Protein AF-0000000085065902 (afdb_homodimer)

Secondary structure (DSSP, 8-state):
-EEEEEHHHHHHHHHHHHHHS-SS-SSGGGGEEEEEEETTEEEEEEE-SSEEEEEEEE--EEE-EEEEEEHHHHHHHHHHSPTT-EEEEEEETTEEEEEETTEEEEEE-B-GGG---PPP---SEEEEEEHHHHHHHHHHHHTTS-SS-SSGGGSEEEEEEETTEEEEEEE-SSEEEEEEEE-EE--SSSEEEEEEEHHHHHHHHHH--SSEEEEEE-SSEEEEE-SSEEEEEEPP-SPPP-GGGGS----SEEEEEEHHHHHHHHHHHHTTS-SSS-EEEEEEETTEEEEEEE-TT--EEEEEEEEE--SS-EEEEEEHHHHHHHHHH--SSEEEEEE-STTSPEEEEETT---SEEEEPPP--/-EEEEEHHHHHHHHHHHHHHS-SS-SSGGGGEEEEEEETTEEEEEEE-SSEEEEEEEE--EEE-EEEEEEHHHHHHHHHHSPTT-EEEEEEETTEEEEEETTEEEEEE-B-GGG---PPP---SEEEEEEHHHHHHHHHHHHTTS-SS-SSGGGSEEEEEEETTEEEEEEE-SSEEEEEEEE-EE---SSEEEEEEEHHHHHHHHHH--SSEEEEEE-SSEEEEE-SSEEEEEEPP-SPPP-GGGGS----SEEEEEEHHHHHHHHHHHHTTS-SSS-EEEEEEETTEEEEEEE-TT--EEEEEEEEE--SS-EEEEEEHHHHHHHHHH--SSEEEEEE-STTSPEEEEETT---SEEEEPPP--

Nearest PDB structures (foldseek):
  6fvm-assembly1_B  TM=9.399E-01  e=2.776E-44  Escherichia coli O157:H7
  4n95-assembly1_B  TM=9.464E-01  e=5.032E-44  Escherichia coli K-12
  4n99-assembly1_B  TM=9.409E-01  e=1.195E-43  Escherichia coli K-12
  4n95-assembly1_A  TM=9.370E-01  e=4.373E-43  Escherichia coli K-12
  4ovf-assembly1_B  TM=9.435E-01  e=2.097E-42  Escherichia coli str. K-12 substr. MC4100

Solvent-accessible surface area (backbone atoms only — not comparable to full-atom values): 36730 Å² total; per-residue (Å²): 56,29,40,66,47,43,34,74,74,45,44,68,57,33,50,55,34,32,68,48,16,32,91,79,47,94,51,71,71,28,27,17,29,35,38,40,34,43,64,54,34,34,37,40,37,18,28,61,79,50,40,36,43,35,39,56,43,86,38,71,38,79,36,55,35,68,35,21,34,47,21,55,60,52,31,50,45,50,66,41,46,65,86,81,36,52,36,34,41,38,56,55,89,61,30,36,36,38,39,37,94,55,32,37,37,38,41,65,41,45,67,47,89,69,59,83,75,79,83,84,70,72,66,67,34,40,31,44,45,45,29,40,63,52,36,52,45,48,60,48,20,55,82,32,33,32,75,90,47,91,58,62,56,27,33,16,37,36,43,34,38,48,70,54,31,34,33,40,37,14,28,55,84,53,34,38,20,35,31,72,40,79,24,58,46,64,56,83,64,79,66,46,76,47,29,43,30,49,67,55,52,57,50,44,57,68,71,49,57,72,53,60,28,37,41,35,29,36,96,52,32,40,37,40,36,55,88,47,40,38,39,36,32,54,40,51,92,58,77,71,73,77,62,71,76,75,54,84,74,80,53,83,35,57,34,41,36,45,34,64,63,49,44,43,44,48,54,41,30,52,69,30,30,17,87,90,63,41,39,34,36,39,38,38,45,81,31,30,36,34,41,36,17,44,26,92,84,69,23,36,26,40,34,52,45,74,32,51,35,83,60,75,74,42,60,38,30,30,44,41,69,66,56,54,46,56,53,70,57,47,88,56,60,46,34,26,40,31,32,68,54,52,79,42,52,33,39,39,24,43,72,91,38,78,67,42,33,39,35,41,47,45,44,89,126,58,29,38,65,47,44,35,76,73,45,44,68,56,31,52,54,34,29,67,48,16,32,91,78,48,93,51,70,70,28,27,18,29,36,40,40,35,43,64,54,34,32,36,39,37,16,30,60,81,50,42,35,44,35,38,57,42,85,39,70,38,81,36,55,35,66,34,22,34,48,22,55,59,53,33,50,46,49,67,41,47,64,84,80,36,53,35,34,40,38,56,52,90,61,28,37,35,37,40,38,95,56,32,37,35,40,40,63,41,46,68,46,87,71,58,83,76,78,84,82,70,73,68,69,35,42,33,44,44,46,28,42,62,51,36,52,43,48,60,47,19,56,82,31,31,31,75,90,47,92,56,61,59,30,33,16,37,36,42,35,38,49,73,56,30,34,34,42,37,14,28,54,85,54,35,37,20,34,31,71,40,79,22,59,47,62,58,82,84,74,70,46,75,48,29,43,31,47,67,55,53,56,51,44,57,68,71,50,57,70,53,61,29,39,41,36,30,35,97,53,32,40,37,39,36,55,86,46,39,40,40,37,32,53,40,51,92,59,76,70,74,76,64,72,75,74,55,84,75,80,53,82,34,58,33,40,35,46,34,66,62,48,44,44,44,48,54,43,30,52,68,32,30,17,86,90,62,42,39,33,36,38,37,38,46,81,32,31,36,36,41,35,18,45,26,90,86,69,25,36,26,39,34,54,45,74,31,50,34,81,60,75,74,42,60,36,30,30,45,39,68,64,56,54,47,57,54,70,56,47,89,58,61,47,35,25,40,31,31,68,53,53,78,40,52,34,40,38,23,42,71,91,38,76,66,44,33,39,36,42,46,45,44,88,126

InterPro domains:
  IPR001001 DNA polymerase III, beta sliding clamp [PIRSF000804] (1-365)
  IPR001001 DNA polymerase III, beta sliding clamp [PTHR30478] (1-365)
  IPR001001 DNA polymerase III, beta sliding clamp [SM00480] (17-361)
  IPR001001 DNA polymerase III, beta sliding clamp [TIGR00663] (1-365)
  IPR001001 DNA polymerase III, beta sliding clamp [cd00140] (1-364)
  IPR022634 DNA polymerase III, beta sliding clamp, N-terminal [PF00712] (1-118)
  IPR022635 DNA polymerase III, beta sliding clamp, C-terminal [PF02768] (244-364)
  IPR022637 DNA polymerase III, beta sliding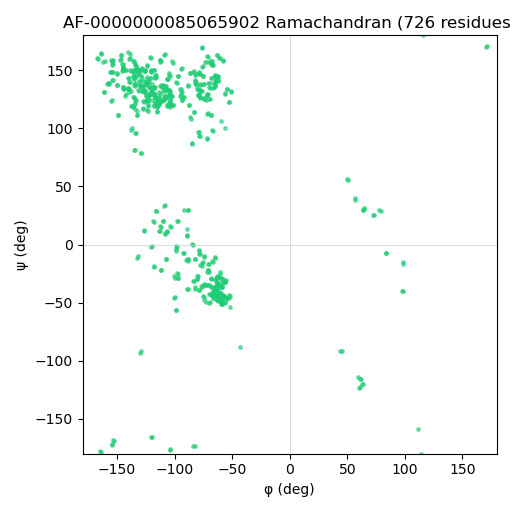 clamp, central [PF02767] (131-242)
  IPR046938 DNA clamp superfamily [SSF55979] (1-116)
  IPR046938 DNA clamp superfamily [SSF55979] (130-246)
  IPR046938 DNA clamp superfamily [SSF55979] (244-365)

Radius of gyration: 31.97 Å; Cα contacts (8 Å, |Δi|>4): 1823; chains: 2; bounding box: 81×88×57 Å

Foldseek 3Di:
DKFKDWLVVVQLVLVLQCVAQDPDAPDPLLQWWKWWDDAQKIKIWHHNLFKIKMFIDGHGGPDTDMWTFRSVVVNVVSVPDDHGWIWIWDDDVQWIWIDTPVDIDITGIHHPVPDDDHDDDDFQKKWKDKLAVVLLQLQLFLVAADDPDPQQLSQFWKWKDAAQKTKIWHHPPFKIWMFIDGIGMPNVDGMDIFTDGSVLSVSSNVSGDTAMWMWTDDQFKIWIDRPGMIMMGTTDNDDDDPCVVQDDDDFPWKKKDFLVLQLVLLVQQQVAAEPVQRKWKWKDDDQKIWIKHHYPVGDIDIDMDGMDTDDDIAIAMFRSVLSNSLSVSDPDRMKMWGDRHRQGKIWIDRPVDPGIIMIGGTDDD/DKFKDWLVVVQLVLVLQQVAQDPDAPDPLLQWWKWWDDAQKIKIWHHNLFKIKMFIDGHGGPDTDMWTFRSVVVNVVSVPDDHGWMWIWDDDVQWIWIDTPPDIDITGIHHPVPDDDHDDDDFQKKWKDKLAVVLLQLQLFLVAADDPDPQQLSQFWKWKDDAQKTKIWHHPPFKIWMFIDGIGMPNPDDMDIFTDGSVLSVSSNVSGDTAMWMWTDDQFKIWIDRPGMIMMGTTDNDDDDPPVVQDDDDFPWKKKDFLVLQLVLLVQQQVAAEPVQRKWKWKDDDQKIWIKHHYPVGDIDIDMDGMDTDDDIAIAMFRSVLSNSLSVSDPDRMKMWGDRHRQGKIWIDRPVDPGIIMIGGTDDD

Sequence (730 aa):
MKITIDREDLLPILANMANIADRRPVQPILAHVLIEAAGQHCRFVATDLEVQLSADLDHPVDAPGTCAVPARKLYDICRALPEHTPIEFHKDGEKLLLKAAKSRFTLHILPADQFPYLSTHSSLCQGNGNAKTFREALAVVANTMAQNDARLFLNGVLIEVEGQELRLVATDGHRLAMMTLPFASSLESGSYQAILPRKAVLELLRILDDGDIVLEMSDASFLLNDGTQQFACKLIDAKYPDYRRVIPQGHPRFAILDRQAFKSALQQSDVLVSDRNPTTHLHLENDQMTLRSRNEEQEEGEIQIPVEYQGDTLDIAFNSRYLTDTTQIFPQESLRMRVKDSDSSAVFTPVDSNNPLYIIMPVRLMKITIDREDLLPILANMANIADRRPVQPILAHVLIEAAGQHCRFVATDLEVQLSADLDHPVDAPGTCAVPARKLYDICRALPEHTPIEFHKDGEKLLLKAAKSRFTLHILPADQFPYLSTHSSLCQGNGNAKTFREALAVVANTMAQNDARLFLNGVLIEVEGQELRLVATDGHRLAMMTLPFASSLESGSYQAILPRKAVLELLRILDDGDIVLEMSDASFLLNDGTQQFACKLIDAKYPDYRRVIPQGHPRFAILDRQAFKSALQQSDVLVSDRNPTTHLHLENDQMTLRSRNEEQEEGEIQIPVEYQGDTLDIAFNSRYLTDTTQIFPQESLRMRVKDSDSSAVFTPVDSNNPLYIIMPVRL

pLDDT: mean 95.3, std 5.08, range [59.84, 98.75]

Organism: Acidithiobacillus ferrooxidans (strain ATCC 23270 / DSM 14882 / CIP 104768 / NCIMB 8455) (NCBI:txid243159)

Structure (mmCIF, N/CA/C/O backbone):
data_AF-0000000085065902-model_v1
#
loop_
_entity.id
_entity.type
_entity.pdbx_description
1 polymer 'Beta sliding clamp'
#
loop_
_atom_site.group_PDB
_atom_site.id
_atom_site.type_symbol
_atom_site.label_atom_id
_atom_site.label_alt_id
_atom_site.label_comp_id
_atom_site.label_asym_id
_atom_site.label_entity_id
_atom_site.label_seq_id
_atom_site.pdbx_PDB_ins_code
_atom_site.Cartn_x
_atom_site.Cartn_y
_atom_site.Cartn_z
_atom_site.occupancy
_atom_site.B_iso_or_equiv
_atom_site.auth_seq_id
_atom_site.auth_comp_id
_atom_site.auth_asym_id
_atom_site.auth_atom_id
_atom_site.pdbx_PDB_model_num
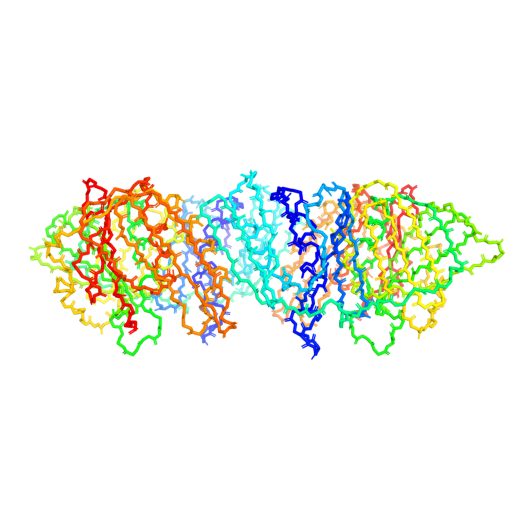ATOM 1 N N . MET A 1 1 ? 38.562 10.086 -2.645 1 94.75 1 MET A N 1
ATOM 2 C CA . MET A 1 1 ? 37.75 9.859 -1.458 1 94.75 1 MET A CA 1
ATOM 3 C C . MET A 1 1 ? 37.688 8.375 -1.111 1 94.75 1 MET A C 1
ATOM 5 O O . MET A 1 1 ? 37.438 7.543 -1.979 1 94.75 1 MET A O 1
ATOM 9 N N . LYS A 1 2 ? 38.031 8.039 0.172 1 96.44 2 LYS A N 1
ATOM 10 C CA . LYS A 1 2 ? 37.906 6.684 0.698 1 96.44 2 LYS A CA 1
ATOM 11 C C . LYS A 1 2 ? 37.344 6.691 2.117 1 96.44 2 LYS A C 1
ATOM 13 O O . LYS A 1 2 ? 37.938 7.297 3.018 1 96.44 2 LYS A O 1
ATOM 18 N N . ILE A 1 3 ? 36.25 6.086 2.273 1 97.19 3 ILE A N 1
ATOM 19 C CA . ILE A 1 3 ? 35.625 6 3.586 1 97.19 3 ILE A CA 1
ATOM 20 C C . ILE A 1 3 ? 34.938 4.648 3.736 1 97.19 3 ILE A C 1
ATOM 22 O O . ILE A 1 3 ? 34.594 4.004 2.742 1 97.19 3 ILE A O 1
ATOM 26 N N . THR A 1 4 ? 34.812 4.141 4.922 1 97.62 4 THR A N 1
ATOM 27 C CA . THR A 1 4 ? 34.062 2.922 5.246 1 97.62 4 THR A CA 1
ATOM 28 C C . THR A 1 4 ? 33 3.199 6.301 1 97.62 4 THR A C 1
ATOM 30 O O . THR A 1 4 ? 33.312 3.592 7.426 1 97.62 4 THR A O 1
ATOM 33 N N . ILE A 1 5 ? 31.781 3.039 5.941 1 97.5 5 ILE A N 1
ATOM 34 C CA . ILE A 1 5 ? 30.688 3.336 6.848 1 97.5 5 ILE A CA 1
ATOM 35 C C . ILE A 1 5 ? 29.797 2.107 6.996 1 97.5 5 ILE A C 1
ATOM 37 O O . ILE A 1 5 ? 29.5 1.419 6.012 1 97.5 5 ILE A O 1
ATOM 41 N N . ASP A 1 6 ? 29.375 1.82 8.195 1 97.5 6 ASP A N 1
ATOM 42 C CA . ASP A 1 6 ? 28.438 0.715 8.422 1 97.5 6 ASP A CA 1
ATOM 43 C C . ASP A 1 6 ? 27.078 1.018 7.828 1 97.5 6 ASP A C 1
ATOM 45 O O . ASP A 1 6 ? 26.578 2.145 7.926 1 97.5 6 ASP A O 1
ATOM 49 N N . ARG A 1 7 ? 26.406 -0.013 7.273 1 97.5 7 ARG A N 1
ATOM 50 C CA . ARG A 1 7 ? 25.094 0.099 6.652 1 97.5 7 ARG A CA 1
ATOM 51 C C . ARG A 1 7 ? 24.094 0.773 7.59 1 97.5 7 ARG A C 1
ATOM 53 O O . ARG A 1 7 ? 23.328 1.645 7.172 1 97.5 7 ARG A O 1
ATOM 60 N N . GLU A 1 8 ? 24.062 0.431 8.852 1 97.81 8 GLU A N 1
ATOM 61 C CA . GLU A 1 8 ? 23.062 0.898 9.82 1 97.81 8 GLU A CA 1
ATOM 62 C C . GLU A 1 8 ? 23.234 2.389 10.102 1 97.81 8 GLU A C 1
ATOM 64 O O . GLU A 1 8 ? 22.266 3.076 10.422 1 97.81 8 GLU A O 1
ATOM 69 N N . ASP A 1 9 ? 24.438 2.93 10 1 97.06 9 ASP A N 1
ATOM 70 C CA . ASP A 1 9 ? 24.688 4.352 10.203 1 97.06 9 ASP A CA 1
ATOM 71 C C . ASP A 1 9 ? 24.328 5.156 8.961 1 97.06 9 ASP A C 1
ATOM 73 O O . ASP A 1 9 ? 23.922 6.316 9.062 1 97.06 9 ASP A O 1
ATOM 77 N N . LEU A 1 10 ? 24.469 4.523 7.875 1 97.94 10 LEU A N 1
ATOM 78 C CA . LEU A 1 10 ? 24.328 5.215 6.598 1 97.94 10 LEU A CA 1
ATOM 79 C C . LEU A 1 10 ? 22.891 5.207 6.125 1 97.94 10 LEU A C 1
ATOM 81 O O . LEU A 1 10 ? 22.406 6.203 5.578 1 97.94 10 LEU A O 1
ATOM 85 N N . LEU A 1 11 ? 22.188 4.148 6.32 1 98.12 11 LEU A N 1
ATOM 86 C CA . LEU A 1 11 ? 20.891 3.875 5.719 1 98.12 11 LEU A CA 1
ATOM 87 C C . LEU A 1 11 ? 19.875 4.949 6.102 1 98.12 11 LEU A C 1
ATOM 89 O O . LEU A 1 11 ? 19.188 5.504 5.23 1 98.12 11 LEU A O 1
ATOM 93 N N . PRO A 1 12 ? 19.734 5.336 7.418 1 96.56 12 PRO A N 1
ATOM 94 C CA . PRO A 1 12 ? 18.734 6.363 7.754 1 96.56 12 PRO A CA 1
ATOM 95 C C . PRO A 1 12 ? 19.031 7.707 7.09 1 96.56 12 PRO A C 1
ATOM 97 O O . PRO A 1 12 ? 18.109 8.43 6.711 1 96.56 12 PRO A O 1
ATOM 100 N N . ILE A 1 13 ? 20.297 8.055 6.945 1 97.44 13 ILE A N 1
ATOM 101 C CA . ILE A 1 13 ? 20.703 9.297 6.301 1 97.44 13 ILE A CA 1
ATOM 102 C C . ILE A 1 13 ? 20.312 9.266 4.828 1 97.44 13 ILE A C 1
ATOM 104 O O . ILE A 1 13 ? 19.672 10.195 4.328 1 97.44 13 ILE A O 1
ATOM 108 N N . LEU A 1 14 ? 20.609 8.18 4.246 1 98.31 14 LEU A N 1
ATOM 109 C CA . LEU A 1 14 ? 20.359 8.055 2.812 1 98.31 14 LEU A CA 1
ATOM 110 C C . LEU A 1 14 ? 18.859 8.023 2.527 1 98.31 14 LEU A C 1
ATOM 112 O O . LEU A 1 14 ? 18.406 8.516 1.49 1 98.31 14 LEU A O 1
ATOM 116 N N . ALA A 1 15 ? 18.109 7.395 3.385 1 97.69 15 ALA A N 1
ATOM 117 C CA . ALA A 1 15 ? 16.656 7.371 3.217 1 97.69 15 ALA A CA 1
ATOM 118 C C . ALA A 1 15 ? 16.094 8.789 3.109 1 97.69 15 ALA A C 1
ATOM 120 O O . ALA A 1 15 ? 15.32 9.086 2.201 1 97.69 15 ALA A O 1
ATOM 121 N N . ASN A 1 16 ? 16.516 9.633 3.969 1 96.69 16 ASN A N 1
ATOM 122 C CA . ASN A 1 16 ? 16.078 11.023 3.963 1 96.69 16 ASN A CA 1
ATOM 123 C C . ASN A 1 16 ? 16.562 11.766 2.721 1 96.69 16 ASN A C 1
ATOM 125 O O . ASN A 1 16 ? 15.805 12.531 2.115 1 96.69 16 ASN A O 1
ATOM 129 N N . MET A 1 17 ? 17.781 11.484 2.371 1 97.75 17 MET A N 1
ATOM 130 C CA . MET A 1 17 ? 18.359 12.148 1.206 1 97.75 17 MET A CA 1
ATOM 131 C C . MET A 1 17 ? 17.609 11.766 -0.066 1 97.75 17 MET A C 1
ATOM 133 O O . MET A 1 17 ? 17.328 12.617 -0.906 1 97.75 17 MET A O 1
ATOM 137 N N . ALA A 1 18 ? 17.359 10.516 -0.145 1 97.31 18 ALA A N 1
ATOM 138 C CA . ALA A 1 18 ? 16.672 10.016 -1.329 1 97.31 18 ALA A CA 1
ATOM 139 C C . ALA A 1 18 ? 15.281 10.633 -1.452 1 97.31 18 ALA A C 1
ATOM 141 O O . ALA A 1 18 ? 14.789 10.852 -2.561 1 97.31 18 ALA A O 1
ATOM 142 N N . ASN A 1 19 ? 14.656 10.906 -0.398 1 95.75 19 ASN A N 1
ATOM 143 C CA . ASN A 1 19 ? 13.328 11.516 -0.39 1 95.75 19 ASN A CA 1
ATOM 144 C C . ASN A 1 19 ? 13.375 12.969 -0.847 1 95.75 19 ASN A C 1
ATOM 146 O O . ASN A 1 19 ? 12.43 13.461 -1.463 1 95.75 19 ASN A O 1
ATOM 150 N N . ILE A 1 20 ? 14.406 13.633 -0.522 1 96.56 20 ILE A N 1
ATOM 151 C CA . ILE A 1 20 ? 14.555 15.047 -0.837 1 96.56 20 ILE A CA 1
ATOM 152 C C . ILE A 1 20 ? 14.969 15.211 -2.299 1 96.56 20 ILE A C 1
ATOM 154 O O . ILE A 1 20 ? 14.492 16.125 -2.986 1 96.56 20 ILE A O 1
ATOM 158 N N . ALA A 1 21 ? 15.859 14.289 -2.727 1 96 21 ALA A N 1
ATOM 159 C CA . ALA A 1 21 ? 16.359 14.367 -4.094 1 96 21 ALA A CA 1
ATOM 160 C C . ALA A 1 21 ? 15.242 14.203 -5.109 1 96 21 ALA A C 1
ATOM 162 O O . ALA A 1 21 ? 14.32 13.414 -4.906 1 96 21 ALA A O 1
ATOM 163 N N . ASP A 1 22 ? 15.383 14.891 -6.156 1 86.62 22 ASP A N 1
ATOM 164 C CA . ASP A 1 22 ? 14.344 14.914 -7.184 1 86.62 22 ASP A CA 1
ATOM 165 C C . ASP A 1 22 ? 14.266 13.586 -7.926 1 86.62 22 ASP A C 1
ATOM 167 O O . ASP A 1 22 ? 15.297 13.016 -8.297 1 86.62 22 ASP A O 1
ATOM 171 N N . ARG A 1 23 ? 13.109 13.203 -8.156 1 83.31 23 ARG A N 1
ATOM 172 C CA . ARG A 1 23 ? 12.914 11.969 -8.906 1 83.31 23 ARG A CA 1
ATOM 173 C C . ARG A 1 23 ? 13 12.219 -10.406 1 83.31 23 ARG A C 1
ATOM 175 O O . ARG A 1 23 ? 13.531 11.391 -11.156 1 83.31 23 ARG A O 1
ATOM 182 N N . ARG A 1 24 ? 12.586 13.422 -10.844 1 84.62 24 ARG A N 1
ATOM 183 C CA . ARG A 1 24 ? 12.633 13.828 -12.25 1 84.62 24 ARG A CA 1
ATOM 184 C C . ARG A 1 24 ? 13.188 15.242 -12.383 1 84.62 24 ARG A C 1
ATOM 186 O O . ARG A 1 24 ? 12.461 16.172 -12.75 1 84.62 24 ARG A O 1
ATOM 193 N N . PRO A 1 25 ? 14.461 15.258 -12.344 1 86.94 25 PRO A N 1
ATOM 194 C CA . PRO A 1 25 ? 15.039 16.594 -12.234 1 86.94 25 PRO A CA 1
ATOM 195 C C . PRO A 1 25 ? 15.25 17.266 -13.594 1 86.94 25 PRO A C 1
ATOM 197 O O . PRO A 1 25 ? 15.516 16.594 -14.586 1 86.94 25 PRO A O 1
ATOM 200 N N . VAL A 1 26 ? 15.094 18.625 -13.547 1 87.06 26 VAL A N 1
ATOM 201 C CA . VAL A 1 26 ? 15.484 19.438 -14.695 1 87.06 26 VAL A CA 1
ATOM 202 C C . VAL A 1 26 ? 17 19.391 -14.875 1 87.06 26 VAL A C 1
ATOM 204 O O . VAL A 1 26 ? 17.5 19.203 -15.984 1 87.06 26 VAL A O 1
ATOM 207 N N . GLN A 1 27 ? 17.672 19.516 -13.781 1 93.38 27 GLN A N 1
ATOM 208 C CA . GLN A 1 27 ? 19.109 19.328 -13.734 1 93.38 27 GLN A CA 1
ATOM 209 C C . GLN A 1 27 ? 19.469 17.984 -13.117 1 93.38 27 GLN A C 1
ATOM 211 O O . GLN A 1 27 ? 19.172 17.734 -11.953 1 93.38 27 GLN A O 1
ATOM 216 N N . PRO A 1 28 ? 20.188 17.156 -13.82 1 94.56 28 PRO A N 1
ATOM 217 C CA . PRO A 1 28 ? 20.438 15.789 -13.383 1 94.56 28 PRO A CA 1
ATOM 218 C C . PRO A 1 28 ? 21.062 15.719 -11.992 1 94.56 28 PRO A C 1
ATOM 220 O O . PRO A 1 28 ? 20.781 14.781 -11.234 1 94.56 28 PRO A O 1
ATOM 223 N N . ILE A 1 29 ? 21.812 16.672 -11.633 1 97.19 29 ILE A N 1
ATOM 224 C CA . ILE A 1 29 ? 22.578 16.609 -10.398 1 97.19 29 ILE A CA 1
ATOM 225 C C . ILE A 1 29 ? 21.625 16.719 -9.203 1 97.19 29 ILE A C 1
ATOM 227 O O . ILE A 1 29 ? 21.984 16.359 -8.078 1 97.19 29 ILE A O 1
ATOM 231 N N . LEU A 1 30 ? 20.406 17.172 -9.398 1 97.5 30 LEU A N 1
ATOM 232 C CA . LEU A 1 30 ? 19.422 17.328 -8.328 1 97.5 30 LEU A CA 1
ATOM 233 C C . LEU A 1 30 ? 18.875 15.969 -7.902 1 97.5 30 LEU A C 1
ATOM 235 O O . LEU A 1 30 ? 18.234 15.859 -6.859 1 97.5 30 LEU A O 1
ATOM 239 N N . ALA A 1 31 ? 19.172 14.938 -8.656 1 97.94 31 ALA A N 1
ATOM 240 C CA . ALA A 1 31 ? 18.828 13.57 -8.281 1 97.94 31 ALA A CA 1
ATOM 241 C C . ALA A 1 31 ? 19.938 12.922 -7.461 1 97.94 31 ALA A C 1
ATOM 243 O O . ALA A 1 31 ? 19.875 11.727 -7.16 1 97.94 31 ALA A O 1
ATOM 244 N N . HIS A 1 32 ? 20.922 13.672 -7.074 1 98.31 32 HIS A N 1
ATOM 245 C CA . HIS A 1 32 ? 22.109 13.148 -6.41 1 98.31 32 HIS A CA 1
ATOM 246 C C . HIS A 1 32 ? 22.188 13.617 -4.965 1 98.31 32 HIS A C 1
ATOM 248 O O . HIS A 1 32 ? 21.516 14.586 -4.586 1 98.31 32 HIS A O 1
ATOM 254 N N . VAL A 1 33 ? 22.906 12.922 -4.188 1 98.62 33 VAL A N 1
ATOM 255 C CA . VAL A 1 33 ? 23.344 13.352 -2.865 1 98.62 33 VAL A CA 1
ATOM 256 C C . VAL A 1 33 ? 24.812 13.719 -2.908 1 98.62 33 VAL A C 1
ATOM 258 O O . VAL A 1 33 ? 25.641 12.984 -3.465 1 98.62 33 VAL A O 1
ATOM 261 N N . LEU A 1 34 ? 25.094 14.875 -2.418 1 98.56 34 LEU A N 1
ATOM 262 C CA . LEU A 1 34 ? 26.484 15.297 -2.281 1 98.56 34 LEU A CA 1
ATOM 263 C C . LEU A 1 34 ? 27.125 14.656 -1.055 1 98.56 34 LEU A C 1
ATOM 265 O O . LEU A 1 34 ? 26.562 14.695 0.04 1 98.56 34 LEU A O 1
ATOM 269 N N . ILE A 1 35 ? 28.266 14.055 -1.225 1 98.44 35 ILE A N 1
ATOM 270 C CA . ILE A 1 35 ? 29.062 13.508 -0.127 1 98.44 35 ILE A CA 1
ATOM 271 C C . ILE A 1 35 ? 30.375 14.281 0.004 1 98.44 35 ILE A C 1
ATOM 273 O O . ILE A 1 35 ? 31.125 14.398 -0.963 1 98.44 35 ILE A O 1
ATOM 277 N N . GLU A 1 36 ? 30.547 14.797 1.138 1 97.88 36 GLU A N 1
ATOM 278 C CA . GLU A 1 36 ? 31.812 15.453 1.497 1 97.88 36 GLU A CA 1
ATOM 279 C C . GLU A 1 36 ? 32.469 14.742 2.668 1 97.88 36 GLU A C 1
ATOM 281 O O . GLU A 1 36 ? 31.906 14.656 3.76 1 97.88 36 GLU A O 1
ATOM 286 N N . ALA A 1 37 ? 33.688 14.25 2.418 1 97.31 37 ALA A N 1
ATOM 287 C CA . ALA A 1 37 ? 34.406 13.508 3.449 1 97.31 37 ALA A CA 1
ATOM 288 C C . ALA A 1 37 ? 35.781 14.117 3.699 1 97.31 37 ALA A C 1
ATOM 290 O O . ALA A 1 37 ? 36.562 14.297 2.764 1 97.31 37 ALA A O 1
ATOM 291 N N . ALA A 1 38 ? 36.062 14.5 4.961 1 95.88 38 ALA A N 1
ATOM 292 C CA . ALA A 1 38 ? 37.375 15.031 5.352 1 95.88 38 ALA A CA 1
ATOM 293 C C . ALA A 1 38 ? 37.625 14.859 6.852 1 95.88 38 ALA A C 1
ATOM 295 O O . ALA A 1 38 ? 36.719 15.078 7.656 1 95.88 38 ALA A O 1
ATOM 296 N N . GLY A 1 39 ? 38.844 14.477 7.125 1 94.38 39 GLY A N 1
ATOM 297 C CA . GLY A 1 39 ? 39.188 14.312 8.531 1 94.38 39 GLY A CA 1
ATOM 298 C C . GLY A 1 39 ? 38.344 13.25 9.227 1 94.38 39 GLY A C 1
ATOM 299 O O . GLY A 1 39 ? 38.438 12.07 8.867 1 94.38 39 GLY A O 1
ATOM 300 N N . GLN A 1 40 ? 37.562 13.672 10.195 1 94.69 40 GLN A N 1
ATOM 301 C CA . GLN A 1 40 ? 36.719 12.766 10.961 1 94.69 40 GLN A CA 1
ATOM 302 C C . GLN A 1 40 ? 35.25 13.078 10.75 1 94.69 40 GLN A C 1
ATOM 304 O O . GLN A 1 40 ? 34.438 12.922 11.672 1 94.69 40 GLN A O 1
ATOM 309 N N . HIS A 1 41 ? 35.062 13.602 9.562 1 95.06 41 HIS A N 1
ATOM 310 C CA . HIS A 1 41 ? 33.688 14.086 9.336 1 95.06 41 HIS A CA 1
ATOM 311 C C . HIS A 1 41 ? 33.219 13.773 7.922 1 95.06 41 HIS A C 1
ATOM 313 O O . HIS A 1 41 ? 33.969 13.953 6.961 1 95.06 41 HIS A O 1
ATOM 319 N N . CYS A 1 42 ? 32.031 13.289 7.836 1 97.12 42 CYS A N 1
ATOM 320 C CA . CYS A 1 42 ? 31.344 13.125 6.57 1 97.12 42 CYS A CA 1
ATOM 321 C C . CYS A 1 42 ? 30.047 13.93 6.551 1 97.12 42 CYS A C 1
ATOM 323 O O . CYS A 1 42 ? 29.281 13.914 7.523 1 97.12 42 CYS A O 1
ATOM 325 N N . ARG A 1 43 ? 29.859 14.602 5.453 1 97.5 43 ARG A N 1
ATOM 326 C CA . ARG A 1 43 ? 28.656 15.398 5.277 1 97.5 43 ARG A CA 1
ATOM 327 C C . ARG A 1 43 ? 27.875 14.961 4.039 1 97.5 43 ARG A C 1
ATOM 329 O O . ARG A 1 43 ? 28.469 14.711 2.988 1 97.5 43 ARG A O 1
ATOM 336 N N . PHE A 1 44 ? 26.578 14.836 4.16 1 98.44 44 PHE A N 1
ATOM 337 C CA . PHE A 1 44 ? 25.656 14.492 3.084 1 98.44 44 PHE A CA 1
ATOM 338 C C . PHE A 1 44 ? 24.656 15.617 2.832 1 98.44 44 PHE A C 1
ATOM 340 O O . PHE A 1 44 ? 24.094 16.172 3.775 1 98.44 44 PHE A O 1
ATOM 347 N N . VAL A 1 45 ? 24.422 15.969 1.562 1 98.25 45 VAL A N 1
ATOM 348 C CA . VAL A 1 45 ? 23.5 17.062 1.247 1 98.25 45 VAL A CA 1
ATOM 349 C C . VAL A 1 45 ? 22.625 16.672 0.059 1 98.25 45 VAL A C 1
ATOM 351 O O . VAL A 1 45 ? 23.125 16.156 -0.944 1 98.25 45 VAL A O 1
ATOM 354 N N . ALA A 1 46 ? 21.359 16.844 0.113 1 98.06 46 ALA A N 1
ATOM 355 C CA . ALA A 1 46 ? 20.406 16.719 -0.99 1 98.06 46 ALA A CA 1
ATOM 356 C C . ALA A 1 46 ? 19.5 17.938 -1.08 1 98.06 46 ALA A C 1
ATOM 358 O O . ALA A 1 46 ? 19.172 18.547 -0.061 1 98.06 46 ALA A O 1
ATOM 359 N N . THR A 1 47 ? 19.125 18.312 -2.295 1 97.12 47 THR A N 1
ATOM 360 C CA . THR A 1 47 ? 18.25 19.469 -2.492 1 97.12 47 THR A CA 1
ATOM 361 C C . THR A 1 47 ? 17.5 19.344 -3.816 1 97.12 47 THR A C 1
ATOM 363 O O . THR A 1 47 ? 17.984 18.719 -4.762 1 97.12 47 THR A O 1
ATOM 366 N N . ASP A 1 48 ? 16.328 19.859 -3.852 1 94.88 48 ASP A N 1
ATOM 367 C CA . ASP A 1 48 ? 15.617 20.062 -5.109 1 94.88 48 ASP A CA 1
ATOM 368 C C . ASP A 1 48 ? 15.445 21.547 -5.418 1 94.88 48 ASP A C 1
ATOM 370 O O . ASP A 1 48 ? 14.602 21.922 -6.234 1 94.88 48 ASP A O 1
ATOM 374 N N . LEU A 1 49 ? 16.156 22.312 -4.664 1 93.5 49 LEU A N 1
ATOM 375 C CA . LEU A 1 49 ? 16.219 23.766 -4.801 1 93.5 49 LEU A CA 1
ATOM 376 C C . LEU A 1 49 ? 15.047 24.438 -4.09 1 93.5 49 LEU A C 1
ATOM 378 O O . LEU A 1 49 ? 15.016 25.656 -3.949 1 93.5 49 LEU A O 1
ATOM 382 N N . GLU A 1 50 ? 14.125 23.719 -3.607 1 93.25 50 GLU A N 1
ATOM 383 C CA . GLU A 1 50 ? 13.07 24.219 -2.73 1 93.25 50 GLU A CA 1
ATOM 384 C C . GLU A 1 50 ? 13.367 23.891 -1.27 1 93.25 50 GLU A C 1
ATOM 386 O O . GLU A 1 50 ? 13.172 24.734 -0.39 1 93.25 50 GLU A O 1
ATOM 391 N N . VAL A 1 51 ? 13.75 22.688 -1.078 1 96.44 51 VAL A N 1
ATOM 392 C CA . VAL A 1 51 ? 14.18 22.234 0.24 1 96.44 51 VAL A CA 1
ATOM 393 C C . VAL A 1 51 ? 15.586 21.656 0.151 1 96.44 51 VAL A C 1
ATOM 395 O O . VAL A 1 51 ? 16.0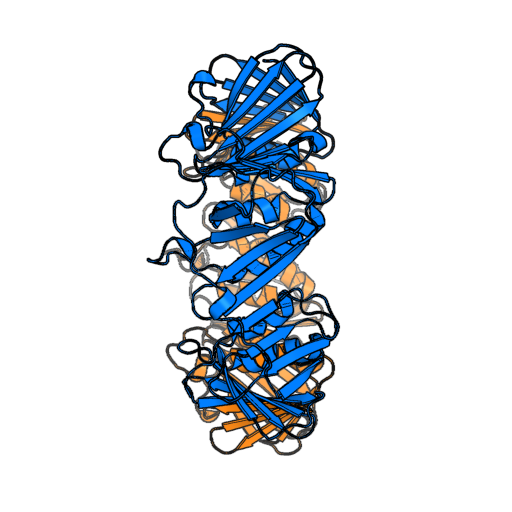16 21.234 -0.921 1 96.44 51 VAL A O 1
ATOM 398 N N . GLN A 1 52 ? 16.281 21.703 1.227 1 97.38 52 GLN A N 1
ATOM 399 C CA . GLN A 1 52 ? 17.609 21.141 1.343 1 97.38 52 GLN A CA 1
ATOM 400 C C . GLN A 1 52 ? 17.797 20.469 2.699 1 97.38 52 GLN A C 1
ATOM 402 O O . GLN A 1 52 ? 17.391 21 3.73 1 97.38 52 GLN A O 1
ATOM 407 N N . LEU A 1 53 ? 18.328 19.312 2.691 1 97.94 53 LEU A N 1
ATOM 408 C CA . LEU A 1 53 ? 18.703 18.594 3.904 1 97.94 53 LEU A CA 1
ATOM 409 C C . LEU A 1 53 ? 20.188 18.281 3.92 1 97.94 53 LEU A C 1
ATOM 411 O O . LEU A 1 53 ? 20.75 17.844 2.908 1 97.94 53 LEU A O 1
ATOM 415 N N . SER A 1 54 ? 20.844 18.594 4.945 1 97.56 54 SER A N 1
ATOM 416 C CA . SER A 1 54 ? 22.234 18.188 5.191 1 97.56 54 SER A CA 1
ATOM 417 C C . SER A 1 54 ? 22.344 17.375 6.469 1 97.56 54 SER A C 1
ATOM 419 O O . SER A 1 54 ? 21.641 17.625 7.445 1 97.56 54 SER A O 1
ATOM 421 N N . ALA A 1 55 ? 23.156 16.438 6.465 1 97.56 55 ALA A N 1
ATOM 422 C CA . ALA A 1 55 ? 23.422 15.594 7.621 1 97.56 55 ALA A CA 1
ATOM 423 C C . ALA A 1 55 ? 24.922 15.398 7.828 1 97.56 55 ALA A C 1
ATOM 425 O O . ALA A 1 55 ? 25.672 15.227 6.867 1 97.56 55 ALA A O 1
ATOM 426 N N . ASP A 1 56 ? 25.266 15.461 9.07 1 96.5 56 ASP A N 1
ATOM 427 C CA . ASP A 1 56 ? 26.672 15.25 9.438 1 96.5 56 ASP A CA 1
ATOM 428 C C . ASP A 1 56 ? 26.844 13.922 10.172 1 96.5 56 ASP A C 1
ATOM 430 O O . ASP A 1 56 ? 26.016 13.555 11.008 1 96.5 56 ASP A O 1
ATOM 434 N N . LEU A 1 57 ? 27.859 13.234 9.82 1 96.38 57 LEU A N 1
ATOM 435 C CA . LEU A 1 57 ? 28.25 11.984 10.469 1 96.38 57 LEU A CA 1
ATOM 436 C C . LEU A 1 57 ? 29.703 12.016 10.898 1 96.38 57 LEU A C 1
ATOM 438 O O . LEU A 1 57 ? 30.609 12.164 10.062 1 96.38 57 LEU A O 1
ATOM 442 N N . ASP A 1 58 ? 29.891 11.93 12.234 1 94.94 58 ASP A N 1
ATOM 443 C CA . ASP A 1 58 ? 31.266 11.773 12.711 1 94.94 58 ASP A CA 1
ATOM 444 C C . ASP A 1 58 ? 31.797 10.383 12.391 1 94.94 58 ASP A C 1
ATOM 446 O O . ASP A 1 58 ? 31.344 9.383 12.945 1 94.94 58 ASP A O 1
ATOM 450 N N . HIS A 1 59 ? 32.75 10.406 11.539 1 93.69 59 HIS A N 1
ATOM 451 C CA . HIS A 1 59 ? 33.312 9.148 11.039 1 93.69 59 HIS A CA 1
ATOM 452 C C . HIS A 1 59 ? 34.719 9.352 10.484 1 93.69 59 HIS A C 1
ATOM 454 O O . HIS A 1 59 ? 34.969 10.344 9.805 1 93.69 59 HIS A O 1
ATOM 460 N N . PRO A 1 60 ? 35.562 8.406 10.805 1 94.38 60 PRO A N 1
ATOM 461 C CA . PRO A 1 60 ? 36.938 8.523 10.25 1 94.38 60 PRO A CA 1
ATOM 462 C C . PRO A 1 60 ? 36.938 8.422 8.727 1 94.38 60 PRO A C 1
ATOM 464 O O . PRO A 1 60 ? 36.219 7.609 8.148 1 94.38 60 PRO A O 1
ATOM 467 N N . VAL A 1 61 ? 37.812 9.289 8.102 1 95.88 61 VAL A N 1
ATOM 468 C CA . VAL A 1 61 ? 37.969 9.336 6.648 1 95.88 61 VAL A CA 1
ATOM 469 C C . VAL A 1 61 ? 39.375 8.883 6.281 1 95.88 61 VAL A C 1
ATOM 471 O O . VAL A 1 61 ? 40.375 9.453 6.762 1 95.88 61 VAL A O 1
ATOM 474 N N . ASP A 1 62 ? 39.5 7.887 5.457 1 95.75 62 ASP A N 1
ATOM 475 C CA . ASP A 1 62 ? 40.781 7.383 5.039 1 95.75 62 ASP A CA 1
ATOM 476 C C . ASP A 1 62 ? 41.469 8.344 4.055 1 95.75 62 ASP A C 1
ATOM 478 O O . ASP A 1 62 ? 42.656 8.648 4.188 1 95.75 62 ASP A O 1
ATOM 482 N N . ALA A 1 63 ? 40.75 8.766 3.051 1 96.75 63 ALA A N 1
ATOM 483 C CA . ALA A 1 63 ? 41.188 9.766 2.076 1 96.75 63 ALA A CA 1
ATOM 484 C C . ALA A 1 63 ? 40.062 10.781 1.82 1 96.75 63 ALA A C 1
ATOM 486 O O . ALA A 1 63 ? 38.938 10.406 1.519 1 96.75 63 ALA A O 1
ATOM 487 N N . PRO A 1 64 ? 40.375 12.055 1.972 1 97.38 64 PRO A N 1
ATOM 488 C CA . PRO A 1 64 ? 39.344 13.07 1.775 1 97.38 64 PRO A CA 1
ATOM 489 C C . PRO A 1 64 ? 38.875 13.164 0.325 1 97.38 64 PRO A C 1
ATOM 491 O O . PRO A 1 64 ? 39.594 12.758 -0.589 1 97.38 64 PRO A O 1
ATOM 494 N N . GLY A 1 65 ? 37.656 13.641 0.103 1 96.75 65 GLY A N 1
ATOM 495 C CA . GLY A 1 65 ? 37.125 13.852 -1.227 1 96.75 65 GLY A CA 1
ATOM 496 C C . GLY A 1 65 ? 35.656 14.195 -1.213 1 96.75 65 GLY A C 1
ATOM 497 O O . GLY A 1 65 ? 35.031 14.242 -0.149 1 96.75 65 GLY A O 1
ATOM 498 N N . THR A 1 66 ? 35.188 14.594 -2.42 1 97.31 66 THR A N 1
ATOM 499 C CA . THR A 1 66 ? 33.781 14.961 -2.598 1 97.31 66 THR A CA 1
ATOM 500 C C . THR A 1 66 ? 33.25 14.406 -3.912 1 97.31 66 THR A C 1
ATOM 502 O O . THR A 1 66 ? 34 14.219 -4.871 1 97.31 66 THR A O 1
ATOM 505 N N . CYS A 1 67 ? 31.969 14.125 -3.939 1 97.25 67 CYS A N 1
ATOM 506 C CA . CYS A 1 67 ? 31.297 13.742 -5.176 1 97.25 67 CYS A CA 1
ATOM 507 C C . CYS A 1 67 ? 29.781 13.773 -4.996 1 97.25 67 CYS A C 1
ATOM 509 O O . CYS A 1 67 ? 29.281 13.797 -3.871 1 97.25 67 CYS A O 1
ATOM 511 N N . ALA A 1 68 ? 29.094 13.844 -6.082 1 98.31 68 ALA A N 1
ATOM 512 C CA . ALA A 1 68 ? 27.641 13.703 -6.113 1 98.31 68 ALA A CA 1
ATOM 513 C C . ALA A 1 68 ? 27.234 12.352 -6.699 1 98.31 68 ALA A C 1
ATOM 515 O O . ALA A 1 68 ? 27.547 12.055 -7.855 1 98.31 68 ALA A O 1
ATOM 516 N N . VAL A 1 69 ? 26.562 11.609 -5.906 1 98.31 69 VAL A N 1
ATOM 517 C CA . VAL A 1 69 ? 26.203 10.25 -6.297 1 98.31 69 VAL A CA 1
ATOM 518 C C . VAL A 1 69 ? 24.688 10.109 -6.375 1 98.31 69 VAL A C 1
ATOM 520 O O . VAL A 1 69 ? 23.969 10.727 -5.598 1 98.31 69 VAL A O 1
ATOM 523 N N . PRO A 1 70 ? 24.125 9.312 -7.348 1 97.94 70 PRO A N 1
ATOM 524 C CA . PRO A 1 70 ? 22.672 9.141 -7.41 1 97.94 70 PRO A CA 1
ATOM 525 C C . PRO A 1 70 ? 22.078 8.688 -6.078 1 97.94 70 PRO A C 1
ATOM 527 O O . PRO A 1 70 ? 22.406 7.602 -5.586 1 97.94 70 PRO A O 1
ATOM 530 N N . ALA A 1 71 ? 21.172 9.453 -5.59 1 98.5 71 ALA A N 1
ATOM 531 C CA . ALA A 1 71 ? 20.688 9.281 -4.223 1 98.5 71 ALA A CA 1
ATOM 532 C C . ALA A 1 71 ? 19.875 7.996 -4.094 1 98.5 71 ALA A C 1
ATOM 534 O O . ALA A 1 71 ? 20.109 7.195 -3.186 1 98.5 71 ALA A O 1
ATOM 535 N N . ARG A 1 72 ? 18.969 7.824 -4.961 1 97.81 72 ARG A N 1
ATOM 536 C CA . ARG A 1 72 ? 18.062 6.68 -4.875 1 97.81 72 ARG A CA 1
ATOM 537 C C . ARG A 1 72 ? 18.812 5.367 -5.051 1 97.81 72 ARG A C 1
ATOM 539 O O . ARG A 1 72 ? 18.594 4.41 -4.309 1 97.81 72 ARG A O 1
ATOM 546 N N . LYS A 1 73 ? 19.703 5.312 -6 1 97.88 73 LYS A N 1
ATOM 547 C CA . LYS A 1 73 ? 20.469 4.09 -6.238 1 97.88 73 LYS A CA 1
ATOM 548 C C . LYS A 1 73 ? 21.344 3.744 -5.031 1 97.88 73 LYS A C 1
ATOM 550 O O . LYS A 1 73 ? 21.406 2.584 -4.621 1 97.88 73 LYS A O 1
ATOM 555 N N . LEU A 1 74 ? 21.969 4.758 -4.547 1 98.69 74 LEU A N 1
ATOM 556 C CA . LEU A 1 74 ? 22.812 4.52 -3.379 1 98.69 74 LEU A CA 1
ATOM 557 C C . LEU A 1 74 ? 21.984 4.008 -2.207 1 98.69 74 LEU A C 1
ATOM 559 O O . LEU A 1 74 ? 22.391 3.076 -1.512 1 98.69 74 LEU A O 1
ATOM 563 N N . TYR A 1 75 ? 20.875 4.617 -2.008 1 98.62 75 TYR A N 1
ATOM 564 C CA . TYR A 1 75 ? 19.969 4.188 -0.953 1 98.62 75 TYR A CA 1
ATOM 565 C C . TYR A 1 75 ? 19.531 2.738 -1.163 1 98.62 75 TYR A C 1
ATOM 567 O O . TYR A 1 75 ? 19.594 1.925 -0.238 1 98.62 75 TYR A O 1
ATOM 575 N N . ASP A 1 76 ? 19.078 2.424 -2.305 1 98.56 76 ASP A N 1
ATOM 576 C CA . ASP A 1 76 ? 18.578 1.088 -2.617 1 98.56 76 ASP A CA 1
ATOM 577 C C . ASP A 1 76 ? 19.672 0.04 -2.441 1 98.56 76 ASP A C 1
ATOM 579 O O . ASP A 1 76 ? 19.406 -1.075 -1.989 1 98.56 76 ASP A O 1
ATOM 583 N N . ILE A 1 77 ? 20.922 0.338 -2.879 1 98.62 77 ILE A N 1
ATOM 584 C CA . ILE A 1 77 ? 22.047 -0.568 -2.688 1 98.62 77 ILE A CA 1
ATOM 585 C C . ILE A 1 77 ? 22.25 -0.836 -1.196 1 98.62 77 ILE A C 1
ATOM 587 O O . ILE A 1 77 ? 22.312 -1.992 -0.771 1 98.62 77 ILE A O 1
ATOM 591 N N . CYS A 1 78 ? 22.312 0.235 -0.461 1 98.44 78 CYS A N 1
ATOM 592 C CA . CYS A 1 78 ? 22.5 0.103 0.979 1 98.44 78 CYS A CA 1
ATOM 593 C C . CYS A 1 78 ? 21.391 -0.733 1.603 1 98.44 78 CYS A C 1
ATOM 595 O O . CYS A 1 78 ? 21.656 -1.602 2.436 1 98.44 78 CYS A O 1
ATOM 597 N N . ARG A 1 79 ? 20.203 -0.503 1.245 1 98.19 79 ARG A N 1
ATOM 598 C CA . ARG A 1 79 ? 19.047 -1.186 1.789 1 98.19 79 ARG A CA 1
ATOM 599 C C . ARG A 1 79 ? 19.078 -2.674 1.46 1 98.19 79 ARG A C 1
ATOM 601 O O . ARG A 1 79 ? 18.625 -3.502 2.258 1 98.19 79 ARG A O 1
ATOM 608 N N . ALA A 1 80 ? 19.547 -3.025 0.341 1 97.88 80 ALA A N 1
ATOM 609 C CA . ALA A 1 80 ? 19.547 -4.406 -0.13 1 97.88 80 ALA A CA 1
ATOM 610 C C . ALA A 1 80 ? 20.641 -5.223 0.557 1 97.88 80 ALA A C 1
ATOM 612 O O . ALA A 1 80 ? 20.609 -6.457 0.526 1 97.88 80 ALA A O 1
ATOM 613 N N . LEU A 1 81 ? 21.609 -4.617 1.138 1 98.12 81 LEU A N 1
ATOM 614 C CA . LEU A 1 81 ? 22.719 -5.305 1.768 1 98.12 81 LEU A CA 1
ATOM 615 C C . LEU A 1 81 ? 22.312 -5.91 3.105 1 98.12 81 LEU A C 1
ATOM 617 O O . LEU A 1 81 ? 21.375 -5.414 3.752 1 98.12 81 LEU A O 1
ATOM 621 N N . PRO A 1 82 ? 22.969 -6.953 3.521 1 96.06 82 PRO A N 1
ATOM 622 C CA . PRO A 1 82 ? 22.688 -7.52 4.844 1 96.06 82 PRO A CA 1
ATOM 623 C C . PRO A 1 82 ? 22.969 -6.531 5.977 1 96.06 82 PRO A C 1
ATOM 625 O O . PRO A 1 82 ? 23.781 -5.617 5.816 1 96.06 82 PRO A O 1
ATOM 628 N N . GLU A 1 83 ? 22.391 -6.836 7.039 1 96 83 GLU A N 1
ATOM 629 C CA . GLU A 1 83 ? 22.578 -5.992 8.219 1 96 83 GLU A CA 1
ATOM 630 C C . GLU A 1 83 ? 24.031 -6.027 8.688 1 96 83 GLU A C 1
ATOM 632 O O . GLU A 1 83 ? 24.719 -7.039 8.523 1 96 83 GLU A O 1
ATOM 637 N N . HIS A 1 84 ? 24.516 -4.867 9.203 1 96 84 HIS A N 1
ATOM 638 C CA . HIS A 1 84 ? 25.828 -4.688 9.812 1 96 84 HIS A CA 1
ATOM 639 C C . HIS A 1 84 ? 26.953 -4.902 8.797 1 96 84 HIS A C 1
ATOM 641 O O . HIS A 1 84 ? 28.031 -5.379 9.141 1 96 84 HIS A O 1
ATOM 647 N N . THR A 1 85 ? 26.656 -4.578 7.566 1 97.12 85 THR A N 1
ATOM 648 C CA . THR A 1 85 ? 27.656 -4.648 6.508 1 97.12 85 THR A CA 1
ATOM 649 C C . THR A 1 85 ? 28.438 -3.342 6.414 1 97.12 85 THR A C 1
ATOM 651 O O . THR A 1 85 ? 27.859 -2.275 6.219 1 97.12 85 THR A O 1
ATOM 654 N N . PRO A 1 86 ? 29.734 -3.383 6.586 1 98 86 PRO A N 1
ATOM 655 C CA . PRO A 1 86 ? 30.547 -2.195 6.27 1 98 86 PRO A CA 1
ATOM 656 C C . PRO A 1 86 ? 30.609 -1.91 4.77 1 98 86 PRO A C 1
ATOM 658 O O . PRO A 1 86 ? 30.797 -2.83 3.969 1 98 86 PRO A O 1
ATOM 661 N N . ILE A 1 87 ? 30.438 -0.721 4.367 1 98.31 87 ILE A N 1
ATOM 662 C CA . ILE A 1 87 ? 30.484 -0.309 2.967 1 98.31 87 ILE A CA 1
ATOM 663 C C . ILE A 1 87 ? 31.672 0.614 2.729 1 98.31 87 ILE A C 1
ATOM 665 O O . ILE A 1 87 ? 31.766 1.679 3.344 1 98.31 87 ILE A O 1
ATOM 669 N N . GLU A 1 88 ? 32.531 0.219 1.887 1 98.25 88 GLU A N 1
ATOM 670 C CA . GLU A 1 88 ? 33.688 1.021 1.511 1 98.25 88 GLU A CA 1
ATOM 671 C C . GLU A 1 88 ? 33.406 1.838 0.252 1 98.25 88 GLU A C 1
ATOM 673 O O . GLU A 1 88 ? 32.969 1.293 -0.765 1 98.25 88 GLU A O 1
ATOM 678 N N . PHE A 1 89 ? 33.656 3.113 0.329 1 98.31 89 PHE A N 1
ATOM 679 C CA . PHE A 1 89 ? 33.531 4.031 -0.798 1 98.31 89 PHE A CA 1
ATOM 680 C C . PHE A 1 89 ? 34.906 4.367 -1.369 1 98.31 89 PHE A C 1
ATOM 682 O O . PHE A 1 89 ? 35.812 4.773 -0.633 1 98.31 89 PHE A O 1
ATOM 689 N N . HIS A 1 90 ? 35.031 4.184 -2.668 1 97.69 90 HIS A N 1
ATOM 690 C CA . HIS A 1 90 ? 36.25 4.562 -3.361 1 97.69 90 HIS A CA 1
ATOM 691 C C . HIS A 1 90 ? 35.969 5.355 -4.629 1 97.69 90 HIS A C 1
ATOM 693 O O . HIS A 1 90 ? 35.406 4.812 -5.59 1 97.69 90 HIS A O 1
ATOM 699 N N . LYS A 1 91 ? 36.312 6.586 -4.602 1 97.31 91 LYS A N 1
ATOM 700 C CA . LYS A 1 91 ? 36.125 7.406 -5.797 1 97.31 91 LYS A CA 1
ATOM 701 C C . LYS A 1 91 ? 37.25 7.164 -6.801 1 97.31 91 LYS A C 1
ATOM 703 O O . LYS A 1 91 ? 38.438 7.199 -6.441 1 97.31 91 LYS A O 1
ATOM 708 N N . ASP A 1 92 ? 36.844 6.883 -8.008 1 94 92 ASP A N 1
ATOM 709 C CA . ASP A 1 92 ? 37.781 6.676 -9.125 1 94 92 ASP A CA 1
ATOM 710 C C . ASP A 1 92 ? 37.312 7.434 -10.367 1 94 92 ASP A C 1
ATOM 712 O O . ASP A 1 92 ? 36.531 6.91 -11.164 1 94 92 ASP A O 1
ATOM 716 N N . GLY A 1 93 ? 37.875 8.648 -10.547 1 93.62 93 GLY A N 1
ATOM 717 C CA . GLY A 1 93 ? 37.438 9.469 -11.664 1 93.62 93 GLY A CA 1
ATOM 718 C C . GLY A 1 93 ? 35.969 9.867 -11.57 1 93.62 93 GLY A C 1
ATOM 719 O O . GLY A 1 93 ? 35.562 10.5 -10.602 1 93.62 93 GLY A O 1
ATOM 720 N N . GLU A 1 94 ? 35.281 9.422 -12.602 1 95.69 94 GLU A N 1
ATOM 721 C CA . GLU A 1 94 ? 33.875 9.773 -12.664 1 95.69 94 GLU A CA 1
ATOM 722 C C . GLU A 1 94 ? 33 8.641 -12.125 1 95.69 94 GLU A C 1
ATOM 724 O O . GLU A 1 94 ? 31.797 8.586 -12.414 1 95.69 94 GLU A O 1
ATOM 729 N N . LYS A 1 95 ? 33.656 7.785 -11.344 1 97.94 95 LYS A N 1
ATOM 730 C CA . LYS A 1 95 ? 32.938 6.641 -10.797 1 97.94 95 LYS A CA 1
ATOM 731 C C . LYS A 1 95 ? 33.156 6.531 -9.289 1 97.94 95 LYS A C 1
ATOM 733 O O . LYS A 1 95 ? 34.156 7.008 -8.758 1 97.94 95 LYS A O 1
ATOM 738 N N . LEU A 1 96 ? 32.188 6.016 -8.68 1 98.31 96 LEU A N 1
ATOM 739 C CA . LEU A 1 96 ? 32.281 5.621 -7.277 1 98.31 96 LEU A CA 1
ATOM 740 C C . LEU A 1 96 ? 32.156 4.109 -7.125 1 98.31 96 LEU A C 1
ATOM 742 O O . LEU A 1 96 ? 31.141 3.531 -7.535 1 98.31 96 LEU A O 1
ATOM 746 N N . LEU A 1 97 ? 33.125 3.514 -6.609 1 98.5 97 LEU A N 1
ATOM 747 C CA . LEU A 1 97 ? 33.125 2.084 -6.324 1 98.5 97 LEU A CA 1
ATOM 748 C C . LEU A 1 97 ? 32.688 1.819 -4.891 1 98.5 97 LEU A C 1
ATOM 750 O O . LEU A 1 97 ? 33.219 2.412 -3.949 1 98.5 97 LEU A O 1
ATOM 754 N N . LEU A 1 98 ? 31.703 1.039 -4.738 1 98.69 98 LEU A N 1
ATOM 755 C CA . LEU A 1 98 ? 31.234 0.583 -3.434 1 98.69 98 LEU A CA 1
ATOM 756 C C . LEU A 1 98 ? 31.578 -0.885 -3.213 1 98.69 98 LEU A C 1
ATOM 758 O O . LEU A 1 98 ? 31.25 -1.737 -4.039 1 98.69 98 LEU A O 1
ATOM 762 N N . LYS A 1 99 ? 32.219 -1.155 -2.15 1 98.44 99 LYS A N 1
ATOM 763 C CA . LYS A 1 99 ? 32.562 -2.529 -1.799 1 98.44 99 LYS A CA 1
ATOM 764 C C . LYS A 1 99 ? 31.922 -2.938 -0.477 1 98.44 99 LYS A C 1
ATOM 766 O O . LYS A 1 99 ? 32 -2.203 0.51 1 98.44 99 LYS A O 1
ATOM 771 N N . ALA A 1 100 ? 31.266 -4.055 -0.485 1 97.19 100 ALA A N 1
ATOM 772 C CA . ALA A 1 100 ? 30.625 -4.621 0.695 1 97.19 100 ALA A CA 1
ATOM 773 C C . ALA A 1 100 ? 30.859 -6.129 0.775 1 97.19 100 ALA A C 1
ATOM 775 O O . ALA A 1 100 ? 30.078 -6.914 0.227 1 97.19 100 ALA A O 1
ATOM 776 N N . ALA A 1 101 ? 31.781 -6.617 1.532 1 91.44 101 ALA A N 1
ATOM 777 C CA . ALA A 1 101 ? 32.125 -8.023 1.725 1 91.44 101 ALA A CA 1
ATOM 778 C C . ALA A 1 101 ? 32.188 -8.758 0.388 1 91.44 101 ALA A C 1
ATOM 780 O O . ALA A 1 101 ? 33.219 -8.68 -0.314 1 91.44 101 ALA A O 1
ATOM 781 N N . LYS A 1 102 ? 31.062 -9.352 -0.045 1 94.5 102 LYS A N 1
ATOM 782 C CA . LYS A 1 102 ? 31.094 -10.164 -1.254 1 94.5 102 LYS A CA 1
ATOM 783 C C . LYS A 1 102 ? 30.344 -9.484 -2.4 1 94.5 102 LYS A C 1
ATOM 785 O O . LYS A 1 102 ? 29.969 -10.133 -3.375 1 94.5 102 LYS A O 1
ATOM 790 N N . SER A 1 103 ? 30.172 -8.164 -2.287 1 98.12 103 SER A N 1
ATOM 791 C CA . SER A 1 103 ? 29.469 -7.391 -3.309 1 98.12 103 SER A CA 1
ATOM 792 C C . SER A 1 103 ? 30.266 -6.148 -3.703 1 98.12 103 SER A C 1
ATOM 794 O O . SER A 1 103 ? 31 -5.59 -2.885 1 98.12 103 SER A O 1
ATOM 796 N N . ARG A 1 104 ? 30.125 -5.801 -4.891 1 98.44 104 ARG A N 1
ATOM 797 C CA . ARG A 1 104 ? 30.719 -4.574 -5.406 1 98.44 104 ARG A CA 1
ATOM 798 C C . ARG A 1 104 ? 29.766 -3.861 -6.359 1 98.44 104 ARG A C 1
ATOM 800 O O . ARG A 1 104 ? 29.078 -4.508 -7.152 1 98.44 104 ARG A O 1
ATOM 807 N N . PHE A 1 105 ? 29.766 -2.561 -6.32 1 98.75 105 PHE A N 1
ATOM 808 C CA . PHE A 1 105 ? 28.938 -1.732 -7.195 1 98.75 105 PHE A CA 1
ATOM 809 C C . PHE A 1 105 ? 29.75 -0.565 -7.75 1 98.75 105 PHE A C 1
ATOM 811 O O . PHE A 1 105 ? 30.625 -0.025 -7.066 1 98.75 105 PHE A O 1
ATOM 818 N N . THR A 1 106 ? 29.469 -0.218 -8.93 1 98.69 106 THR A N 1
ATOM 819 C CA . THR A 1 106 ? 30.047 0.967 -9.547 1 98.69 106 THR A CA 1
ATOM 820 C C . THR A 1 106 ? 28.953 1.921 -10.023 1 98.69 106 THR A C 1
ATOM 822 O O . THR A 1 106 ? 28.109 1.541 -10.828 1 98.69 106 THR A O 1
ATOM 825 N N . LEU A 1 107 ? 28.984 3.139 -9.562 1 98.62 107 LEU A N 1
ATOM 826 C CA . LEU A 1 107 ? 28.016 4.172 -9.922 1 98.62 107 LEU A CA 1
ATOM 827 C C . LEU A 1 107 ? 28.719 5.336 -10.633 1 98.62 107 LEU A C 1
ATOM 829 O O . LEU A 1 107 ? 29.875 5.629 -10.359 1 98.62 107 LEU A O 1
ATOM 833 N N . HIS A 1 108 ? 28 5.973 -11.484 1 97.94 108 HIS A N 1
ATOM 834 C CA . HIS A 1 108 ? 28.484 7.219 -12.055 1 97.94 108 HIS A CA 1
ATOM 835 C C . HIS A 1 108 ? 28.234 8.391 -11.117 1 97.94 108 HIS A C 1
ATOM 837 O O . HIS A 1 108 ? 27.156 8.484 -10.516 1 97.94 108 HIS A O 1
ATOM 843 N N . ILE A 1 109 ? 29.219 9.219 -11.023 1 97.94 109 ILE A N 1
ATOM 844 C CA . ILE A 1 109 ? 29.078 10.359 -10.133 1 97.94 109 ILE A CA 1
ATOM 845 C C . ILE A 1 109 ? 29.219 11.656 -10.93 1 97.94 109 ILE A C 1
ATOM 847 O O . ILE A 1 109 ? 29.672 11.641 -12.078 1 97.94 109 ILE A O 1
ATOM 851 N N . LEU A 1 110 ? 28.766 12.75 -10.43 1 97.25 110 LEU A N 1
ATOM 852 C CA . LEU A 1 110 ? 28.922 14.086 -10.992 1 97.25 110 LEU A CA 1
ATOM 853 C C . LEU A 1 110 ? 29.828 14.945 -10.109 1 97.25 110 LEU A C 1
ATOM 855 O O . LEU A 1 110 ? 29.969 14.68 -8.914 1 97.25 110 LEU A O 1
ATOM 859 N N . PRO A 1 111 ? 30.375 15.945 -10.727 1 96.25 111 PRO A N 1
ATOM 860 C CA . PRO A 1 111 ? 31.297 16.797 -9.961 1 96.25 111 PRO A CA 1
ATOM 861 C C . PRO A 1 111 ? 30.578 17.578 -8.852 1 96.25 111 PRO A C 1
ATOM 863 O O . PRO A 1 111 ? 29.531 18.172 -9.094 1 96.25 111 PRO A O 1
ATOM 866 N N . ALA A 1 112 ? 31.219 17.547 -7.734 1 96.19 112 ALA A N 1
ATOM 867 C CA . ALA A 1 112 ? 30.656 18.188 -6.547 1 96.19 112 ALA A CA 1
ATOM 868 C C . ALA A 1 112 ? 30.516 19.703 -6.746 1 96.19 112 ALA A C 1
ATOM 870 O O . ALA A 1 112 ? 29.625 20.328 -6.184 1 96.19 112 ALA A O 1
ATOM 871 N N . ASP A 1 113 ? 31.375 20.281 -7.453 1 95.19 113 ASP A N 1
ATOM 872 C CA . ASP A 1 113 ? 31.422 21.719 -7.598 1 95.19 113 ASP A CA 1
ATOM 873 C C . ASP A 1 113 ? 30.203 22.234 -8.367 1 95.19 113 ASP A C 1
ATOM 875 O O . ASP A 1 113 ? 29.922 23.438 -8.367 1 95.19 113 ASP A O 1
ATOM 879 N N . GLN A 1 114 ? 29.531 21.344 -8.984 1 95.38 114 GLN A N 1
ATOM 880 C CA . GLN A 1 114 ? 28.328 21.719 -9.734 1 95.38 114 GLN A CA 1
ATOM 881 C C . GLN A 1 114 ? 27.078 21.594 -8.867 1 95.38 114 GLN A C 1
ATOM 883 O O . GLN A 1 114 ? 25.984 21.969 -9.297 1 95.38 114 GLN A O 1
ATOM 888 N N . PHE A 1 115 ? 27.266 21.078 -7.766 1 96.75 115 PHE A N 1
ATOM 889 C CA . PHE A 1 115 ? 26.109 20.844 -6.906 1 96.75 115 PHE A CA 1
ATOM 890 C C . PHE A 1 115 ? 25.578 22.156 -6.355 1 96.75 115 PHE A C 1
ATOM 892 O O . PHE A 1 115 ? 26.312 22.938 -5.758 1 96.75 115 PHE A O 1
ATOM 899 N N . PRO A 1 116 ? 24.312 22.359 -6.516 1 94.31 116 PRO A N 1
ATOM 900 C CA . PRO A 1 116 ? 23.734 23.609 -6.039 1 94.31 116 PRO A CA 1
ATOM 901 C C . PRO A 1 116 ? 23.391 23.578 -4.551 1 94.31 116 PRO A C 1
ATOM 903 O O . PRO A 1 116 ? 23.141 22.5 -3.994 1 94.31 116 PRO A O 1
ATOM 906 N N . TYR A 1 117 ? 23.469 24.688 -3.934 1 91.31 117 TYR A N 1
ATOM 907 C CA . TYR A 1 117 ? 23.062 24.859 -2.541 1 91.31 117 TYR A CA 1
ATOM 908 C C . TYR A 1 117 ? 21.969 25.906 -2.404 1 91.31 117 TYR A C 1
ATOM 910 O O . TYR A 1 117 ? 21.922 26.859 -3.184 1 91.31 117 TYR A O 1
ATOM 918 N N . LEU A 1 118 ? 21.141 25.656 -1.4 1 90.06 118 LEU A N 1
ATOM 919 C CA . LEU A 1 118 ? 20.156 26.688 -1.062 1 90.06 118 LEU A CA 1
ATOM 920 C C . LEU A 1 118 ? 20.812 27.828 -0.3 1 90.06 118 LEU A C 1
ATOM 922 O O . LEU A 1 118 ? 21.656 27.594 0.574 1 90.06 118 LEU A O 1
ATOM 926 N N . SER A 1 119 ? 20.547 29 -0.707 1 83.06 119 SER A N 1
ATOM 927 C CA . SER A 1 119 ? 21.094 30.188 -0.046 1 83.06 119 SER A CA 1
ATOM 928 C C . SER A 1 119 ? 20.453 30.406 1.319 1 83.06 119 SER A C 1
ATOM 930 O O . SER A 1 119 ? 19.25 30.188 1.486 1 83.06 119 SER A O 1
ATOM 932 N N . THR A 1 120 ? 21.375 30.578 2.264 1 74.75 120 THR A N 1
ATOM 933 C CA . THR A 1 120 ? 20.844 30.938 3.576 1 74.75 120 THR A CA 1
ATOM 934 C C . THR A 1 120 ? 20.938 32.438 3.807 1 74.75 120 THR A C 1
ATOM 936 O O . THR A 1 120 ? 21.859 33.094 3.309 1 74.75 120 THR A O 1
ATOM 939 N N . HIS A 1 121 ? 19.922 33 4.402 1 79.06 121 HIS A N 1
ATOM 940 C CA . HIS A 1 121 ? 19.812 34.438 4.68 1 79.06 121 HIS A CA 1
ATOM 941 C C . HIS A 1 121 ? 19.953 34.719 6.172 1 79.06 121 HIS A C 1
ATOM 943 O O . HIS A 1 121 ? 19.891 33.781 6.988 1 79.06 121 HIS A O 1
ATOM 949 N N . SER A 1 122 ? 20.203 35.938 6.41 1 82.25 122 SER A N 1
ATOM 950 C CA . SER A 1 122 ? 20.297 36.344 7.809 1 82.25 122 SER A CA 1
ATOM 951 C C . SER A 1 122 ? 18.969 36.125 8.539 1 82.25 122 SER A C 1
ATOM 953 O O . SER A 1 122 ? 17.906 36.406 8.016 1 82.25 122 SER A O 1
ATOM 955 N N . SER A 1 123 ? 19.156 35.688 9.75 1 86.62 123 SER A N 1
ATOM 956 C CA . SER A 1 123 ? 18 35.312 10.547 1 86.62 123 SER A CA 1
ATOM 957 C C . SER A 1 123 ? 17.297 36.531 11.117 1 86.62 123 SER A C 1
ATOM 959 O O . SER A 1 123 ? 17.969 37.469 11.602 1 86.62 123 SER A O 1
ATOM 961 N N . LEU A 1 124 ? 16.062 36.594 11.008 1 87.44 124 LEU A N 1
ATOM 962 C CA . LEU A 1 124 ? 15.234 37.625 11.625 1 87.44 124 LEU A CA 1
ATOM 963 C C . LEU A 1 124 ? 14.641 37.125 12.938 1 87.44 124 LEU A C 1
ATOM 965 O O . LEU A 1 124 ? 14.336 37.906 13.828 1 87.44 124 LEU A O 1
ATOM 969 N N . CYS A 1 125 ? 14.438 35.844 13.023 1 90.25 125 CYS A N 1
ATOM 970 C CA . CYS A 1 125 ? 13.852 35.188 14.188 1 90.25 125 CYS A CA 1
ATOM 971 C C . CYS A 1 125 ? 14.516 33.844 14.453 1 90.2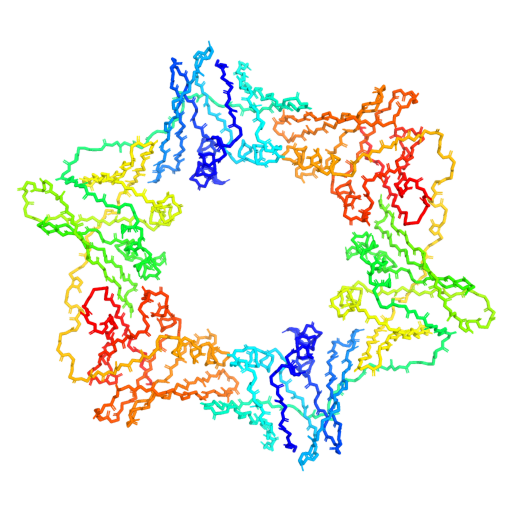5 125 CYS A C 1
ATOM 973 O O . CYS A 1 125 ? 14.695 33.031 13.531 1 90.25 125 CYS A O 1
ATOM 975 N N . GLN A 1 126 ? 14.922 33.688 15.719 1 92.38 126 GLN A N 1
ATOM 976 C CA . GLN A 1 126 ? 15.531 32.438 16.125 1 92.38 126 GLN A CA 1
ATOM 977 C C . GLN A 1 126 ? 14.945 31.938 17.453 1 92.38 126 GLN A C 1
ATOM 979 O O . GLN A 1 126 ? 14.633 32.75 18.328 1 92.38 126 GLN A O 1
ATOM 984 N N . GLY A 1 127 ? 14.82 30.656 17.547 1 92.94 127 GLY A N 1
ATOM 985 C CA . GLY A 1 127 ? 14.32 30.109 18.797 1 92.94 127 GLY A CA 1
ATOM 986 C C . GLY A 1 127 ? 14.578 28.609 18.938 1 92.94 127 GLY A C 1
ATOM 987 O O . GLY A 1 127 ? 14.961 27.953 17.969 1 92.94 127 GLY A O 1
ATOM 988 N N . ASN A 1 128 ? 14.422 28.203 20.188 1 94.19 128 ASN A N 1
ATOM 989 C CA . ASN A 1 128 ? 14.586 26.781 20.516 1 94.19 128 ASN A CA 1
ATOM 990 C C . ASN A 1 128 ? 13.242 26.094 20.75 1 94.19 128 ASN A C 1
ATOM 992 O O . ASN A 1 128 ? 12.281 26.734 21.188 1 94.19 128 ASN A O 1
ATOM 996 N N . GLY A 1 129 ? 13.211 24.828 20.359 1 93.5 129 GLY A N 1
ATOM 997 C CA . GLY A 1 129 ? 12.016 24.031 20.594 1 93.5 129 GLY A CA 1
ATOM 998 C C . GLY A 1 129 ? 12.297 22.547 20.688 1 93.5 129 GLY A C 1
ATOM 999 O O . GLY A 1 129 ? 13.445 22.141 20.844 1 93.5 129 GLY A O 1
ATOM 1000 N N . ASN A 1 130 ? 11.258 21.828 20.719 1 95.88 130 ASN A N 1
ATOM 1001 C CA . ASN A 1 130 ? 11.32 20.359 20.719 1 95.88 130 ASN A CA 1
ATOM 1002 C C . ASN A 1 130 ? 10.797 19.781 19.406 1 95.88 130 ASN A C 1
ATOM 1004 O O . ASN A 1 130 ? 9.727 20.172 18.938 1 95.88 130 ASN A O 1
ATOM 1008 N N . ALA A 1 131 ? 11.547 18.812 18.891 1 97.12 131 ALA A N 1
ATOM 1009 C CA . ALA A 1 131 ? 11.234 18.25 17.578 1 97.12 131 ALA A CA 1
ATOM 1010 C C . ALA A 1 131 ? 9.891 17.516 17.594 1 97.12 131 ALA A C 1
ATOM 1012 O O . ALA A 1 131 ? 9.102 17.625 16.656 1 97.12 131 ALA A O 1
ATOM 1013 N N . LYS A 1 132 ? 9.648 16.781 18.609 1 97.25 132 LYS A N 1
ATOM 1014 C CA . LYS A 1 132 ? 8.414 16 18.688 1 97.25 132 LYS A CA 1
ATOM 1015 C C . LYS A 1 132 ? 7.188 16.906 18.734 1 97.25 132 LYS A C 1
ATOM 1017 O O . LYS A 1 132 ? 6.223 16.688 18 1 97.25 132 LYS A O 1
ATOM 1022 N N . THR A 1 133 ? 7.219 17.922 19.547 1 96.44 133 THR A N 1
ATOM 1023 C CA . THR A 1 133 ? 6.102 18.859 19.688 1 96.44 133 THR A CA 1
ATOM 1024 C C . THR A 1 133 ? 5.898 19.641 18.391 1 96.44 133 THR A C 1
ATOM 1026 O O . THR A 1 133 ? 4.762 19.891 17.984 1 96.44 133 THR A O 1
ATOM 1029 N N . PHE A 1 134 ? 7.004 20.031 17.812 1 97.81 134 PHE A N 1
ATOM 1030 C CA . PHE A 1 134 ? 6.918 20.75 16.547 1 97.81 134 PHE A CA 1
ATOM 1031 C C . PHE A 1 134 ? 6.297 19.875 15.461 1 97.81 134 PHE A C 1
ATOM 1033 O O . PHE A 1 134 ? 5.43 20.312 14.711 1 97.81 134 PHE A O 1
ATOM 1040 N N . ARG A 1 135 ? 6.695 18.641 15.383 1 97.94 135 ARG A N 1
ATOM 1041 C CA . ARG A 1 135 ? 6.145 17.672 14.438 1 97.94 135 ARG A CA 1
ATOM 1042 C C . ARG A 1 135 ? 4.648 17.484 14.664 1 97.94 135 ARG A C 1
ATOM 1044 O O . ARG A 1 135 ? 3.875 17.422 13.703 1 97.94 135 ARG A O 1
ATOM 1051 N N . GLU A 1 136 ? 4.27 17.344 15.906 1 97.12 136 GLU A N 1
ATOM 1052 C CA . GLU A 1 136 ? 2.855 17.203 16.25 1 97.12 136 GLU A CA 1
ATOM 1053 C C . GLU A 1 136 ? 2.045 18.406 15.742 1 97.12 136 GLU A C 1
ATOM 1055 O O . GLU A 1 136 ? 0.956 18.234 15.195 1 97.12 136 GLU A O 1
ATOM 1060 N N . ALA A 1 137 ? 2.594 19.547 15.945 1 98.06 137 ALA A N 1
ATOM 1061 C CA . ALA A 1 137 ? 1.903 20.75 15.5 1 98.06 137 ALA A CA 1
ATOM 1062 C C . ALA A 1 137 ? 1.771 20.766 13.977 1 98.06 137 ALA A C 1
ATOM 1064 O O . ALA A 1 137 ? 0.72 21.141 13.445 1 98.06 137 ALA A O 1
ATOM 1065 N N . LEU A 1 138 ? 2.826 20.391 13.32 1 98.62 138 LEU A N 1
ATOM 1066 C CA . LEU A 1 138 ? 2.777 20.297 11.859 1 98.62 138 LEU A CA 1
ATOM 1067 C C . LEU A 1 138 ? 1.717 19.312 11.414 1 98.62 138 LEU A C 1
ATOM 1069 O O . LEU A 1 138 ? 0.979 19.562 10.461 1 98.62 138 LEU A O 1
ATOM 1073 N N . ALA A 1 139 ? 1.642 18.203 12.062 1 98 139 ALA A N 1
ATOM 1074 C CA . ALA A 1 139 ? 0.682 17.156 11.711 1 98 139 ALA A CA 1
ATOM 1075 C C . ALA A 1 139 ? -0.752 17.656 11.875 1 98 139 ALA A C 1
ATOM 1077 O O . ALA A 1 139 ? -1.635 17.281 11.094 1 98 139 ALA A O 1
ATOM 1078 N N . VAL A 1 140 ? -0.97 18.453 12.836 1 98 140 VAL A N 1
ATOM 1079 C CA . VAL A 1 140 ? -2.291 19 13.133 1 98 140 VAL A CA 1
ATOM 1080 C C . VAL A 1 140 ? -2.779 19.844 11.961 1 98 140 VAL A C 1
ATOM 1082 O O . VAL A 1 140 ? -3.951 19.781 11.586 1 98 140 VAL A O 1
ATOM 1085 N N . VAL A 1 141 ? -1.863 20.562 11.32 1 98.44 141 VAL A N 1
ATOM 1086 C CA . VAL A 1 141 ? -2.318 21.594 10.391 1 98.44 141 VAL A CA 1
ATOM 1087 C C . VAL A 1 141 ? -2.068 21.141 8.953 1 98.44 141 VAL A C 1
ATOM 1089 O O . VAL A 1 141 ? -2.637 21.688 8.008 1 98.44 141 VAL A O 1
ATOM 1092 N N . ALA A 1 142 ? -1.305 20.109 8.766 1 98.06 142 ALA A N 1
ATOM 1093 C CA . ALA A 1 142 ? -0.768 19.75 7.457 1 98.06 142 ALA A CA 1
ATOM 1094 C C . ALA A 1 142 ? -1.891 19.453 6.465 1 98.06 142 ALA A C 1
ATOM 1096 O O . ALA A 1 142 ? -1.852 19.891 5.316 1 98.06 142 ALA A O 1
ATOM 1097 N N . ASN A 1 143 ? -2.889 18.75 6.895 1 95.94 143 ASN A N 1
ATOM 1098 C CA . ASN A 1 143 ? -3.924 18.266 5.98 1 95.94 143 ASN A CA 1
ATOM 1099 C C . ASN A 1 143 ? -4.918 19.375 5.645 1 95.94 143 ASN A C 1
ATOM 1101 O O . ASN A 1 143 ? -5.777 19.203 4.777 1 95.94 143 ASN A O 1
ATOM 1105 N N . THR A 1 144 ? -4.797 20.516 6.238 1 97.62 144 THR A N 1
ATOM 1106 C CA . THR A 1 144 ? -5.75 21.594 6.004 1 97.62 144 THR A CA 1
ATOM 1107 C C . THR A 1 144 ? -5.199 22.594 4.992 1 97.62 144 THR A C 1
ATOM 1109 O O . THR A 1 144 ? -5.891 23.531 4.594 1 97.62 144 THR A O 1
ATOM 1112 N N . MET A 1 145 ? -3.955 22.406 4.582 1 97.94 145 MET A N 1
ATOM 1113 C CA . MET A 1 145 ? -3.402 23.234 3.51 1 97.94 145 MET A CA 1
ATOM 1114 C C . MET A 1 145 ? -4.168 23.016 2.209 1 97.94 145 MET A C 1
ATOM 1116 O O . MET A 1 145 ? -4.582 21.891 1.906 1 97.94 145 MET A O 1
ATOM 1120 N N . ALA A 1 146 ? -4.289 24.062 1.467 1 97.44 146 ALA A N 1
ATOM 1121 C CA . ALA A 1 146 ? -4.77 23.875 0.099 1 97.44 146 ALA A CA 1
ATOM 1122 C C . ALA A 1 146 ? -3.707 23.219 -0.772 1 97.44 146 ALA A C 1
ATOM 1124 O O . ALA A 1 146 ? -2.549 23.094 -0.366 1 97.44 146 ALA A O 1
ATOM 1125 N N . GLN A 1 147 ? -4.195 22.719 -1.822 1 95.38 147 GLN A N 1
ATOM 1126 C CA . GLN A 1 147 ? -3.305 22.109 -2.805 1 95.38 147 GLN A CA 1
ATOM 1127 C C . GLN A 1 147 ? -3.471 22.766 -4.176 1 95.38 147 GLN A C 1
ATOM 1129 O O . GLN A 1 147 ? -4.566 22.766 -4.738 1 95.38 147 GLN A O 1
ATOM 1134 N N . ASN A 1 148 ? -2.432 23.344 -4.711 1 95.19 148 ASN A N 1
ATOM 1135 C CA . ASN A 1 148 ? -2.418 23.969 -6.023 1 95.19 148 ASN A CA 1
ATOM 1136 C C . ASN A 1 148 ? -3.482 25.062 -6.133 1 95.19 148 ASN A C 1
ATOM 1138 O O . ASN A 1 148 ? -4.191 25.141 -7.137 1 95.19 148 ASN A O 1
ATOM 1142 N N . ASP A 1 149 ? -3.676 25.781 -5.117 1 96.44 149 ASP A N 1
ATOM 1143 C CA . ASP A 1 149 ? -4.625 26.891 -5.098 1 96.44 149 ASP A CA 1
ATOM 1144 C C . ASP A 1 149 ? -4.012 28.141 -5.715 1 96.44 149 ASP A C 1
ATOM 1146 O O . ASP A 1 149 ? -2.814 28.406 -5.562 1 96.44 149 ASP A O 1
ATOM 1150 N N . ALA A 1 150 ? -4.938 28.984 -6.422 1 96.56 150 ALA A N 1
ATOM 1151 C CA . ALA A 1 150 ? -4.473 30.234 -7.02 1 96.56 150 ALA A CA 1
ATOM 1152 C C . ALA A 1 150 ? -4.008 31.219 -5.949 1 96.56 150 ALA A C 1
ATOM 1154 O O . ALA A 1 150 ? -3.131 32.031 -6.199 1 96.56 150 ALA A O 1
ATOM 1155 N N . ARG A 1 151 ? -4.582 31.141 -4.824 1 95.44 151 ARG A N 1
ATOM 1156 C CA . ARG A 1 151 ? -4.125 31.922 -3.672 1 95.44 151 ARG A CA 1
ATOM 1157 C C . ARG A 1 151 ? -2.9 31.266 -3.031 1 95.44 151 ARG A C 1
ATOM 1159 O O . ARG A 1 151 ? -3.031 30.391 -2.172 1 95.44 151 ARG A O 1
ATOM 1166 N N . LEU A 1 152 ? -1.735 31.656 -3.324 1 96.88 152 LEU A N 1
ATOM 1167 C CA . LEU A 1 152 ? -0.461 31.016 -3.016 1 96.88 152 LEU A CA 1
ATOM 1168 C C . LEU A 1 152 ? -0.287 30.859 -1.511 1 96.88 152 LEU A C 1
ATOM 1170 O O . LEU A 1 152 ? 0.308 29.875 -1.055 1 96.88 152 LEU A O 1
ATOM 1174 N N . PHE A 1 153 ? -0.771 31.859 -0.767 1 97.31 153 PHE A N 1
ATOM 1175 C CA . PHE A 1 153 ? -0.587 31.844 0.68 1 97.31 153 PHE A CA 1
ATOM 1176 C C . PHE A 1 153 ? -1.331 30.688 1.313 1 97.31 153 PHE A C 1
ATOM 1178 O O . PHE A 1 153 ? -1.074 30.328 2.467 1 97.31 153 PHE A O 1
ATOM 1185 N N . LEU A 1 154 ? -2.215 29.969 0.571 1 98.06 154 LEU A N 1
ATOM 1186 C CA . LEU A 1 154 ? -2.98 28.859 1.116 1 98.06 154 LEU A CA 1
ATOM 1187 C C . LEU A 1 154 ? -2.227 27.547 0.942 1 98.06 154 LEU A C 1
ATOM 1189 O O . LEU A 1 154 ? -2.578 26.531 1.561 1 98.06 154 LEU A O 1
ATOM 1193 N N . ASN A 1 155 ? -1.213 27.562 0.13 1 98.06 155 ASN A N 1
ATOM 1194 C CA . ASN A 1 155 ? -0.489 26.328 -0.209 1 98.06 155 ASN A CA 1
ATOM 1195 C C . ASN A 1 155 ? 0.635 26.047 0.784 1 98.06 155 ASN A C 1
ATOM 1197 O O . ASN A 1 155 ? 1.676 25.516 0.413 1 98.06 155 ASN A O 1
ATOM 1201 N N . GLY A 1 156 ? 0.473 26.469 2.025 1 98.56 156 GLY A N 1
ATOM 1202 C CA . GLY A 1 156 ? 1.477 26.266 3.059 1 98.56 156 GLY A CA 1
ATOM 1203 C C . GLY A 1 156 ? 0.942 26.484 4.461 1 98.56 156 GLY A C 1
ATOM 1204 O O . GLY A 1 156 ? -0.257 26.703 4.648 1 98.56 156 GLY A O 1
ATOM 1205 N N . VAL A 1 157 ? 1.815 26.344 5.383 1 98.75 157 VAL A N 1
ATOM 1206 C CA . VAL A 1 157 ? 1.511 26.547 6.793 1 98.75 157 VAL A CA 1
ATOM 1207 C C . VAL A 1 157 ? 2.064 27.906 7.254 1 98.75 157 VAL A C 1
ATOM 1209 O O . VAL A 1 157 ? 3.246 28.188 7.055 1 98.75 157 VAL A O 1
ATOM 1212 N N . LEU A 1 158 ? 1.264 28.719 7.855 1 98.62 158 LEU A N 1
ATOM 1213 C CA . LEU A 1 158 ? 1.728 29.938 8.492 1 98.62 158 LEU A CA 1
ATOM 1214 C C . LEU A 1 158 ? 2.471 29.625 9.789 1 98.62 158 LEU A C 1
ATOM 1216 O O . LEU A 1 158 ? 1.943 28.938 10.664 1 98.62 158 LEU A O 1
ATOM 1220 N N . ILE A 1 159 ? 3.645 30.125 9.852 1 97.62 159 ILE A N 1
ATOM 1221 C CA . ILE A 1 159 ? 4.395 30.188 11.102 1 97.62 159 ILE A CA 1
ATOM 1222 C C . ILE A 1 159 ? 4.336 31.594 11.68 1 97.62 159 ILE A C 1
ATOM 1224 O O . ILE A 1 159 ? 4.781 32.562 11.039 1 97.62 159 ILE A O 1
ATOM 1228 N N . GLU A 1 160 ? 3.807 31.656 12.836 1 96.62 160 GLU A N 1
ATOM 1229 C CA . GLU A 1 160 ? 3.713 32.938 13.508 1 96.62 160 GLU A CA 1
ATOM 1230 C C . GLU A 1 160 ? 4.363 32.906 14.883 1 96.62 160 GLU A C 1
ATOM 1232 O O . GLU A 1 160 ? 4.062 32.031 15.688 1 96.62 160 GLU A O 1
ATOM 1237 N N . VAL A 1 161 ? 5.258 33.875 15.125 1 94.88 161 VAL A N 1
ATOM 1238 C CA . VAL A 1 161 ? 5.902 34 16.422 1 94.88 161 VAL A CA 1
ATOM 1239 C C . VAL A 1 161 ? 5.461 35.281 17.094 1 94.88 161 VAL A C 1
ATOM 1241 O O . VAL A 1 161 ? 5.586 36.375 16.516 1 94.88 161 VAL A O 1
ATOM 1244 N N . GLU A 1 162 ? 4.91 35.094 18.188 1 90.62 162 GLU A N 1
ATOM 1245 C CA . GLU A 1 162 ? 4.527 36.219 19.031 1 90.62 162 GLU A CA 1
ATOM 1246 C C . GLU A 1 162 ? 4.949 35.969 20.484 1 90.62 162 GLU A C 1
ATOM 1248 O O . GLU A 1 162 ? 4.445 35.062 21.141 1 90.62 162 GLU A O 1
ATOM 1253 N N . GLY A 1 163 ? 5.836 36.812 20.953 1 86.69 163 GLY A N 1
ATOM 1254 C CA . GLY A 1 163 ? 6.367 36.562 22.281 1 86.69 163 GLY A CA 1
ATOM 1255 C C . GLY A 1 163 ? 7.082 35.25 22.391 1 86.69 163 GLY A C 1
ATOM 1256 O O . GLY A 1 163 ? 8.031 34.969 21.656 1 86.69 163 GLY A O 1
ATOM 1257 N N . GLN A 1 164 ? 6.594 34.438 23.328 1 88.94 164 GLN A N 1
ATOM 1258 C CA . GLN A 1 164 ? 7.227 33.156 23.562 1 88.94 164 GLN A CA 1
ATOM 1259 C C . GLN A 1 164 ? 6.34 32 23.078 1 88.94 164 GLN A C 1
ATOM 1261 O O . GLN A 1 164 ? 6.281 30.953 23.703 1 88.94 164 GLN A O 1
ATOM 1266 N N . GLU A 1 165 ? 5.617 32.375 21.969 1 92.19 165 GLU A N 1
ATOM 1267 C CA . GLU A 1 165 ? 4.727 31.359 21.406 1 92.19 165 GLU A CA 1
ATOM 1268 C C . GLU A 1 165 ? 4.938 31.219 19.891 1 92.19 165 GLU A C 1
ATOM 1270 O O . GLU A 1 165 ? 5.168 32.219 19.203 1 92.19 165 GLU A O 1
ATOM 1275 N N . LEU A 1 166 ? 4.879 30.031 19.484 1 95.94 166 LEU A N 1
ATOM 1276 C CA . LEU A 1 166 ? 4.867 29.688 18.078 1 95.94 166 LEU A CA 1
ATOM 1277 C C . LEU A 1 166 ? 3.508 29.125 17.672 1 95.94 166 LEU A C 1
ATOM 1279 O O . LEU A 1 166 ? 3.014 28.172 18.281 1 95.94 166 LEU A O 1
ATOM 1283 N N . ARG A 1 167 ? 2.92 29.75 16.703 1 97.31 167 ARG A N 1
ATOM 1284 C CA . ARG A 1 167 ? 1.619 29.297 16.219 1 97.31 167 ARG A CA 1
ATOM 1285 C C . ARG A 1 167 ? 1.709 28.828 14.773 1 97.31 167 ARG A C 1
ATOM 1287 O O . ARG A 1 167 ? 2.275 29.516 13.922 1 97.31 167 ARG A O 1
ATOM 1294 N N . LEU A 1 168 ? 1.234 27.625 14.562 1 98.56 168 LEU A N 1
ATOM 1295 C CA . LEU A 1 168 ? 1.091 27.078 13.211 1 98.56 168 LEU A CA 1
ATOM 1296 C C . LEU A 1 168 ? -0.369 27.109 12.773 1 98.56 168 LEU A C 1
ATOM 1298 O O . LEU A 1 168 ? -1.253 26.672 13.516 1 98.56 168 LEU A O 1
ATOM 1302 N N . VAL A 1 169 ? -0.618 27.672 11.562 1 98.69 169 VAL A N 1
ATOM 1303 C CA . VAL A 1 169 ? -1.977 27.812 11.047 1 98.69 169 VAL A CA 1
ATOM 1304 C C . VAL A 1 169 ? -2.027 27.359 9.586 1 98.69 169 VAL A C 1
ATOM 1306 O O . VAL A 1 169 ? -1.136 27.688 8.805 1 98.69 169 VAL A O 1
ATOM 1309 N N . ALA A 1 170 ? -3.029 26.625 9.227 1 98.62 170 ALA A N 1
ATOM 1310 C CA . ALA A 1 170 ? -3.287 26.328 7.816 1 98.62 170 ALA A CA 1
ATOM 1311 C C . ALA A 1 170 ? -4.785 26.328 7.523 1 98.62 170 ALA A C 1
ATOM 1313 O O . ALA A 1 170 ? -5.598 26.047 8.406 1 98.62 170 ALA A O 1
ATOM 1314 N N . THR A 1 171 ? -5.141 26.672 6.34 1 98.19 171 THR A N 1
ATOM 1315 C CA . THR A 1 171 ? -6.523 26.672 5.879 1 98.19 171 THR A CA 1
ATOM 1316 C C . THR A 1 171 ? -6.59 26.484 4.363 1 98.19 171 THR A C 1
ATOM 1318 O O . THR A 1 171 ? -5.645 26.828 3.65 1 98.19 171 THR A O 1
ATOM 1321 N N . ASP A 1 172 ? -7.629 25.859 3.902 1 96.94 172 ASP A N 1
ATOM 1322 C CA . ASP A 1 172 ? -7.887 25.781 2.467 1 96.94 172 ASP A CA 1
ATOM 1323 C C . ASP A 1 172 ? -9.078 26.656 2.074 1 96.94 172 ASP A C 1
ATOM 1325 O O . ASP A 1 172 ? -9.594 26.547 0.958 1 96.94 172 ASP A O 1
ATOM 1329 N N . GLY A 1 173 ? -9.547 27.438 2.973 1 96.38 173 GLY A N 1
ATOM 1330 C CA . GLY A 1 173 ? -10.672 28.312 2.717 1 96.38 173 GLY A CA 1
ATOM 1331 C C . GLY A 1 173 ? -11.992 27.75 3.219 1 96.38 173 GLY A C 1
ATOM 1332 O O . GLY A 1 173 ? -12.961 28.5 3.381 1 96.38 173 GLY A O 1
ATOM 1333 N N . HIS A 1 174 ? -12.055 26.469 3.535 1 95.88 174 HIS A N 1
ATOM 1334 C CA . HIS A 1 174 ? -13.281 25.828 4.012 1 95.88 174 HIS A CA 1
ATOM 1335 C C . HIS A 1 174 ? -13.109 25.281 5.426 1 95.88 174 HIS A C 1
ATOM 1337 O O . HIS A 1 174 ? -14.094 24.984 6.102 1 95.88 174 HIS A O 1
ATOM 1343 N N . ARG A 1 175 ? -11.938 25.125 5.773 1 97.56 175 ARG A N 1
ATOM 1344 C CA . ARG A 1 175 ? -11.555 24.672 7.105 1 97.56 175 ARG A CA 1
ATOM 1345 C C . ARG A 1 175 ? -10.234 25.297 7.539 1 97.56 175 ARG A C 1
ATOM 1347 O O . ARG A 1 175 ? -9.5 25.844 6.711 1 97.56 175 ARG A O 1
ATOM 1354 N N . LEU A 1 176 ? -10.008 25.312 8.852 1 98.31 176 LEU A N 1
ATOM 1355 C CA . LEU A 1 176 ? -8.797 25.891 9.422 1 98.31 176 LEU A CA 1
ATOM 1356 C C . LEU A 1 176 ? -8.336 25.094 10.641 1 98.31 176 LEU A C 1
ATOM 1358 O O . LEU A 1 176 ? -9.148 24.719 11.484 1 98.31 176 LEU A O 1
ATOM 1362 N N . ALA A 1 177 ? -7.078 24.797 10.711 1 98.5 177 ALA A N 1
ATOM 1363 C CA . ALA A 1 177 ? -6.461 24.172 11.875 1 98.5 177 ALA A CA 1
ATOM 1364 C C . ALA A 1 177 ? -5.352 25.047 12.445 1 98.5 177 ALA A C 1
ATOM 1366 O O . ALA A 1 177 ? -4.672 25.766 11.703 1 98.5 177 ALA A O 1
ATOM 1367 N N . MET A 1 178 ? -5.16 24.953 13.727 1 98.38 178 MET A N 1
ATOM 1368 C CA . MET A 1 178 ? -4.188 25.797 14.414 1 98.38 178 MET A CA 1
ATOM 1369 C C . MET A 1 178 ? -3.684 25.109 15.688 1 98.38 178 MET A C 1
ATOM 1371 O O . MET A 1 178 ? -4.465 24.5 16.422 1 98.38 178 MET A O 1
ATOM 1375 N N . MET A 1 179 ? -2.445 25.281 15.93 1 98.12 179 MET A N 1
ATOM 1376 C CA . MET A 1 179 ? -1.862 24.828 17.188 1 98.12 179 MET A CA 1
ATOM 1377 C C . MET A 1 179 ? -0.767 25.781 17.656 1 98.12 179 MET A C 1
ATOM 1379 O O . MET A 1 179 ? 0.036 26.25 16.844 1 98.12 179 MET A O 1
ATOM 1383 N N . THR A 1 180 ? -0.791 26.078 18.891 1 97.12 180 THR A N 1
ATOM 1384 C CA . THR A 1 180 ? 0.199 26.953 19.516 1 97.12 180 THR A CA 1
ATOM 1385 C C . THR A 1 180 ? 1.139 26.156 20.406 1 97.12 180 THR A C 1
ATOM 1387 O O . THR A 1 180 ? 0.698 25.266 21.156 1 97.12 180 THR A O 1
ATOM 1390 N N . LEU A 1 181 ? 2.393 26.469 20.297 1 95.38 181 LEU A N 1
ATOM 1391 C CA . LEU A 1 181 ? 3.412 25.812 21.109 1 95.38 181 LEU A CA 1
ATOM 1392 C C . LEU A 1 181 ? 4.293 26.844 21.812 1 95.38 181 LEU A C 1
ATOM 1394 O O . LEU A 1 181 ? 4.492 27.953 21.281 1 95.38 181 LEU A O 1
ATOM 1398 N N . PRO A 1 182 ? 4.812 26.422 22.969 1 92.25 182 PRO A N 1
ATOM 1399 C CA . PRO A 1 182 ? 5.844 27.281 23.547 1 92.25 182 PRO A CA 1
ATOM 1400 C C . PRO A 1 182 ? 7.09 27.375 22.656 1 92.25 182 PRO A C 1
ATOM 1402 O O . PRO A 1 182 ? 7.477 26.391 22.031 1 92.25 182 PRO A O 1
ATOM 1405 N N . PHE A 1 183 ? 7.598 28.531 22.641 1 90.56 183 PHE A N 1
ATOM 1406 C CA . PHE A 1 183 ? 8.75 28.797 21.781 1 90.56 183 PHE A CA 1
ATOM 1407 C C . PHE A 1 183 ? 9.641 29.859 22.406 1 90.56 183 PHE A C 1
ATOM 1409 O O . PHE A 1 183 ? 9.234 31.016 22.531 1 90.56 183 PHE A O 1
ATOM 1416 N N . ALA A 1 184 ? 10.82 29.453 22.828 1 86.69 184 ALA A N 1
ATOM 1417 C CA . ALA A 1 184 ? 11.766 30.422 23.391 1 86.69 184 ALA A CA 1
ATOM 1418 C C . ALA A 1 184 ? 12.461 31.219 22.281 1 86.69 184 ALA A C 1
ATOM 1420 O O . ALA A 1 184 ? 13.469 30.766 21.734 1 86.69 184 ALA A O 1
ATOM 1421 N N . SER A 1 185 ? 11.891 32.344 21.984 1 82.31 185 SER A N 1
ATOM 1422 C CA . SER A 1 185 ? 12.367 33.094 20.828 1 82.31 185 SER A CA 1
ATOM 1423 C C . SER A 1 185 ? 13.18 34.312 21.234 1 82.31 185 SER A C 1
ATOM 1425 O O . SER A 1 185 ? 13.016 34.844 22.344 1 82.31 185 SER A O 1
ATOM 1427 N N . SER A 1 186 ? 14.227 34.594 20.469 1 74.62 186 SER A N 1
ATOM 1428 C CA . SER A 1 186 ? 14.992 35.844 20.625 1 74.62 186 SER A CA 1
ATOM 1429 C C . SER A 1 186 ? 14.445 36.938 19.719 1 74.62 186 SER A C 1
ATOM 1431 O O . SER A 1 186 ? 15.141 37.938 19.453 1 74.62 186 SER A O 1
ATOM 1433 N N . LEU A 1 187 ? 13.258 36.875 19.469 1 68.06 187 LEU A N 1
ATOM 1434 C CA . LEU A 1 187 ? 12.688 37.875 18.578 1 68.06 187 LEU A CA 1
ATOM 1435 C C . LEU A 1 187 ? 12.883 39.281 19.141 1 68.06 187 LEU A C 1
ATOM 1437 O O . LEU A 1 187 ? 12.594 39.531 20.312 1 68.06 187 LEU A O 1
ATOM 1441 N N . GLU A 1 188 ? 13.883 40.031 18.453 1 59.84 188 GLU A N 1
ATOM 1442 C CA . GLU A 1 188 ? 14.133 41.406 18.891 1 59.84 188 GLU A CA 1
ATOM 1443 C C . GLU A 1 188 ? 12.844 42.219 18.953 1 59.84 188 GLU A C 1
ATOM 1445 O O . GLU A 1 188 ? 12.672 43.031 19.844 1 59.84 188 GLU A O 1
ATOM 1450 N N . SER A 1 189 ? 12.156 42.219 17.859 1 61.78 189 SER A N 1
ATOM 1451 C CA . SER A 1 189 ? 11.023 43.125 17.703 1 61.78 189 SER A CA 1
ATOM 1452 C C . SER A 1 189 ? 9.727 42.344 17.516 1 61.78 189 SER A C 1
ATOM 1454 O O . SER A 1 189 ? 9.672 41.406 16.734 1 61.78 189 SER A O 1
ATOM 1456 N N . GLY A 1 190 ? 8.656 42.531 18.203 1 74.31 190 GLY A N 1
ATOM 1457 C CA . GLY A 1 190 ? 7.223 42.406 17.953 1 74.31 190 GLY A CA 1
ATOM 1458 C C . GLY A 1 190 ? 6.805 41 17.547 1 74.31 190 GLY A C 1
ATOM 1459 O O . GLY A 1 190 ? 7.059 40.031 18.266 1 74.31 190 GLY A O 1
ATOM 1460 N N . SER A 1 191 ? 6.305 40.812 16.234 1 86.62 191 SER A N 1
ATOM 1461 C CA . SER A 1 191 ? 5.719 39.594 15.695 1 86.62 191 SER A CA 1
ATOM 1462 C C . SER A 1 191 ? 6.383 39.188 14.383 1 86.62 191 SER A C 1
ATOM 1464 O O . SER A 1 191 ? 7.023 40 13.734 1 86.62 191 SER A O 1
ATOM 1466 N N . TYR A 1 192 ? 6.555 37.906 14.133 1 92.69 192 TYR A N 1
ATOM 1467 C CA . TYR A 1 192 ? 7.086 37.375 12.891 1 92.69 192 TYR A CA 1
ATOM 1468 C C . TYR A 1 192 ? 6.086 36.406 12.25 1 92.69 192 TYR A C 1
ATOM 1470 O O . TYR A 1 192 ? 5.43 35.625 12.945 1 92.69 192 TYR A O 1
ATOM 1478 N N . GLN A 1 193 ? 6.035 36.562 10.914 1 95.06 193 GLN A N 1
ATOM 1479 C CA . GLN A 1 193 ? 5.203 35.625 10.156 1 95.06 193 GLN A CA 1
ATOM 1480 C C . GLN A 1 193 ? 5.926 35.125 8.914 1 95.06 193 GLN A C 1
ATOM 1482 O O . GLN A 1 193 ? 6.637 35.906 8.25 1 95.06 193 GLN A O 1
ATOM 1487 N N . ALA A 1 194 ? 5.73 33.938 8.617 1 96.19 194 ALA A N 1
ATOM 1488 C CA . ALA A 1 194 ? 6.219 33.344 7.383 1 96.19 194 ALA A CA 1
ATOM 1489 C C . ALA A 1 194 ? 5.355 32.125 6.973 1 96.19 194 ALA A C 1
ATOM 1491 O O . ALA A 1 194 ? 4.609 31.594 7.793 1 96.19 194 ALA A O 1
ATOM 1492 N N . ILE A 1 195 ? 5.418 31.781 5.711 1 98.38 195 ILE A N 1
ATOM 1493 C CA . ILE A 1 195 ? 4.629 30.656 5.215 1 98.38 195 ILE A CA 1
ATOM 1494 C C . ILE A 1 195 ? 5.559 29.547 4.738 1 98.38 195 ILE A C 1
ATOM 1496 O O . ILE A 1 195 ? 6.316 29.734 3.783 1 98.38 195 ILE A O 1
ATOM 1500 N N . LEU A 1 196 ? 5.504 28.438 5.422 1 98.19 196 LEU A N 1
ATOM 1501 C CA . LEU A 1 196 ? 6.238 27.25 5.031 1 98.19 196 LEU A CA 1
ATOM 1502 C C . LEU A 1 196 ? 5.543 26.531 3.879 1 98.19 196 LEU A C 1
ATOM 1504 O O . LEU A 1 196 ? 4.363 26.188 3.977 1 98.19 196 LEU A O 1
ATOM 1508 N N . PRO A 1 197 ? 6.238 26.266 2.822 1 97.5 197 PRO A N 1
ATOM 1509 C CA . PRO A 1 197 ? 5.586 25.594 1.704 1 97.5 197 PRO A CA 1
ATOM 1510 C C . PRO A 1 197 ? 5.223 24.141 2.029 1 97.5 197 PRO A C 1
ATOM 1512 O O . PRO A 1 197 ? 5.844 23.531 2.898 1 97.5 197 PRO A O 1
ATOM 1515 N N . ARG A 1 198 ? 4.25 23.609 1.317 1 97.62 198 ARG A N 1
ATOM 1516 C CA . ARG A 1 198 ? 3.701 22.266 1.541 1 97.62 198 ARG A CA 1
ATOM 1517 C C . ARG A 1 198 ? 4.801 21.219 1.522 1 97.62 198 ARG A C 1
ATOM 1519 O O . ARG A 1 198 ? 4.855 20.344 2.4 1 97.62 198 ARG A O 1
ATOM 1526 N N . LYS A 1 199 ? 5.66 21.281 0.605 1 95.62 199 LYS A N 1
ATOM 1527 C CA . LYS A 1 199 ? 6.734 20.297 0.5 1 95.62 199 LYS A CA 1
ATOM 1528 C C . LYS A 1 199 ? 7.586 20.281 1.766 1 95.62 199 LYS A C 1
ATOM 1530 O O . LYS A 1 199 ? 7.938 19.203 2.264 1 95.62 199 LYS A O 1
ATOM 1535 N N . ALA A 1 200 ? 7.926 21.422 2.189 1 97.69 200 ALA A N 1
ATOM 1536 C CA . ALA A 1 200 ? 8.711 21.516 3.418 1 97.69 200 ALA A CA 1
ATOM 1537 C C . ALA A 1 200 ? 7.98 20.875 4.59 1 97.69 200 ALA A C 1
ATOM 1539 O O . ALA A 1 200 ? 8.578 20.141 5.375 1 97.69 200 ALA A O 1
ATOM 1540 N N . VAL A 1 201 ? 6.734 21.156 4.68 1 98.5 201 VAL A N 1
ATOM 1541 C CA . VAL A 1 201 ? 5.914 20.609 5.762 1 98.5 201 VAL A CA 1
ATOM 1542 C C . VAL A 1 201 ? 5.941 19.094 5.727 1 98.5 201 VAL A C 1
ATOM 1544 O O . VAL A 1 201 ? 6.199 18.438 6.746 1 98.5 201 VAL A O 1
ATOM 1547 N N . LEU A 1 202 ? 5.727 18.547 4.605 1 97.5 202 LEU A N 1
ATOM 1548 C CA . LEU A 1 202 ? 5.656 17.094 4.453 1 97.5 202 LEU A CA 1
ATOM 1549 C C . LEU A 1 202 ? 7.004 16.453 4.75 1 97.5 202 LEU A C 1
ATOM 1551 O O . LEU A 1 202 ? 7.066 15.398 5.387 1 97.5 202 LEU A O 1
ATOM 1555 N N . GLU A 1 203 ? 8.086 17.062 4.301 1 97.25 203 GLU A N 1
ATOM 1556 C CA . GLU A 1 203 ? 9.414 16.516 4.578 1 97.25 203 GLU A CA 1
ATOM 1557 C C . GLU A 1 203 ? 9.734 16.578 6.066 1 97.25 203 GLU A C 1
ATOM 1559 O O . GLU A 1 203 ? 10.328 15.648 6.621 1 97.25 203 GLU A O 1
ATOM 1564 N N . LEU A 1 204 ? 9.367 17.656 6.645 1 98.31 204 LEU A N 1
ATOM 1565 C CA . LEU A 1 204 ? 9.617 17.812 8.07 1 98.31 204 LEU A CA 1
ATOM 1566 C C . LEU A 1 204 ? 8.875 16.75 8.867 1 98.31 204 LEU A C 1
ATOM 1568 O O . LEU A 1 204 ? 9.398 16.219 9.852 1 98.31 204 LEU A O 1
ATOM 1572 N N . LEU A 1 205 ? 7.691 16.484 8.477 1 97.81 205 LEU A N 1
ATOM 1573 C CA . LEU A 1 205 ? 6.914 15.43 9.133 1 97.81 205 LEU A CA 1
ATOM 1574 C C . LEU A 1 205 ? 7.637 14.086 9.055 1 97.81 205 LEU A C 1
ATOM 1576 O O . LEU A 1 205 ? 7.52 13.266 9.961 1 97.81 205 LEU A O 1
ATOM 1580 N N . ARG A 1 206 ? 8.367 13.891 8.07 1 95.88 206 ARG A N 1
ATOM 1581 C CA . ARG A 1 206 ? 9.062 12.625 7.852 1 95.88 206 ARG A CA 1
ATOM 1582 C C . ARG A 1 206 ? 10.352 12.57 8.664 1 95.88 206 ARG A C 1
ATOM 1584 O O . ARG A 1 206 ? 10.711 11.516 9.195 1 95.88 206 ARG A O 1
ATOM 1591 N N . ILE A 1 207 ? 11.062 13.641 8.812 1 95.88 207 ILE A N 1
ATOM 1592 C CA . ILE A 1 207 ? 12.438 13.578 9.305 1 95.88 207 ILE A CA 1
ATOM 1593 C C . ILE A 1 207 ? 12.469 13.875 10.797 1 95.88 207 ILE A C 1
ATOM 1595 O O . ILE A 1 207 ? 13.406 13.492 11.5 1 95.88 207 ILE A O 1
ATOM 1599 N N . LEU A 1 208 ? 11.461 14.586 11.266 1 96.62 208 LEU A N 1
ATOM 1600 C CA . LEU A 1 208 ? 11.477 14.984 12.672 1 96.62 208 LEU A CA 1
ATOM 1601 C C . LEU A 1 208 ? 11.07 13.82 13.57 1 96.62 208 LEU A C 1
ATOM 1603 O O . LEU A 1 208 ? 10.148 13.062 13.234 1 96.62 208 LEU A O 1
ATOM 1607 N N . ASP A 1 209 ? 11.758 13.672 14.625 1 92.44 209 ASP A N 1
ATOM 1608 C CA . ASP A 1 209 ? 11.438 12.641 15.609 1 92.44 209 ASP A CA 1
ATOM 1609 C C . ASP A 1 209 ? 11.367 13.227 17.016 1 92.44 209 ASP A C 1
ATOM 1611 O O . ASP A 1 209 ? 10.336 13.773 17.422 1 92.44 209 ASP A O 1
ATOM 1615 N N . ASP A 1 210 ? 12.406 13.227 17.797 1 95.19 210 ASP A N 1
ATOM 1616 C CA . ASP A 1 210 ? 12.477 13.812 19.125 1 95.19 210 ASP A CA 1
ATOM 1617 C C . ASP A 1 210 ? 13.805 14.539 19.344 1 95.19 210 ASP A C 1
ATOM 1619 O O . ASP A 1 210 ? 14.695 14.477 18.484 1 95.19 210 ASP A O 1
ATOM 1623 N N . GLY A 1 211 ? 13.82 15.375 20.391 1 96.25 211 GLY A N 1
ATOM 1624 C CA . GLY A 1 211 ? 15.047 16.078 20.719 1 96.25 211 GLY A CA 1
ATOM 1625 C C . GLY A 1 211 ? 14.922 17.594 20.562 1 96.25 211 GLY A C 1
ATOM 1626 O O . GLY A 1 211 ? 13.867 18.094 20.172 1 96.25 211 GLY A O 1
ATOM 1627 N N . ASP A 1 212 ? 16.031 18.25 20.859 1 96.38 212 ASP A N 1
ATOM 1628 C CA . ASP A 1 212 ? 16.062 19.703 20.781 1 96.38 212 ASP A CA 1
ATOM 1629 C C . ASP A 1 212 ? 16.312 20.172 19.344 1 96.38 212 ASP A C 1
ATOM 1631 O O . ASP A 1 212 ? 17.109 19.578 18.609 1 96.38 212 ASP A O 1
ATOM 1635 N N . ILE A 1 213 ? 15.641 21.219 18.969 1 97 213 ILE A N 1
ATOM 1636 C CA . ILE A 1 213 ? 15.852 21.797 17.656 1 97 213 ILE A CA 1
ATOM 1637 C C . ILE A 1 213 ? 15.992 23.312 17.781 1 97 213 ILE A C 1
ATOM 1639 O O . ILE A 1 213 ? 15.516 23.922 18.75 1 97 213 ILE A O 1
ATOM 1643 N N . VAL A 1 214 ? 16.688 23.891 16.859 1 96.38 214 VAL A N 1
ATOM 1644 C CA . VAL A 1 214 ? 16.781 25.344 16.688 1 96.38 214 VAL A CA 1
ATOM 1645 C C . VAL A 1 214 ? 16.125 25.75 15.367 1 96.38 214 VAL A C 1
ATOM 1647 O O . VAL A 1 214 ? 16.422 25.172 14.312 1 96.38 214 VAL A O 1
ATOM 1650 N N . LEU A 1 215 ? 15.227 26.641 15.477 1 96.19 215 LEU A N 1
ATOM 1651 C CA . LEU A 1 215 ? 14.57 27.203 14.297 1 96.19 215 LEU A CA 1
ATOM 1652 C C . LEU A 1 215 ? 15.102 28.609 14 1 96.19 215 LEU A C 1
ATOM 1654 O O . LEU A 1 215 ? 15.25 29.422 14.914 1 96.19 215 LEU A O 1
ATOM 1658 N N . GLU A 1 216 ? 15.43 28.812 12.766 1 94.5 216 GLU A N 1
ATOM 1659 C CA . GLU A 1 216 ? 15.812 30.141 12.273 1 94.5 216 GLU A CA 1
ATOM 1660 C C . GLU A 1 216 ? 14.984 30.547 11.055 1 94.5 216 GLU A C 1
ATOM 1662 O O . GLU A 1 216 ? 14.836 29.766 10.109 1 94.5 216 GLU A O 1
ATOM 1667 N N . MET A 1 217 ? 14.469 31.766 11.125 1 92.69 217 MET A N 1
ATOM 1668 C CA . MET A 1 217 ? 13.633 32.25 10.031 1 92.69 217 MET A CA 1
ATOM 1669 C C . MET A 1 217 ? 14.086 33.625 9.57 1 92.69 217 MET A C 1
ATOM 1671 O O . MET A 1 217 ? 14.453 34.469 10.391 1 92.69 217 MET A O 1
ATOM 1675 N N . SER A 1 218 ? 14.086 33.719 8.297 1 92.12 218 SER A N 1
ATOM 1676 C CA . SER A 1 218 ? 14.336 35.031 7.648 1 92.12 218 SER A CA 1
ATOM 1677 C C . SER A 1 218 ? 13.148 35.438 6.789 1 92.12 218 SER A C 1
ATOM 1679 O O . SER A 1 218 ? 12.031 34.938 6.969 1 92.12 218 SER A O 1
ATOM 1681 N N . ASP A 1 219 ? 13.391 36.438 5.938 1 89.31 219 ASP A N 1
ATOM 1682 C CA . ASP A 1 219 ? 12.336 36.875 5.035 1 89.31 219 ASP A CA 1
ATOM 1683 C C . ASP A 1 219 ? 12.141 35.906 3.887 1 89.31 219 ASP A C 1
ATOM 1685 O O . ASP A 1 219 ? 11.078 35.875 3.256 1 89.31 219 ASP A O 1
ATOM 1689 N N . ALA A 1 220 ? 13.141 35.062 3.768 1 93.12 220 ALA A N 1
ATOM 1690 C CA . ALA A 1 220 ? 13.086 34.281 2.539 1 93.12 220 ALA A CA 1
ATOM 1691 C C . ALA A 1 220 ? 13.32 32.812 2.824 1 93.12 220 ALA A C 1
ATOM 1693 O O . ALA A 1 220 ? 13.078 31.953 1.964 1 93.12 220 ALA A O 1
ATOM 1694 N N . SER A 1 221 ? 13.766 32.531 4.066 1 95.38 221 SER A N 1
ATOM 1695 C CA . SER A 1 221 ? 14.156 31.156 4.273 1 95.38 221 SER A CA 1
ATOM 1696 C C . SER A 1 221 ? 13.828 30.688 5.691 1 95.38 221 SER A C 1
ATOM 1698 O O . SER A 1 221 ? 13.633 31.516 6.586 1 95.38 221 SER A O 1
ATOM 1700 N N . PHE A 1 222 ? 13.664 29.438 5.832 1 96.19 222 PHE A N 1
ATOM 1701 C CA . PHE A 1 222 ? 13.469 28.703 7.082 1 96.19 222 PHE A CA 1
ATOM 1702 C C . PHE A 1 222 ? 14.578 27.672 7.285 1 96.19 222 PHE A C 1
ATOM 1704 O O . PHE A 1 222 ? 14.938 26.953 6.359 1 96.19 222 PHE A O 1
ATOM 1711 N N . LEU A 1 223 ? 15.156 27.656 8.477 1 97 223 LEU A N 1
ATOM 1712 C CA . LEU A 1 223 ? 16.203 26.703 8.82 1 97 223 LEU A CA 1
ATOM 1713 C C . LEU A 1 223 ? 15.867 25.984 10.125 1 97 223 LEU A C 1
ATOM 1715 O O . LEU A 1 223 ? 15.438 26.609 11.094 1 97 223 LEU A O 1
ATOM 1719 N N . LEU A 1 224 ? 16 24.703 10.109 1 97.25 224 LEU A N 1
ATOM 1720 C CA . LEU A 1 224 ? 15.883 23.875 11.297 1 97.25 224 LEU A CA 1
ATOM 1721 C C . LEU A 1 224 ? 17.156 23.062 11.523 1 97.25 224 LEU A C 1
ATOM 1723 O O . LEU A 1 224 ? 17.625 22.391 10.602 1 97.25 224 LEU A O 1
ATOM 1727 N N . ASN A 1 225 ? 17.688 23.141 12.719 1 96.75 225 ASN A N 1
ATOM 1728 C CA . ASN A 1 225 ? 18.875 22.375 13.102 1 96.75 225 ASN A CA 1
ATOM 1729 C C . ASN A 1 225 ? 18.609 21.5 14.32 1 96.75 225 ASN A C 1
ATOM 1731 O O . ASN A 1 225 ? 18.125 21.984 15.352 1 96.75 225 ASN A O 1
ATOM 1735 N N . ASP A 1 226 ? 18.891 20.219 14.164 1 95.56 226 ASP A N 1
ATOM 1736 C CA . ASP A 1 226 ? 18.656 19.344 15.305 1 95.56 226 ASP A CA 1
ATOM 1737 C C . ASP A 1 226 ? 19.984 18.828 15.867 1 95.56 226 ASP A C 1
ATOM 1739 O O . ASP A 1 226 ? 20 17.859 16.641 1 95.56 226 ASP A O 1
ATOM 1743 N N . GLY A 1 227 ? 21.109 19.406 15.531 1 93.12 227 GLY A N 1
ATOM 1744 C CA . GLY A 1 227 ? 22.438 19 15.984 1 93.12 227 GLY A CA 1
ATOM 1745 C C . GLY A 1 227 ? 23.172 18.125 14.984 1 93.12 227 GLY A C 1
ATOM 1746 O O . GLY A 1 227 ? 24.359 18.328 14.719 1 93.12 227 GLY A O 1
ATOM 1747 N N . THR A 1 228 ? 22.484 17.219 14.352 1 93.06 228 THR A N 1
ATOM 1748 C CA . THR A 1 228 ? 23.109 16.297 13.414 1 93.06 228 THR A CA 1
ATOM 1749 C C . THR A 1 228 ? 22.641 16.578 11.984 1 93.06 228 THR A C 1
ATOM 1751 O O . THR A 1 228 ? 23.297 16.172 11.023 1 93.06 228 THR A O 1
ATOM 1754 N N . GLN A 1 229 ? 21.484 17.219 11.883 1 95.81 229 GLN A N 1
ATOM 1755 C CA . GLN A 1 229 ? 20.938 17.531 10.57 1 95.81 229 GLN A CA 1
ATOM 1756 C C . GLN A 1 229 ? 20.484 19 10.508 1 95.81 229 GLN A C 1
ATOM 1758 O O . GLN A 1 229 ? 20.172 19.594 11.531 1 95.81 229 GLN A O 1
ATOM 1763 N N . GLN A 1 230 ? 20.547 19.531 9.336 1 96.5 230 GLN A N 1
ATOM 1764 C CA . GLN A 1 230 ? 20.016 20.859 9.047 1 96.5 230 GLN A CA 1
ATOM 1765 C C . GLN A 1 230 ? 19.062 20.828 7.867 1 96.5 230 GLN A C 1
ATOM 1767 O O . GLN A 1 230 ? 19.406 20.344 6.789 1 96.5 230 GLN A O 1
ATOM 1772 N N . PHE A 1 231 ? 17.891 21.266 8.086 1 97.56 231 PHE A N 1
ATOM 1773 C CA . PHE A 1 231 ? 16.859 21.391 7.055 1 97.56 231 PHE A CA 1
ATOM 1774 C C . PHE A 1 231 ? 16.641 22.859 6.688 1 97.56 231 PHE A C 1
ATOM 1776 O O . PHE A 1 231 ? 16.531 23.719 7.57 1 97.56 231 PHE A O 1
ATOM 1783 N N . ALA A 1 232 ? 16.609 23.125 5.418 1 97.12 232 ALA A N 1
ATOM 1784 C CA . ALA A 1 232 ? 16.359 24.484 4.938 1 97.12 232 ALA A CA 1
ATOM 1785 C C . ALA A 1 232 ? 15.305 24.5 3.83 1 97.12 232 ALA A C 1
ATOM 1787 O O . ALA A 1 232 ? 15.188 23.531 3.074 1 97.12 232 ALA A O 1
ATOM 1788 N N . CYS A 1 233 ? 14.578 25.562 3.736 1 96.75 233 CYS A N 1
ATOM 1789 C CA . CYS A 1 233 ? 13.656 25.719 2.619 1 96.75 233 CYS A CA 1
ATOM 1790 C C . CYS A 1 233 ? 13.398 27.188 2.334 1 96.75 233 CYS A C 1
ATOM 1792 O O . CYS A 1 233 ? 13.648 28.047 3.184 1 96.75 233 CYS A O 1
ATOM 1794 N N . LYS A 1 234 ? 12.984 27.406 1.132 1 95.25 234 LYS A N 1
ATOM 1795 C CA . LYS A 1 234 ? 12.469 28.719 0.767 1 95.25 234 LYS A CA 1
ATOM 1796 C C . LYS A 1 234 ? 11.039 28.906 1.283 1 95.25 234 LYS A C 1
ATOM 1798 O O . LYS A 1 234 ? 10.258 27.953 1.329 1 95.25 234 LYS A O 1
ATOM 1803 N N . LEU A 1 235 ? 10.758 30.172 1.626 1 96.62 235 LEU A N 1
ATOM 1804 C CA . LEU A 1 235 ? 9.422 30.5 2.104 1 96.62 235 LEU A CA 1
ATOM 1805 C C . LEU A 1 235 ? 8.539 31 0.959 1 96.62 235 LEU A C 1
ATOM 1807 O O . LEU A 1 235 ? 9.047 31.469 -0.057 1 96.62 235 LEU A O 1
ATOM 1811 N N . ILE A 1 236 ? 7.23 30.766 1.092 1 96.94 236 ILE A N 1
ATOM 1812 C CA . ILE A 1 236 ? 6.297 31.359 0.138 1 96.94 236 ILE A CA 1
ATOM 1813 C C . ILE A 1 236 ? 6.238 32.875 0.343 1 96.94 236 ILE A C 1
ATOM 1815 O O . ILE A 1 236 ? 6.004 33.344 1.458 1 9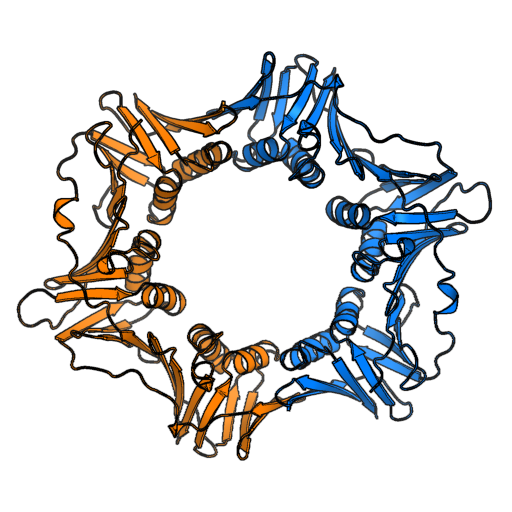6.94 236 ILE A O 1
ATOM 1819 N N . ASP A 1 237 ? 6.492 33.562 -0.747 1 95.69 237 ASP A N 1
ATOM 1820 C CA . ASP A 1 237 ? 6.465 35 -0.689 1 95.69 237 ASP A CA 1
ATOM 1821 C C . ASP A 1 237 ? 5.043 35.531 -0.87 1 95.69 237 ASP A C 1
ATOM 1823 O O . ASP A 1 237 ? 4.645 35.906 -1.98 1 95.69 237 ASP A O 1
ATOM 1827 N N . ALA A 1 238 ? 4.348 35.594 0.215 1 96.62 238 ALA A N 1
ATOM 1828 C CA . ALA A 1 238 ? 2.967 36.094 0.234 1 96.62 238 ALA A CA 1
ATOM 1829 C C . ALA A 1 238 ? 2.553 36.5 1.64 1 96.62 238 ALA A C 1
ATOM 1831 O O . ALA A 1 238 ? 3.178 36.094 2.625 1 96.62 238 ALA A O 1
ATOM 1832 N N . LYS A 1 239 ? 1.592 37.312 1.684 1 95.75 239 LYS A N 1
ATOM 1833 C CA . LYS A 1 239 ? 1.02 37.719 2.963 1 95.75 239 LYS A CA 1
ATOM 1834 C C . LYS A 1 239 ? -0.157 36.844 3.35 1 95.75 239 LYS A C 1
ATOM 1836 O O . LYS A 1 239 ? -1.084 36.656 2.559 1 95.75 239 LYS A O 1
ATOM 1841 N N . TYR A 1 240 ? -0.054 36.344 4.5 1 96.88 240 TYR A N 1
ATOM 1842 C CA . TYR A 1 240 ? -1.144 35.5 4.992 1 96.88 240 TYR A CA 1
ATOM 1843 C C . TYR A 1 240 ? -2.295 36.344 5.512 1 96.88 240 TYR A C 1
ATOM 1845 O O . TYR A 1 240 ? -2.076 37.312 6.242 1 96.88 240 TYR A O 1
ATOM 1853 N N . PRO A 1 241 ? -3.539 36.031 5.152 1 94.81 241 PRO A N 1
ATOM 1854 C CA . PRO A 1 241 ? -4.656 36.844 5.648 1 94.81 241 PRO A CA 1
ATOM 1855 C C . PRO A 1 241 ? -4.801 36.781 7.168 1 94.81 241 PRO A C 1
ATOM 1857 O O . PRO A 1 241 ? -4.266 35.875 7.809 1 94.81 241 PRO A O 1
ATOM 1860 N N . ASP A 1 242 ? -5.551 37.75 7.68 1 96.25 242 ASP A N 1
ATOM 1861 C CA . ASP A 1 242 ? -5.812 37.75 9.117 1 96.25 242 ASP A CA 1
ATOM 1862 C C . ASP A 1 242 ? -6.777 36.625 9.492 1 96.25 242 ASP A C 1
ATOM 1864 O O . ASP A 1 242 ? -7.98 36.875 9.617 1 96.25 242 ASP A O 1
ATOM 1868 N N . TYR A 1 243 ? -6.254 35.531 9.812 1 96.62 243 TYR A N 1
ATOM 1869 C CA . TYR A 1 243 ? -7.027 34.312 10.055 1 96.62 243 TYR A CA 1
ATOM 1870 C C . TYR A 1 243 ? -7.809 34.406 11.359 1 96.62 243 TYR A C 1
ATOM 1872 O O . TYR A 1 243 ? -8.766 33.656 11.578 1 96.62 243 TYR A O 1
ATOM 1880 N N . ARG A 1 244 ? -7.461 35.219 12.273 1 95.5 244 ARG A N 1
ATOM 1881 C CA . ARG A 1 244 ? -8.133 35.375 13.562 1 95.5 244 ARG A CA 1
ATOM 1882 C C . ARG A 1 244 ? -9.586 35.812 13.375 1 95.5 244 ARG A C 1
ATOM 1884 O O . ARG A 1 244 ? -10.438 35.5 14.211 1 95.5 244 ARG A O 1
ATOM 1891 N N . ARG A 1 245 ? -9.805 36.406 12.336 1 94 245 ARG A N 1
ATOM 1892 C CA . ARG A 1 245 ? -11.133 36.938 12.062 1 94 245 ARG A CA 1
ATOM 1893 C C . ARG A 1 245 ? -12.141 35.812 11.789 1 94 245 ARG A C 1
ATOM 1895 O O . ARG A 1 245 ? -13.344 36.031 11.938 1 94 245 ARG A O 1
ATOM 1902 N N . VAL A 1 246 ? -11.727 34.719 11.383 1 93 246 VAL A N 1
ATOM 1903 C CA . VAL A 1 246 ? -12.648 33.656 10.992 1 93 246 VAL A CA 1
ATOM 1904 C C . VAL A 1 246 ? -12.812 32.656 12.141 1 93 246 VAL A C 1
ATOM 1906 O O . VAL A 1 246 ? -13.562 31.688 12.031 1 93 246 VAL A O 1
ATOM 1909 N N . ILE A 1 247 ? -12.133 32.844 13.188 1 94.62 247 ILE A N 1
ATOM 1910 C CA . ILE A 1 247 ? -12.266 31.984 14.352 1 94.62 247 ILE A CA 1
ATOM 1911 C C . ILE A 1 247 ? -13.461 32.438 15.195 1 94.62 247 ILE A C 1
ATOM 1913 O O . ILE A 1 247 ? -13.445 33.5 15.797 1 94.62 247 ILE A O 1
ATOM 1917 N N . PRO A 1 248 ? -14.406 31.578 15.219 1 91.25 248 PRO A N 1
ATOM 1918 C CA . PRO A 1 248 ? -15.602 31.953 15.977 1 91.25 248 PRO A CA 1
ATOM 1919 C C . PRO A 1 248 ? -15.328 32.094 17.469 1 91.25 248 PRO A C 1
ATOM 1921 O O . PRO A 1 248 ? -14.555 31.344 18.047 1 91.25 248 PRO A O 1
ATOM 1924 N N . GLN A 1 249 ? -15.969 33.156 17.906 1 85.88 249 GLN A N 1
ATOM 1925 C CA . GLN A 1 249 ? -15.883 33.406 19.344 1 85.88 249 GLN A CA 1
ATOM 1926 C C . GLN A 1 249 ? -17.234 33.219 20 1 85.88 249 GLN A C 1
ATOM 1928 O O . GLN A 1 249 ? -18.266 33.625 19.469 1 85.88 249 GLN A O 1
ATOM 1933 N N . GLY A 1 250 ? -17.266 32.438 21.078 1 83.06 250 GLY A N 1
ATOM 1934 C CA . GLY A 1 250 ? -18.422 32.438 21.953 1 83.06 250 GLY A CA 1
ATOM 1935 C C . GLY A 1 250 ? -19.578 31.625 21.438 1 83.06 250 GLY A C 1
ATOM 1936 O O . GLY A 1 250 ? -20.734 32 21.562 1 83.06 250 GLY A O 1
ATOM 1937 N N . HIS A 1 251 ? -19.391 30.641 20.703 1 86 251 HIS A N 1
ATOM 1938 C CA . HIS A 1 251 ? -20.484 29.781 20.312 1 86 251 HIS A CA 1
ATOM 1939 C C . HIS A 1 251 ? -21.297 29.328 21.516 1 86 251 HIS A C 1
ATOM 1941 O O . HIS A 1 251 ? -20.734 28.844 22.5 1 86 251 HIS A O 1
ATOM 1947 N N . PRO A 1 252 ? -22.609 29.438 21.438 1 87.19 252 PRO A N 1
ATOM 1948 C CA . PRO A 1 252 ? -23.438 29.219 22.625 1 87.19 252 PRO A CA 1
ATOM 1949 C C . PRO A 1 252 ? -23.672 27.734 22.891 1 87.19 252 PRO A C 1
ATOM 1951 O O . PRO A 1 252 ? -23.984 27.344 24.016 1 87.19 252 PRO A O 1
ATOM 1954 N N . ARG A 1 253 ? -23.641 26.938 21.891 1 90.75 253 ARG A N 1
ATOM 1955 C CA . ARG A 1 253 ? -23.922 25.516 22.016 1 90.75 253 ARG A CA 1
ATOM 1956 C C . ARG A 1 253 ? -22.641 24.688 21.906 1 90.75 253 ARG A C 1
ATOM 1958 O O . ARG A 1 253 ? -21.734 25.031 21.141 1 90.75 253 ARG A O 1
ATOM 1965 N N . PHE A 1 254 ? -22.625 23.641 22.719 1 93.88 254 PHE A N 1
ATOM 1966 C CA . PHE A 1 254 ? -21.516 22.719 22.562 1 93.88 254 PHE A CA 1
ATOM 1967 C C . PHE A 1 254 ? -21.953 21.281 22.812 1 93.88 254 PHE A C 1
ATOM 1969 O O . PHE A 1 254 ? -22.953 21.047 23.484 1 93.88 254 PHE A O 1
ATOM 1976 N N . ALA A 1 255 ? -21.297 20.406 22.219 1 97.31 255 ALA A N 1
ATOM 1977 C CA . ALA A 1 255 ? -21.422 18.969 22.438 1 97.31 255 ALA A CA 1
ATOM 1978 C C . ALA A 1 255 ? -20.078 18.344 22.797 1 97.31 255 ALA A C 1
ATOM 1980 O O . ALA A 1 255 ? -19.047 18.766 22.281 1 97.31 255 ALA A O 1
ATOM 1981 N N . ILE A 1 256 ? -20.078 17.406 23.734 1 98.31 256 ILE A N 1
ATOM 1982 C CA . ILE A 1 256 ? -18.906 16.594 24.031 1 98.31 256 ILE A CA 1
ATOM 1983 C C . ILE A 1 256 ? -19.078 15.195 23.438 1 98.31 256 ILE A C 1
ATOM 1985 O O . ILE A 1 256 ? -20.062 14.523 23.719 1 98.31 256 ILE A O 1
ATOM 1989 N N . LEU A 1 257 ? -18.141 14.805 22.641 1 97.12 257 LEU A N 1
ATOM 1990 C CA . LEU A 1 257 ? -18.281 13.516 21.969 1 97.12 257 LEU A CA 1
ATOM 1991 C C . LEU A 1 257 ? -17.062 12.641 22.234 1 97.12 257 LEU A C 1
ATOM 1993 O O . LEU A 1 257 ? -15.953 13.148 22.453 1 97.12 257 LEU A O 1
ATOM 1997 N N . ASP A 1 258 ? -17.266 11.352 22.266 1 98.12 258 ASP A N 1
ATOM 1998 C CA . ASP A 1 258 ? -16.188 10.367 22.297 1 98.12 258 ASP A CA 1
ATOM 1999 C C . ASP A 1 258 ? -15.531 10.242 20.922 1 98.12 258 ASP A C 1
ATOM 2001 O O . ASP A 1 258 ? -16.203 9.969 19.922 1 98.12 258 ASP A O 1
ATOM 2005 N N . ARG A 1 259 ? -14.242 10.406 20.859 1 97.62 259 ARG A N 1
ATOM 2006 C CA . ARG A 1 259 ? -13.516 10.477 19.594 1 97.62 259 ARG A CA 1
ATOM 2007 C C . ARG A 1 259 ? -13.625 9.156 18.828 1 97.62 259 ARG A C 1
ATOM 2009 O O . ARG A 1 259 ? -13.859 9.156 17.609 1 97.62 259 ARG A O 1
ATOM 2016 N N . GLN A 1 260 ? -13.477 8.078 19.5 1 97.25 260 GLN A N 1
ATOM 2017 C CA . GLN A 1 260 ? -13.5 6.773 18.844 1 97.25 260 GLN A CA 1
ATOM 2018 C C . GLN A 1 260 ? -14.898 6.434 18.344 1 97.25 260 GLN A C 1
ATOM 2020 O O . GLN A 1 260 ? -15.062 5.871 17.266 1 97.25 260 GLN A O 1
ATOM 2025 N N . ALA A 1 261 ? -15.875 6.715 19.156 1 97.5 261 ALA A N 1
ATOM 2026 C CA . ALA A 1 261 ? -17.25 6.512 18.734 1 97.5 261 ALA A CA 1
ATOM 2027 C C . ALA A 1 261 ? -17.578 7.348 17.5 1 97.5 261 ALA A C 1
ATOM 2029 O O . ALA A 1 261 ? -18.234 6.871 16.562 1 97.5 261 ALA A O 1
ATOM 2030 N N . PHE A 1 262 ? -17.109 8.531 17.547 1 98.12 262 PHE A N 1
ATOM 2031 C CA . PHE A 1 262 ? -17.312 9.43 16.422 1 98.12 262 PHE A CA 1
ATOM 2032 C C . PHE A 1 262 ? -16.609 8.914 15.172 1 98.12 262 PHE A C 1
ATOM 2034 O O . PHE A 1 262 ? -17.188 8.891 14.086 1 98.12 262 PHE A O 1
ATOM 2041 N N . LYS A 1 263 ? -15.406 8.516 15.305 1 97.88 263 LYS A N 1
ATOM 2042 C CA . LYS A 1 263 ? -14.633 7.941 14.203 1 97.88 263 LYS A CA 1
ATOM 2043 C C . LYS A 1 263 ? -15.352 6.742 13.594 1 97.88 263 LYS A C 1
ATOM 2045 O O . LYS A 1 263 ? -15.492 6.656 12.367 1 97.88 263 LYS A O 1
ATOM 2050 N N . SER A 1 264 ? -15.766 5.871 14.43 1 97.62 264 SER A N 1
ATOM 2051 C CA . SER A 1 264 ? -16.469 4.684 13.969 1 97.62 264 SER A CA 1
ATOM 2052 C C . SER A 1 264 ? -17.75 5.059 13.219 1 97.62 264 SER A C 1
ATOM 2054 O O . SER A 1 264 ? -18.031 4.492 12.156 1 97.62 264 SER A O 1
ATOM 2056 N N . ALA A 1 265 ? -18.469 5.957 13.75 1 98.25 265 ALA A N 1
ATOM 2057 C CA . ALA A 1 265 ? -19.703 6.41 13.117 1 98.25 265 ALA A CA 1
ATOM 2058 C C . ALA A 1 265 ? -19.422 7.027 11.75 1 98.25 265 ALA A C 1
ATOM 2060 O O . ALA A 1 265 ? -20.156 6.781 10.797 1 98.25 265 ALA A O 1
ATOM 2061 N N . LEU A 1 266 ? -18.422 7.805 11.734 1 98.31 266 LEU A N 1
ATOM 2062 C CA . LEU A 1 266 ? -18.047 8.43 10.469 1 98.31 266 LEU A CA 1
ATOM 2063 C C . LEU A 1 266 ? -17.641 7.379 9.445 1 98.31 266 LEU A C 1
ATOM 2065 O O . LEU A 1 266 ? -17.984 7.48 8.266 1 98.31 266 LEU A O 1
ATOM 2069 N N . GLN A 1 267 ? -16.891 6.41 9.844 1 97.81 267 GLN A N 1
ATOM 2070 C CA . GLN A 1 267 ? -16.5 5.324 8.953 1 97.81 267 GLN A CA 1
ATOM 2071 C C . GLN A 1 267 ? -17.719 4.613 8.375 1 97.81 267 GLN A C 1
ATOM 2073 O O . GLN A 1 267 ? -17.75 4.289 7.188 1 97.81 267 GLN A O 1
ATOM 2078 N N . GLN A 1 268 ? -18.672 4.344 9.219 1 98.25 268 GLN A N 1
ATOM 2079 C CA . GLN A 1 268 ? -19.922 3.715 8.781 1 98.25 268 GLN A CA 1
ATOM 2080 C C . GLN A 1 268 ? -20.672 4.609 7.801 1 98.25 268 GLN A C 1
ATOM 2082 O O . GLN A 1 268 ? -21.125 4.152 6.746 1 98.25 268 GLN A O 1
ATOM 2087 N N . SER A 1 269 ? -20.797 5.816 8.164 1 98 269 SER A N 1
ATOM 2088 C CA . SER A 1 269 ? -21.516 6.777 7.336 1 98 269 SER A CA 1
ATOM 2089 C C . SER A 1 269 ? -20.844 6.945 5.973 1 98 269 SER A C 1
ATOM 2091 O O . SER A 1 269 ? -21.531 7.098 4.961 1 98 269 SER A O 1
ATOM 2093 N N . ASP A 1 270 ? -19.594 6.891 5.938 1 97.62 270 ASP A N 1
ATOM 2094 C CA . ASP A 1 270 ? -18.781 7.172 4.75 1 97.62 270 ASP A CA 1
ATOM 2095 C C . ASP A 1 270 ? -19.094 6.172 3.635 1 97.62 270 ASP A C 1
ATOM 2097 O O . ASP A 1 270 ? -18.922 6.484 2.455 1 97.62 270 ASP A O 1
ATOM 2101 N N . VAL A 1 271 ? -19.516 4.992 3.936 1 98.06 271 VAL A N 1
ATOM 2102 C CA . VAL A 1 271 ? -19.75 3.945 2.949 1 98.06 271 VAL A CA 1
ATOM 2103 C C . VAL A 1 271 ? -20.797 4.426 1.932 1 98.06 271 VAL A C 1
ATOM 2105 O O . VAL A 1 271 ? -20.719 4.066 0.754 1 98.06 271 VAL A O 1
ATOM 2108 N N . LEU A 1 272 ? -21.734 5.25 2.375 1 98.25 272 LEU A N 1
ATOM 2109 C CA . LEU A 1 272 ? -22.828 5.633 1.493 1 98.25 272 LEU A CA 1
ATOM 2110 C C . LEU A 1 272 ? -22.828 7.141 1.255 1 98.25 272 LEU A C 1
ATOM 2112 O O . LEU A 1 272 ? -23.875 7.723 0.957 1 98.25 272 LEU A O 1
ATOM 2116 N N . VAL A 1 273 ? -21.75 7.742 1.479 1 97.44 273 VAL A N 1
ATOM 2117 C CA . VAL A 1 273 ? -21.578 9.156 1.148 1 97.44 273 VAL A CA 1
ATOM 2118 C C . VAL A 1 273 ? -21.391 9.312 -0.358 1 97.44 273 VAL A C 1
ATOM 2120 O O . VAL A 1 273 ? -20.734 8.484 -0.998 1 97.44 273 VAL A O 1
ATOM 2123 N N . SER A 1 274 ? -21.906 10.359 -0.858 1 95.31 274 SER A N 1
ATOM 2124 C CA . SER A 1 274 ? -21.766 10.672 -2.275 1 95.31 274 SER A CA 1
ATOM 2125 C C . SER A 1 274 ? -20.312 10.93 -2.645 1 95.31 274 SER A C 1
ATOM 2127 O O . SER A 1 274 ? -19.594 11.609 -1.908 1 95.31 274 SER A O 1
ATOM 2129 N N . ASP A 1 275 ? -19.844 10.383 -3.783 1 91.62 275 ASP A N 1
ATOM 2130 C CA . ASP A 1 275 ? -18.5 10.672 -4.277 1 91.62 275 ASP A CA 1
ATOM 2131 C C . ASP A 1 275 ? -18.422 12.094 -4.836 1 91.62 275 ASP A C 1
ATOM 2133 O O . ASP A 1 275 ? -17.391 12.75 -4.715 1 91.62 275 ASP A O 1
ATOM 2137 N N . ARG A 1 276 ? -19.5 12.539 -5.449 1 93.38 276 ARG A N 1
ATOM 2138 C CA . ARG A 1 276 ? -19.547 13.844 -6.098 1 93.38 276 ARG A CA 1
ATOM 2139 C C . ARG A 1 276 ? -19.641 14.969 -5.07 1 93.38 276 ARG A C 1
ATOM 2141 O O . ARG A 1 276 ? -18.953 15.984 -5.184 1 93.38 276 ARG A O 1
ATOM 2148 N N . ASN A 1 277 ? -20.5 14.773 -4.105 1 93.06 277 ASN A N 1
ATOM 2149 C CA . ASN A 1 277 ? -20.703 15.742 -3.029 1 93.06 277 ASN A CA 1
ATOM 2150 C C . ASN A 1 277 ? -20.609 15.078 -1.657 1 93.06 277 ASN A C 1
ATOM 2152 O O . ASN A 1 277 ? -21.641 14.82 -1.018 1 93.06 277 ASN A O 1
ATOM 2156 N N . PRO A 1 278 ? -19.391 14.844 -1.237 1 96.75 278 PRO A N 1
ATOM 2157 C CA . PRO A 1 278 ? -19.234 14.102 0.014 1 96.75 278 PRO A CA 1
ATOM 2158 C C . PRO A 1 278 ? -19.734 14.875 1.23 1 96.75 278 PRO A C 1
ATOM 2160 O O . PRO A 1 278 ? -19 15.711 1.777 1 96.75 278 PRO A O 1
ATOM 2163 N N . THR A 1 279 ? -20.984 14.578 1.67 1 97.5 279 THR A N 1
ATOM 2164 C CA . THR A 1 279 ? -21.625 15.32 2.748 1 97.5 279 THR A CA 1
ATOM 2165 C C . THR A 1 279 ? -22.172 14.375 3.812 1 97.5 279 THR A C 1
ATOM 2167 O O . THR A 1 279 ? -22.75 13.336 3.488 1 97.5 279 THR A O 1
ATOM 2170 N N . THR A 1 280 ? -21.969 14.711 5.031 1 98.12 280 THR A N 1
ATOM 2171 C CA . THR A 1 280 ? -22.594 14.047 6.176 1 98.12 280 THR A CA 1
ATOM 2172 C C . THR A 1 280 ? -23.438 15.031 6.973 1 98.12 280 THR A C 1
ATOM 2174 O O . THR A 1 280 ? -22.969 16.109 7.328 1 98.12 280 THR A O 1
ATOM 2177 N N . HIS A 1 281 ? -24.656 14.664 7.266 1 97.94 281 HIS A N 1
ATOM 2178 C CA . HIS A 1 281 ? -25.578 15.469 8.062 1 97.94 281 HIS A CA 1
ATOM 2179 C C . HIS A 1 281 ? -25.531 15.062 9.531 1 97.94 281 HIS A C 1
ATOM 2181 O O . HIS A 1 281 ? -25.609 13.875 9.859 1 97.94 281 HIS A O 1
ATOM 2187 N N . LEU A 1 282 ? -25.391 16.078 10.344 1 98.06 282 LEU A N 1
ATOM 2188 C CA . LEU A 1 282 ? -25.406 15.859 11.789 1 98.06 282 LEU A CA 1
ATOM 2189 C C . LEU A 1 282 ? -26.703 16.406 12.398 1 98.06 282 LEU A C 1
ATOM 2191 O O . LEU A 1 282 ? -27.062 17.547 12.164 1 98.06 282 LEU A O 1
ATOM 2195 N N . HIS A 1 283 ? -27.344 15.547 13.148 1 98.19 283 HIS A N 1
ATOM 2196 C CA . HIS A 1 283 ? -28.5 15.93 13.953 1 98.19 283 HIS A CA 1
ATOM 2197 C C . HIS A 1 283 ? -28.203 15.781 15.445 1 98.19 283 HIS A C 1
ATOM 2199 O O . HIS A 1 283 ? -27.906 14.68 15.914 1 98.19 283 HIS A O 1
ATOM 2205 N N . LEU A 1 284 ? -28.266 16.875 16.172 1 97.69 284 LEU A N 1
ATOM 2206 C CA . LEU A 1 284 ? -28.016 16.859 17.609 1 97.69 284 LEU A CA 1
ATOM 2207 C C . LEU A 1 284 ? -29.297 17.109 18.391 1 97.69 284 LEU A C 1
ATOM 2209 O O . LEU A 1 284 ? -30 18.094 18.141 1 97.69 284 LEU A O 1
ATOM 2213 N N . GLU A 1 285 ? -29.562 16.156 19.266 1 96.69 285 GLU A N 1
ATOM 2214 C CA . GLU A 1 285 ? -30.75 16.281 20.109 1 96.69 285 GLU A CA 1
ATOM 2215 C C . GLU A 1 285 ? -30.656 15.375 21.328 1 96.69 285 GLU A C 1
ATOM 2217 O O . GLU A 1 285 ? -30.375 14.188 21.203 1 96.69 285 GLU A O 1
ATOM 2222 N N . ASN A 1 286 ? -30.922 15.906 22.547 1 93.69 286 ASN A N 1
ATOM 2223 C CA . ASN A 1 286 ? -31.109 15.125 23.75 1 93.69 286 ASN A CA 1
ATOM 2224 C C . ASN A 1 286 ? -29.969 14.125 23.969 1 93.69 286 ASN A C 1
ATOM 2226 O O . ASN A 1 286 ? -30.219 12.93 24.125 1 93.69 286 ASN A O 1
ATOM 2230 N N . ASP A 1 287 ? -28.75 14.578 24.016 1 97.12 287 ASP A N 1
ATOM 2231 C CA . ASP A 1 287 ? -27.562 13.805 24.328 1 97.12 287 ASP A CA 1
ATOM 2232 C C . ASP A 1 287 ? -27.312 12.727 23.281 1 97.12 287 ASP A C 1
ATOM 2234 O O . ASP A 1 287 ? -26.797 11.648 23.594 1 97.12 287 ASP A O 1
ATOM 2238 N N . GLN A 1 288 ? -27.766 13.078 22.062 1 97.81 288 GLN A N 1
ATOM 2239 C CA . GLN A 1 288 ? -27.594 12.141 20.953 1 97.81 288 GLN A CA 1
ATOM 2240 C C . GLN A 1 288 ? -27.188 12.875 19.672 1 97.81 288 GLN A C 1
ATOM 2242 O O . GLN A 1 288 ? -27.719 13.953 19.375 1 97.81 288 GLN A O 1
ATOM 2247 N N . MET A 1 289 ? -26.312 12.281 18.984 1 98.44 289 MET A N 1
ATOM 2248 C CA . MET A 1 289 ? -25.953 12.734 17.656 1 98.44 289 MET A CA 1
ATOM 2249 C C . MET A 1 289 ? -26.297 11.672 16.609 1 98.44 289 MET A C 1
ATOM 2251 O O . MET A 1 289 ? -25.969 10.492 16.781 1 98.44 289 MET A O 1
ATOM 2255 N N . THR A 1 290 ? -26.969 12.062 15.609 1 98.69 290 THR A N 1
ATOM 2256 C CA . THR A 1 290 ? -27.266 11.18 14.484 1 98.69 290 THR A CA 1
ATOM 2257 C C . THR A 1 290 ? -26.547 11.641 13.227 1 98.69 290 THR A C 1
ATOM 2259 O O . THR A 1 290 ? -26.672 12.805 12.828 1 98.69 290 THR A O 1
ATOM 2262 N N . LEU A 1 291 ? -25.766 10.789 12.672 1 98.75 291 LEU A N 1
ATOM 2263 C CA . LEU A 1 291 ? -25.125 11.031 11.383 1 98.75 291 LEU A CA 1
ATOM 2264 C C . LEU A 1 291 ? -25.938 10.43 10.242 1 98.75 291 LEU A C 1
ATOM 2266 O O . LEU A 1 291 ? -26.375 9.281 10.328 1 98.75 291 LEU A O 1
ATOM 2270 N N . ARG A 1 292 ? -26.109 11.203 9.211 1 98.44 292 ARG A N 1
ATOM 2271 C CA . ARG A 1 292 ? -26.844 10.727 8.047 1 98.44 292 ARG A CA 1
ATOM 2272 C C . ARG A 1 292 ? -26.047 10.969 6.766 1 98.44 292 ARG A C 1
ATOM 2274 O O . ARG A 1 292 ? -25.422 12.023 6.602 1 98.44 292 ARG A O 1
ATOM 2281 N N . SER A 1 293 ? -26.016 10.008 5.887 1 98.06 293 SER A N 1
ATOM 2282 C CA . SER A 1 293 ? -25.391 10.109 4.574 1 98.06 293 SER A CA 1
ATOM 2283 C C . SER A 1 293 ? -26.281 9.539 3.482 1 98.06 293 SER A C 1
ATOM 2285 O O . SER A 1 293 ? -27.172 8.734 3.766 1 98.06 293 SER A O 1
ATOM 2287 N N . ARG A 1 294 ? -26.062 10.016 2.281 1 97.62 294 ARG A N 1
ATOM 2288 C CA . ARG A 1 294 ? -26.828 9.57 1.113 1 97.62 294 ARG A CA 1
ATOM 2289 C C . ARG A 1 294 ? -25.969 9.664 -0.153 1 97.62 294 ARG A C 1
ATOM 2291 O O . ARG A 1 294 ? -25.266 10.648 -0.359 1 97.62 294 ARG A O 1
ATOM 2298 N N . ASN A 1 295 ? -26.094 8.578 -0.988 1 97.12 295 ASN A N 1
ATOM 2299 C CA . ASN A 1 295 ? -25.312 8.602 -2.223 1 97.12 295 ASN A CA 1
ATOM 2300 C C . ASN A 1 295 ? -26.188 8.922 -3.43 1 97.12 295 ASN A C 1
ATOM 2302 O O . ASN A 1 295 ? -27.359 9.273 -3.277 1 97.12 295 ASN A O 1
ATOM 2306 N N . GLU A 1 296 ? -25.641 8.922 -4.629 1 95.06 296 GLU A N 1
ATOM 2307 C CA . GLU A 1 296 ? -26.344 9.289 -5.859 1 95.06 296 GLU A CA 1
ATOM 2308 C C . GLU A 1 296 ? -27.5 8.336 -6.145 1 95.06 296 GLU A C 1
ATOM 2310 O O . GLU A 1 296 ? -28.5 8.734 -6.75 1 95.06 296 GLU A O 1
ATOM 2315 N N . GLU A 1 297 ? -27.406 7.113 -5.715 1 93.69 297 GLU A N 1
ATOM 2316 C CA . GLU A 1 297 ? -28.422 6.094 -5.938 1 93.69 297 GLU A CA 1
ATOM 2317 C C . GLU A 1 297 ? -29.531 6.176 -4.879 1 93.69 297 GLU A C 1
ATOM 2319 O O . GLU A 1 297 ? -30.422 5.34 -4.852 1 93.69 297 GLU A O 1
ATOM 2324 N N . GLN A 1 298 ? -29.359 7.125 -3.98 1 94.31 298 GLN A N 1
ATOM 2325 C CA . GLN A 1 298 ? -30.344 7.387 -2.928 1 94.31 298 GLN A CA 1
ATOM 2326 C C . GLN A 1 298 ? -30.312 6.289 -1.868 1 94.31 298 GLN A C 1
ATOM 2328 O O . GLN A 1 298 ? -31.344 5.953 -1.288 1 94.31 298 GLN A O 1
ATOM 2333 N N . GLU A 1 299 ? -29.219 5.672 -1.756 1 98 299 GLU A N 1
ATOM 2334 C CA . GLU A 1 299 ? -28.969 4.824 -0.594 1 98 299 GLU A CA 1
ATOM 2335 C C . GLU A 1 299 ? -28.578 5.656 0.622 1 98 299 GLU A C 1
ATOM 2337 O O . GLU A 1 299 ? -27.938 6.711 0.484 1 98 299 GLU A O 1
ATOM 2342 N N . GLU A 1 300 ? -28.969 5.137 1.806 1 97.88 300 GLU A N 1
ATOM 2343 C CA . GLU A 1 300 ? -28.828 6 2.975 1 97.88 300 GLU A CA 1
ATOM 2344 C C . GLU A 1 300 ? -28.234 5.238 4.156 1 97.88 300 GLU A C 1
ATOM 2346 O O . GLU A 1 300 ? -28.422 4.027 4.281 1 97.88 300 GLU A O 1
ATOM 2351 N N . GLY A 1 301 ? -27.5 5.941 4.969 1 98.44 301 GLY A N 1
ATOM 2352 C CA . GLY A 1 301 ? -27.016 5.473 6.258 1 98.44 301 GLY A CA 1
ATOM 2353 C C . GLY A 1 301 ? -27.344 6.414 7.398 1 98.44 301 GLY A C 1
ATOM 2354 O O . GLY A 1 301 ? -27.312 7.637 7.234 1 98.44 301 GLY A O 1
ATOM 2355 N N . GLU A 1 302 ? -27.688 5.859 8.492 1 98.75 302 GLU A N 1
ATOM 2356 C CA . GLU A 1 302 ? -27.969 6.598 9.727 1 98.75 302 GLU A CA 1
ATOM 2357 C C . GLU A 1 302 ? -27.297 5.934 10.93 1 98.75 302 GLU A C 1
ATOM 2359 O O . GLU A 1 302 ? -27.547 4.758 11.211 1 98.75 302 GLU A O 1
ATOM 2364 N N . ILE A 1 303 ? -26.469 6.621 11.602 1 98.75 303 ILE A N 1
ATOM 2365 C CA . ILE A 1 303 ? -25.719 6.109 12.758 1 98.75 303 ILE A CA 1
ATOM 2366 C C . ILE A 1 303 ? -25.953 7.023 13.961 1 98.75 303 ILE A C 1
ATOM 2368 O O . ILE A 1 303 ? -25.797 8.242 13.859 1 98.75 303 ILE A O 1
ATOM 2372 N N . GLN A 1 304 ? -26.25 6.469 15.062 1 98.5 304 GLN A N 1
ATOM 2373 C CA . GLN A 1 304 ? -26.469 7.234 16.281 1 98.5 304 GLN A CA 1
ATOM 2374 C C . GLN A 1 304 ? -25.359 6.965 17.297 1 98.5 304 GLN A C 1
ATOM 2376 O O . GLN A 1 304 ? -24.953 5.82 17.484 1 98.5 304 GLN A O 1
ATOM 2381 N N . ILE A 1 305 ? -24.922 8.016 17.906 1 98.19 305 ILE A N 1
ATOM 2382 C CA . ILE A 1 305 ? -23.953 7.875 18.984 1 98.19 305 ILE A CA 1
ATOM 2383 C C . ILE A 1 305 ? -24.359 8.773 20.156 1 98.19 305 ILE A C 1
ATOM 2385 O O . ILE A 1 305 ? -24.953 9.836 19.953 1 98.19 305 ILE A O 1
ATOM 2389 N N . PRO A 1 306 ? -24 8.344 21.344 1 98.06 306 PRO A N 1
ATOM 2390 C CA . PRO A 1 306 ? -24.234 9.227 22.5 1 98.06 306 PRO A CA 1
ATOM 2391 C C . PRO A 1 306 ? -23.25 10.391 22.562 1 98.06 306 PRO A C 1
ATOM 2393 O O . PRO A 1 306 ? -22.062 10.219 22.266 1 98.06 306 PRO A O 1
ATOM 2396 N N . VAL A 1 307 ? -23.797 11.523 22.891 1 98.25 307 VAL A N 1
ATOM 2397 C CA . VAL A 1 307 ? -22.984 12.711 23.125 1 98.25 307 VAL A CA 1
ATOM 2398 C C . VAL A 1 307 ? -23.531 13.477 24.328 1 98.25 307 VAL A C 1
ATOM 2400 O O . VAL A 1 307 ? -24.656 13.211 24.781 1 98.25 307 VAL A O 1
ATOM 2403 N N . GLU A 1 308 ? -22.688 14.328 24.922 1 98.06 308 GLU A N 1
ATOM 2404 C CA . GLU A 1 308 ? -23.219 15.305 25.875 1 98.06 308 GLU A CA 1
ATOM 2405 C C . GLU A 1 308 ? -23.688 16.562 25.156 1 98.06 308 GLU A C 1
ATOM 2407 O O . GLU A 1 308 ? -22.891 17.328 24.625 1 98.06 308 GLU A O 1
ATOM 2412 N N . TYR A 1 309 ? -24.953 16.734 25.125 1 97.19 309 TYR A N 1
ATOM 2413 C CA . TYR A 1 309 ? -25.547 17.859 24.438 1 97.19 309 TYR A CA 1
ATOM 2414 C C . TYR A 1 309 ? -26.922 18.188 25.016 1 97.19 309 TYR A C 1
ATOM 2416 O O . TYR A 1 309 ? -27.844 17.359 24.984 1 97.19 309 TYR A O 1
ATOM 2424 N N . GLN A 1 310 ? -27.125 19.438 25.469 1 91.06 310 GLN A N 1
ATOM 2425 C CA . GLN A 1 310 ? -28.391 19.828 26.094 1 91.06 310 GLN A CA 1
ATOM 2426 C C . GLN A 1 310 ? -28.984 21.062 25.422 1 91.06 310 GLN A C 1
ATOM 2428 O O . GLN A 1 310 ? -29.953 21.641 25.922 1 91.06 310 GLN A O 1
ATOM 2433 N N . GLY A 1 311 ? -28.547 21.469 24.359 1 90.56 311 GLY A N 1
ATOM 2434 C CA . GLY A 1 311 ? -29.062 22.625 23.656 1 90.56 311 GLY A CA 1
ATOM 2435 C C . GLY A 1 311 ? -30.281 22.297 22.797 1 90.56 311 GLY A C 1
ATOM 2436 O O . GLY A 1 311 ? -30.812 21.188 22.859 1 90.56 311 GLY A O 1
ATOM 2437 N N . ASP A 1 312 ? -30.703 23.297 22.016 1 94.06 312 ASP A N 1
ATOM 2438 C CA . ASP A 1 312 ? -31.797 23.094 21.062 1 94.06 312 ASP A CA 1
ATOM 2439 C C . ASP A 1 312 ? -31.375 22.141 19.938 1 94.06 312 ASP A C 1
ATOM 2441 O O . ASP A 1 312 ? -30.188 22.031 19.625 1 94.06 312 ASP A O 1
ATOM 2445 N N . THR A 1 313 ? -32.375 21.547 19.422 1 96.62 313 THR A N 1
ATOM 2446 C CA . THR A 1 313 ? -32.125 20.656 18.297 1 96.62 313 THR A CA 1
ATOM 2447 C C . THR A 1 313 ? -31.375 21.375 17.188 1 96.62 313 THR A C 1
ATOM 2449 O O . THR A 1 313 ? -31.688 22.531 16.875 1 96.62 313 THR A O 1
ATOM 2452 N N . LEU A 1 314 ? -30.375 20.734 16.688 1 96.19 314 LEU A N 1
ATOM 2453 C CA . LEU A 1 314 ? -29.531 21.328 15.656 1 96.19 314 LEU A CA 1
ATOM 2454 C C . LEU A 1 314 ? -29.328 20.375 14.492 1 96.19 314 LEU A C 1
ATOM 2456 O O . LEU A 1 314 ? -29.062 19.188 14.703 1 96.19 314 LEU A O 1
ATOM 2460 N N . ASP A 1 315 ? -29.516 20.891 13.305 1 97 315 ASP A N 1
ATOM 2461 C CA . ASP A 1 315 ? -29.172 20.203 12.07 1 97 315 ASP A CA 1
ATOM 2462 C C . ASP A 1 315 ? -28.078 20.953 11.305 1 97 315 ASP A C 1
ATOM 2464 O O . ASP A 1 315 ? -28.219 22.125 11 1 97 315 ASP A O 1
ATOM 2468 N N . ILE A 1 316 ? -27.062 20.25 11.016 1 97 316 ILE A N 1
ATOM 2469 C CA . ILE A 1 316 ? -25.953 20.891 10.32 1 97 316 ILE A CA 1
ATOM 2470 C C . ILE A 1 316 ? -25.234 19.875 9.438 1 97 316 ILE A C 1
ATOM 2472 O O . ILE A 1 316 ? -25.172 18.688 9.773 1 97 316 ILE A O 1
ATOM 2476 N N . ALA A 1 317 ? -24.703 20.297 8.297 1 97.88 317 ALA A N 1
ATOM 2477 C CA . ALA A 1 317 ? -24.031 19.391 7.363 1 97.88 317 ALA A CA 1
ATOM 2478 C C . ALA A 1 317 ? -22.609 19.859 7.078 1 97.88 317 ALA A C 1
ATOM 2480 O O . ALA A 1 317 ? -22.344 21.062 6.98 1 97.88 317 ALA A O 1
ATOM 2481 N N . PHE A 1 318 ? -21.75 18.859 6.926 1 97.94 318 PHE A N 1
ATOM 2482 C CA . PHE A 1 318 ? -20.344 19.141 6.637 1 97.94 318 PHE A CA 1
ATOM 2483 C C . PHE A 1 318 ? -19.828 18.203 5.543 1 97.94 318 PHE A C 1
ATOM 2485 O O . PHE A 1 318 ? -20.438 17.172 5.258 1 97.94 318 PHE A O 1
ATOM 2492 N N . ASN A 1 319 ? -18.719 18.688 4.879 1 97.25 319 ASN A N 1
ATOM 2493 C CA . ASN A 1 319 ? -17.938 17.75 4.074 1 97.25 319 ASN A CA 1
ATOM 2494 C C . ASN A 1 319 ? -17.453 16.562 4.906 1 97.25 319 ASN A C 1
ATOM 2496 O O . ASN A 1 319 ? -16.797 16.75 5.938 1 97.25 319 ASN A O 1
ATOM 2500 N N . SER A 1 320 ? -17.656 15.391 4.438 1 97.44 320 SER A N 1
ATOM 2501 C CA . SER A 1 320 ? -17.391 14.18 5.211 1 97.44 320 SER A CA 1
ATOM 2502 C C . SER A 1 320 ? -15.898 14.016 5.488 1 97.44 320 SER A C 1
ATOM 2504 O O . SER A 1 320 ? -15.508 13.594 6.582 1 97.44 320 SER A O 1
ATOM 2506 N N . ARG A 1 321 ? -15.094 14.297 4.59 1 96.31 321 ARG A N 1
ATOM 2507 C CA . ARG A 1 321 ? -13.648 14.18 4.754 1 96.31 321 ARG A CA 1
ATOM 2508 C C . ARG A 1 321 ? -13.133 15.133 5.824 1 96.31 321 ARG A C 1
ATOM 2510 O O . ARG A 1 321 ? -12.273 14.773 6.633 1 96.31 321 ARG A O 1
ATOM 2517 N N . TYR A 1 322 ? -13.695 16.328 5.832 1 97.19 322 TYR A N 1
ATOM 2518 C CA . TYR A 1 322 ? -13.289 17.312 6.824 1 97.19 322 TYR A CA 1
ATOM 2519 C C . TYR A 1 322 ? -13.641 16.844 8.234 1 97.19 322 TYR A C 1
ATOM 2521 O O . TYR A 1 322 ? -12.859 17.031 9.172 1 97.19 322 TYR A O 1
ATOM 2529 N N . LEU A 1 323 ? -14.75 16.219 8.336 1 96.81 323 LEU A N 1
ATOM 2530 C CA . LEU A 1 323 ? -15.156 15.688 9.633 1 96.81 323 LEU A CA 1
ATOM 2531 C C . LEU A 1 323 ? -14.219 14.578 10.086 1 96.81 323 LEU A C 1
ATOM 2533 O O . LEU A 1 323 ? -13.836 14.516 11.258 1 96.81 323 LEU A O 1
ATOM 2537 N N . THR A 1 324 ? -13.93 13.766 9.164 1 96.94 324 THR A N 1
ATOM 2538 C CA . THR A 1 324 ? -13.055 12.641 9.477 1 96.94 324 THR A CA 1
ATOM 2539 C C . THR A 1 324 ? -11.703 13.133 9.992 1 96.94 324 THR A C 1
ATOM 2541 O O . THR A 1 324 ? -11.109 12.508 10.875 1 96.94 324 THR A O 1
ATOM 2544 N N . ASP A 1 325 ? -11.227 14.148 9.5 1 95.62 325 ASP A N 1
ATOM 2545 C CA . ASP A 1 325 ? -9.945 14.711 9.914 1 95.62 325 ASP A CA 1
ATOM 2546 C C . ASP A 1 325 ? -9.953 15.07 11.398 1 95.62 325 ASP A C 1
ATOM 2548 O O . ASP A 1 325 ? -8.914 15.062 12.055 1 95.62 325 ASP A O 1
ATOM 2552 N N . THR A 1 326 ? -11.125 15.414 11.969 1 93.69 326 THR A N 1
ATOM 2553 C CA . THR A 1 326 ? -11.242 15.734 13.391 1 93.69 326 THR A CA 1
ATOM 2554 C C . THR A 1 326 ? -10.727 14.578 14.242 1 93.69 326 THR A C 1
ATOM 2556 O O . THR A 1 326 ? -10.148 14.797 15.305 1 93.69 326 THR A O 1
ATOM 2559 N N . THR A 1 327 ? -10.906 13.43 13.727 1 94.56 327 THR A N 1
ATOM 2560 C CA . THR A 1 327 ? -10.555 12.25 14.516 1 94.56 327 THR A CA 1
ATOM 2561 C C . THR A 1 327 ? -9.062 11.961 14.414 1 94.56 327 THR A C 1
ATOM 2563 O O . THR A 1 327 ? -8.523 11.188 15.211 1 94.56 327 THR A O 1
ATOM 2566 N N . GLN A 1 328 ? -8.398 12.578 13.531 1 93.31 328 GLN A N 1
ATOM 2567 C CA . GLN A 1 328 ? -6.969 12.367 13.344 1 93.31 328 GLN A CA 1
ATOM 2568 C C . GLN A 1 328 ? -6.156 13.477 14 1 93.31 328 GLN A C 1
ATOM 2570 O O . GLN A 1 328 ? -5.02 13.258 14.422 1 93.31 328 GLN A O 1
ATOM 2575 N N . ILE A 1 329 ? -6.723 14.609 14.109 1 94.44 329 ILE A N 1
ATOM 2576 C CA . ILE A 1 329 ? -6.059 15.82 14.594 1 94.44 329 ILE A CA 1
ATOM 2577 C C . ILE A 1 329 ? -5.879 15.742 16.109 1 94.44 329 ILE A C 1
ATOM 2579 O O . ILE A 1 329 ? -4.855 16.172 16.641 1 94.44 329 ILE A O 1
ATOM 2583 N N . PHE A 1 330 ? -6.812 15.133 16.781 1 94.25 330 PHE A N 1
ATOM 2584 C CA . PHE A 1 330 ? -6.824 15.156 18.234 1 94.25 330 PHE A CA 1
ATOM 2585 C C . PHE A 1 330 ? -6.488 13.781 18.797 1 94.25 330 PHE A C 1
ATOM 2587 O O . PHE A 1 330 ? -7.051 12.773 18.359 1 94.25 330 PHE A O 1
ATOM 2594 N N . PRO A 1 331 ? -5.594 13.758 19.75 1 91.5 331 PRO A N 1
ATOM 2595 C CA . PRO A 1 331 ? -5.285 12.469 20.391 1 91.5 331 PRO A CA 1
ATOM 2596 C C . PRO A 1 331 ? -6.195 12.164 21.578 1 91.5 331 PRO A C 1
ATOM 2598 O O . PRO A 1 331 ? -6.219 11.039 22.078 1 91.5 331 PRO A O 1
ATOM 2601 N N . GLN A 1 332 ? -6.922 13.133 22.031 1 94.38 332 GLN A N 1
ATOM 2602 C CA . GLN A 1 332 ? -7.758 13 23.219 1 94.38 332 GLN A CA 1
ATOM 2603 C C . GLN A 1 332 ? -8.914 12.031 22.969 1 94.38 332 GLN A C 1
ATOM 2605 O O . GLN A 1 332 ? -9.367 11.875 21.844 1 94.38 332 GLN A O 1
ATOM 2610 N N . GLU A 1 333 ? -9.414 11.523 24.016 1 96.56 333 GLU A N 1
ATOM 2611 C CA . GLU A 1 333 ? -10.539 10.602 23.938 1 96.56 333 GLU A CA 1
ATOM 2612 C C . GLU A 1 333 ? -11.844 11.344 23.688 1 96.56 333 GLU A C 1
ATOM 2614 O O . GLU A 1 333 ? -12.719 10.844 22.969 1 96.56 333 GLU A O 1
ATOM 2619 N N . SER A 1 334 ? -11.914 12.508 24.281 1 97.81 334 SER A N 1
ATOM 2620 C CA . SER A 1 334 ? -13.117 13.312 24.141 1 97.81 334 SER A CA 1
ATOM 2621 C C . SER A 1 334 ? -12.82 14.633 23.438 1 97.81 334 SER A C 1
ATOM 2623 O O . SER A 1 334 ? -11.758 15.219 23.625 1 97.81 334 SER A O 1
ATOM 2625 N N . LEU A 1 335 ? -13.789 15.055 22.672 1 97.69 335 LEU A N 1
ATOM 2626 C CA . LEU A 1 335 ? -13.688 16.312 21.938 1 97.69 335 LEU A CA 1
ATOM 2627 C C . LEU A 1 335 ? -14.867 17.219 22.25 1 97.69 335 LEU A C 1
ATOM 2629 O O . LEU A 1 335 ? -15.961 16.734 22.547 1 97.69 335 LEU A O 1
ATOM 2633 N N . ARG A 1 336 ? -14.609 18.469 22.172 1 97.38 336 ARG A N 1
ATOM 2634 C CA . ARG A 1 336 ? -15.656 19.484 22.281 1 97.38 336 ARG A CA 1
ATOM 2635 C C . ARG A 1 336 ? -15.961 20.109 20.922 1 97.38 336 ARG A C 1
ATOM 2637 O O . ARG A 1 336 ? -15.062 20.625 20.266 1 97.38 336 ARG A O 1
ATOM 2644 N N . MET A 1 337 ? -17.188 19.969 20.516 1 97.5 337 MET A N 1
ATOM 2645 C CA . MET A 1 337 ? -17.688 20.641 19.312 1 97.5 337 MET A CA 1
ATOM 2646 C C . MET A 1 337 ? -18.562 21.844 19.703 1 97.5 337 MET A C 1
ATOM 2648 O O . MET A 1 337 ? -19.578 21.688 20.375 1 97.5 337 MET A O 1
ATOM 2652 N N . ARG A 1 338 ? -18.141 23 19.266 1 96.75 338 ARG A N 1
ATOM 2653 C CA . ARG A 1 338 ? -18.938 24.203 19.5 1 96.75 338 ARG A CA 1
ATOM 2654 C C . ARG A 1 338 ? -19.578 24.688 18.203 1 96.75 338 ARG A C 1
ATOM 2656 O O . ARG A 1 338 ? -18.938 24.672 17.141 1 96.75 338 ARG A O 1
ATOM 2663 N N . VAL A 1 339 ? -20.859 25.016 18.344 1 94.44 339 VAL A N 1
ATOM 2664 C CA . VAL A 1 339 ? -21.609 25.453 17.172 1 94.44 339 VAL A CA 1
ATOM 2665 C C . VAL A 1 339 ? -22.625 26.516 17.578 1 94.44 339 VAL A C 1
ATOM 2667 O O . VAL A 1 339 ? -23.094 26.531 18.719 1 94.44 339 VAL A O 1
ATOM 2670 N N . LYS A 1 340 ? -22.891 27.391 16.641 1 93.62 340 LYS A N 1
ATOM 2671 C CA . LYS A 1 340 ? -23.891 28.422 16.875 1 93.62 340 LYS A CA 1
ATOM 2672 C C . LYS A 1 340 ? -25.219 28.047 16.25 1 93.62 340 LYS A C 1
ATOM 2674 O O . LYS A 1 340 ? -26.266 28.062 16.922 1 93.62 340 LYS A O 1
ATOM 2679 N N . ASP A 1 341 ? -25.203 27.797 15.023 1 92.69 341 ASP A N 1
ATOM 2680 C CA . ASP A 1 341 ? -26.391 27.438 14.25 1 92.69 341 ASP A CA 1
ATOM 2681 C C . ASP A 1 341 ? -26.016 26.578 13.039 1 92.69 341 ASP A C 1
ATOM 2683 O O . ASP A 1 341 ? -24.891 26.094 12.938 1 92.69 341 ASP A O 1
ATOM 2687 N N . SER A 1 342 ? -26.984 26.391 12.148 1 93.88 342 SER A N 1
ATOM 2688 C CA . SER A 1 342 ? -26.828 25.453 11.039 1 93.88 342 SER A CA 1
ATOM 2689 C C . SER A 1 342 ? -25.969 26.062 9.93 1 93.88 342 SER A C 1
ATOM 2691 O O . SER A 1 342 ? -25.531 25.344 9.023 1 93.88 342 SER A O 1
ATOM 2693 N N . ASP A 1 343 ? -25.641 27.266 9.977 1 93.44 343 ASP A N 1
ATOM 2694 C CA . ASP A 1 343 ? -24.969 27.953 8.875 1 93.44 343 ASP A CA 1
ATOM 2695 C C . ASP A 1 343 ? -23.609 28.5 9.32 1 93.44 343 ASP A C 1
ATOM 2697 O O . ASP A 1 343 ? -22.859 29.047 8.508 1 93.44 343 ASP A O 1
ATOM 2701 N N . SER A 1 344 ? -23.359 28.281 10.57 1 93.38 344 SER A N 1
ATOM 2702 C CA . SER A 1 344 ? -22.109 28.812 11.102 1 93.38 344 SER A CA 1
ATOM 2703 C C . SER A 1 344 ? -21.047 27.734 11.219 1 93.38 344 SER A C 1
ATOM 2705 O O . SER A 1 344 ? -21.375 26.547 11.336 1 93.38 344 SER A O 1
ATOM 2707 N N . SER A 1 345 ? -19.828 28.141 11.219 1 96 345 SER A N 1
ATOM 2708 C CA . SER A 1 345 ? -18.719 27.219 11.344 1 96 345 SER A CA 1
ATOM 2709 C C . SER A 1 345 ? -18.734 26.516 12.703 1 96 345 SER A C 1
ATOM 2711 O O . SER A 1 345 ? -19.141 27.094 13.703 1 96 345 SER A O 1
ATOM 2713 N N . ALA A 1 346 ? -18.312 25.297 12.648 1 96.81 346 ALA A N 1
ATOM 2714 C CA . ALA A 1 346 ? -18.125 24.547 13.891 1 96.81 346 ALA A CA 1
ATOM 2715 C C . ALA A 1 346 ? -16.672 24.594 14.344 1 96.81 346 ALA A C 1
ATOM 2717 O O . ALA A 1 346 ? -15.75 24.578 13.523 1 96.81 346 ALA A O 1
ATOM 2718 N N . VAL A 1 347 ? -16.484 24.625 15.688 1 97.69 347 VAL A N 1
ATOM 2719 C CA . VAL A 1 347 ? -15.148 24.641 16.266 1 97.69 347 VAL A CA 1
ATOM 2720 C C . VAL A 1 347 ? -14.922 23.375 17.094 1 97.69 347 VAL A C 1
ATOM 2722 O O . VAL A 1 347 ? -15.703 23.078 18.016 1 97.69 347 VAL A O 1
ATOM 2725 N N . PHE A 1 348 ? -13.914 22.641 16.75 1 97.75 348 PHE A N 1
ATOM 2726 C CA . PHE A 1 348 ? -13.531 21.453 17.5 1 97.75 348 PHE A CA 1
ATOM 2727 C C . PHE A 1 348 ? -12.281 21.734 18.328 1 97.75 348 PHE A C 1
ATOM 2729 O O . PHE A 1 348 ? -11.297 22.281 17.828 1 97.75 348 PHE A O 1
ATOM 2736 N N . THR A 1 349 ? -12.25 21.359 19.625 1 97.12 349 THR A N 1
ATOM 2737 C CA . THR A 1 349 ? -11.133 21.484 20.547 1 97.12 349 THR A CA 1
ATOM 2738 C C . THR A 1 349 ? -11.125 20.328 21.547 1 97.12 349 THR A C 1
ATOM 2740 O O . THR A 1 349 ? -12.109 19.594 21.656 1 97.12 349 THR A O 1
ATOM 2743 N N . PRO A 1 350 ? -9.938 20.141 22.219 1 97.19 350 PRO A N 1
ATOM 2744 C CA . PRO A 1 350 ? -10.047 19.312 23.422 1 97.19 350 PRO A CA 1
ATOM 2745 C C . PRO A 1 350 ? -11.039 19.875 24.438 1 97.19 350 PRO A C 1
ATOM 2747 O O . PRO A 1 350 ? -11.328 21.078 24.422 1 97.19 350 PRO A O 1
ATOM 2750 N N . VAL A 1 351 ? -11.5 19 25.297 1 96.81 351 VAL A N 1
ATOM 2751 C CA . VAL A 1 351 ? -12.523 19.406 26.25 1 96.81 351 VAL A CA 1
ATOM 2752 C C . VAL A 1 351 ? -11.945 20.438 27.219 1 96.81 351 VAL A C 1
ATOM 2754 O O . VAL A 1 351 ? -12.609 21.422 27.547 1 96.81 351 VAL A O 1
ATOM 2757 N N . ASP A 1 352 ? -10.695 20.234 27.562 1 94.81 352 ASP A N 1
ATOM 2758 C CA . ASP A 1 352 ? -10.125 21.047 28.625 1 94.81 352 ASP A CA 1
ATOM 2759 C C . ASP A 1 352 ? -9.148 22.078 28.062 1 94.81 352 ASP A C 1
ATOM 2761 O O . ASP A 1 352 ? -8.359 22.656 28.812 1 94.81 352 ASP A O 1
ATOM 2765 N N . SER A 1 353 ? -9.148 22.234 26.781 1 94.75 353 SER A N 1
ATOM 2766 C CA . SER A 1 353 ? -8.203 23.141 26.156 1 94.75 353 SER A CA 1
ATOM 2767 C C . SER A 1 353 ? -8.727 23.672 24.828 1 94.75 353 SER A C 1
ATOM 2769 O O . SER A 1 353 ? -9.602 23.062 24.219 1 94.75 353 SER A O 1
ATOM 2771 N N . ASN A 1 354 ? -8.242 24.828 24.453 1 94.75 354 ASN A N 1
ATOM 2772 C CA . ASN A 1 354 ? -8.578 25.391 23.141 1 94.75 354 ASN A CA 1
ATOM 2773 C C . ASN A 1 354 ? -7.434 25.219 22.156 1 94.75 354 ASN A C 1
ATOM 2775 O O . ASN A 1 354 ? -7.414 25.875 21.109 1 94.75 354 ASN A O 1
ATOM 2779 N N . ASN A 1 355 ? -6.516 24.359 22.531 1 96.38 355 ASN A N 1
ATOM 2780 C CA . ASN A 1 355 ? -5.324 24.094 21.734 1 96.38 355 ASN A CA 1
ATOM 2781 C C . ASN A 1 355 ? -5.02 22.594 21.656 1 96.38 355 ASN A C 1
ATOM 2783 O O . ASN A 1 355 ? -4.746 21.969 22.688 1 96.38 355 ASN A O 1
ATOM 2787 N N . PRO A 1 356 ? -5.055 22.141 20.453 1 97.12 356 PRO A N 1
ATOM 2788 C CA . PRO A 1 356 ? -5.262 22.719 19.125 1 97.12 356 PRO A CA 1
ATOM 2789 C C . PRO A 1 356 ? -6.723 23.047 18.844 1 97.12 356 PRO A C 1
ATOM 2791 O O . PRO A 1 356 ? -7.602 22.703 19.641 1 97.12 356 PRO A O 1
ATOM 2794 N N . LEU A 1 357 ? -6.812 23.766 17.734 1 96.88 357 LEU A N 1
ATOM 2795 C CA . LEU A 1 357 ? -8.125 24.219 17.266 1 96.88 357 LEU A CA 1
ATOM 2796 C C . LEU A 1 357 ? -8.352 23.797 15.812 1 96.88 357 LEU A C 1
ATOM 2798 O O . LEU A 1 357 ? -7.449 23.906 14.984 1 96.88 357 LEU A O 1
ATOM 2802 N N . TYR A 1 358 ? -9.594 23.281 15.508 1 98.25 358 TYR A N 1
ATOM 2803 C CA . TYR A 1 358 ? -9.992 22.906 14.156 1 98.25 358 TYR A CA 1
ATOM 2804 C C . TYR A 1 358 ? -11.375 23.438 13.828 1 98.25 358 TYR A C 1
ATOM 2806 O O . TYR A 1 358 ? -12.328 23.219 14.57 1 98.25 358 TYR A O 1
ATOM 2814 N N . ILE A 1 359 ? -11.492 24.188 12.75 1 98 359 ILE A N 1
ATOM 2815 C CA . ILE A 1 359 ? -12.734 24.828 12.352 1 98 359 ILE A CA 1
ATOM 2816 C C . ILE A 1 359 ? -13.18 24.297 10.992 1 98 359 ILE A C 1
ATOM 2818 O O . ILE A 1 359 ? -12.367 24.172 10.07 1 98 359 ILE A O 1
ATOM 2822 N N . ILE A 1 360 ? -14.477 23.984 10.875 1 97.81 360 ILE A N 1
ATOM 2823 C CA . ILE A 1 360 ? -15.039 23.516 9.617 1 97.81 360 ILE A CA 1
ATOM 2824 C C . ILE A 1 360 ? -16.234 24.375 9.242 1 97.81 360 ILE A C 1
ATOM 2826 O O . ILE A 1 360 ? -17.125 24.609 10.062 1 97.81 360 ILE A O 1
ATOM 2830 N N . MET A 1 361 ? -16.25 24.797 7.992 1 96.75 361 MET A N 1
ATOM 2831 C CA . MET A 1 361 ? -17.438 25.484 7.469 1 96.75 361 MET A CA 1
ATOM 2832 C C . MET A 1 361 ? -18.5 24.469 7.059 1 96.75 361 MET A C 1
ATOM 2834 O O . MET A 1 361 ? -18.188 23.438 6.473 1 96.75 361 MET A O 1
ATOM 2838 N N . PRO A 1 362 ? -19.781 24.781 7.363 1 96.75 362 PRO A N 1
ATOM 2839 C CA . PRO A 1 362 ? -20.844 23.859 6.926 1 96.75 362 PRO A CA 1
ATOM 2840 C C . PRO A 1 362 ? -21.094 23.938 5.422 1 96.75 362 PRO A C 1
ATOM 2842 O O . PRO A 1 362 ? -20.688 24.906 4.77 1 96.75 362 PRO A O 1
ATOM 2845 N N . VAL A 1 363 ? -21.656 22.859 4.906 1 94.12 363 VAL A N 1
ATOM 2846 C CA . VAL A 1 363 ? -22.141 22.844 3.531 1 94.12 363 VAL A CA 1
ATOM 2847 C C . VAL A 1 363 ? -23.594 23.344 3.496 1 94.12 363 VAL A C 1
ATOM 2849 O O . VAL A 1 363 ? -24.359 23.078 4.422 1 94.12 363 VAL A O 1
ATOM 2852 N N . ARG A 1 364 ? -23.875 24.203 2.506 1 81.25 364 ARG A N 1
ATOM 2853 C CA . ARG A 1 364 ? -25.25 24.703 2.404 1 81.25 364 ARG A CA 1
ATOM 2854 C C . ARG A 1 364 ? -26.203 23.578 1.987 1 81.25 364 ARG A C 1
ATOM 2856 O O . ARG A 1 364 ? -25.922 22.844 1.048 1 81.25 364 ARG A O 1
ATOM 2863 N N . LEU A 1 365 ? -27.062 23.172 2.898 1 61.56 365 LEU A N 1
ATOM 2864 C CA . LEU A 1 365 ? -28.094 22.156 2.666 1 61.56 365 LEU A CA 1
ATOM 2865 C C . LEU A 1 365 ? -29.094 22.625 1.618 1 61.56 365 LEU A C 1
ATOM 2867 O O . LEU A 1 365 ? -29.344 23.828 1.492 1 61.56 365 LEU A O 1
ATOM 2871 N N . MET B 1 1 ? -38 -11.07 3.004 1 94.69 1 MET B N 1
ATOM 2872 C CA . MET B 1 1 ? -36.844 -11.695 3.596 1 94.69 1 MET B CA 1
ATOM 2873 C C . MET B 1 1 ? -36.438 -10.992 4.891 1 94.69 1 MET B C 1
ATOM 2875 O O . MET B 1 1 ? -36.344 -9.766 4.938 1 94.69 1 MET B O 1
ATOM 2879 N N . LYS B 1 2 ? -36.312 -11.797 5.996 1 96.38 2 LYS B N 1
ATOM 2880 C CA . LYS B 1 2 ? -35.812 -11.305 7.281 1 96.38 2 LYS B CA 1
ATOM 2881 C C . LYS B 1 2 ? -34.844 -12.281 7.91 1 96.38 2 LYS B C 1
ATOM 2883 O O . LYS B 1 2 ? -35.156 -13.438 8.164 1 96.38 2 LYS B O 1
ATOM 2888 N N . ILE B 1 3 ? -33.656 -11.844 8.102 1 97.06 3 ILE B N 1
ATOM 2889 C CA . ILE B 1 3 ? -32.625 -12.68 8.711 1 97.06 3 ILE B CA 1
ATOM 2890 C C . ILE B 1 3 ? -31.719 -11.812 9.586 1 97.06 3 ILE B C 1
ATOM 2892 O O . ILE B 1 3 ? -31.625 -10.602 9.391 1 97.06 3 ILE B O 1
ATOM 2896 N N . THR B 1 4 ? -31.141 -12.344 10.617 1 97.5 4 THR B N 1
ATOM 2897 C CA . THR B 1 4 ? -30.172 -11.695 11.477 1 97.5 4 THR B CA 1
ATOM 2898 C C . THR B 1 4 ? -28.875 -12.5 11.539 1 97.5 4 THR B C 1
ATOM 2900 O O . THR B 1 4 ? -28.859 -13.641 12 1 97.5 4 THR B O 1
ATOM 2903 N N . ILE B 1 5 ? -27.828 -11.945 11.055 1 97.44 5 ILE B N 1
ATOM 2904 C CA . ILE B 1 5 ? -26.547 -12.648 11 1 97.44 5 ILE B CA 1
ATOM 2905 C C . ILE B 1 5 ? -25.469 -11.828 11.719 1 97.44 5 ILE B C 1
ATOM 2907 O O . ILE B 1 5 ? -25.422 -10.602 11.578 1 97.44 5 ILE B O 1
ATOM 2911 N N . ASP B 1 6 ? -24.641 -12.477 12.477 1 97.5 6 ASP B N 1
ATOM 2912 C CA . ASP B 1 6 ? -23.531 -11.797 13.133 1 97.5 6 ASP B CA 1
ATOM 2913 C C . ASP B 1 6 ? -22.484 -11.336 12.117 1 97.5 6 ASP B C 1
ATOM 2915 O O . ASP B 1 6 ? -22.172 -12.055 11.172 1 97.5 6 ASP B O 1
ATOM 2919 N N . ARG B 1 7 ? -21.891 -10.156 12.359 1 97.5 7 ARG B N 1
ATOM 2920 C CA . ARG B 1 7 ? -20.875 -9.555 11.492 1 97.5 7 ARG B CA 1
ATOM 2921 C C . ARG B 1 7 ? -19.75 -10.539 11.203 1 97.5 7 ARG B C 1
ATOM 2923 O O . ARG B 1 7 ? -19.297 -10.672 10.062 1 97.5 7 ARG B O 1
ATOM 2930 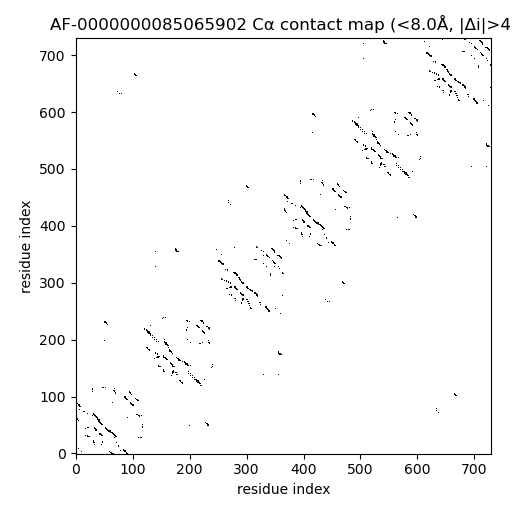N N . GLU B 1 8 ? -19.266 -11.258 12.18 1 97.81 8 GLU B N 1
ATOM 2931 C CA . GLU B 1 8 ? -18.094 -12.133 12.07 1 97.81 8 GLU B CA 1
ATOM 2932 C C . GLU B 1 8 ? -18.391 -13.328 11.164 1 97.81 8 GLU B C 1
ATOM 2934 O O . GLU B 1 8 ? -17.484 -13.867 10.523 1 97.81 8 GLU B O 1
ATOM 2939 N N . ASP B 1 9 ? -19.641 -13.773 11.094 1 97.06 9 ASP B N 1
ATOM 2940 C CA . ASP B 1 9 ? -20.031 -14.875 10.219 1 97.06 9 ASP B CA 1
ATOM 2941 C C . ASP B 1 9 ? -20.219 -14.406 8.781 1 97.06 9 ASP B C 1
ATOM 2943 O O . ASP B 1 9 ? -19.969 -15.156 7.836 1 97.06 9 ASP B O 1
ATOM 2947 N N . LEU B 1 10 ? -20.594 -13.211 8.672 1 97.88 10 LEU B N 1
ATOM 2948 C CA . LEU B 1 10 ? -21 -12.672 7.379 1 97.88 10 LEU B CA 1
ATOM 2949 C C . LEU B 1 10 ? -19.797 -12.094 6.641 1 97.88 10 LEU B C 1
ATOM 2951 O O . LEU B 1 10 ? -19.672 -12.25 5.422 1 97.88 10 LEU B O 1
ATOM 2955 N N . LEU B 1 11 ? -18.906 -11.453 7.324 1 98.12 11 LEU B N 1
ATOM 2956 C CA . LEU B 1 11 ? -17.844 -10.625 6.762 1 98.12 11 LEU B CA 1
ATOM 2957 C C . LEU B 1 11 ? -16.938 -11.445 5.848 1 98.12 11 LEU B C 1
ATOM 2959 O O . LEU B 1 11 ? -16.672 -11.047 4.715 1 98.12 11 LEU B O 1
ATOM 2963 N N . PRO B 1 12 ? -16.438 -12.656 6.273 1 96.56 12 PRO B N 1
ATOM 2964 C CA . PRO B 1 12 ? -15.562 -13.414 5.379 1 96.56 12 PRO B CA 1
ATOM 2965 C C . PRO B 1 12 ? -16.266 -13.828 4.082 1 96.56 12 PRO B C 1
ATOM 2967 O O . PRO B 1 12 ? -15.625 -13.867 3.023 1 96.56 12 PRO B O 1
ATOM 2970 N N . ILE B 1 13 ? -17.547 -14.133 4.148 1 97.44 13 ILE B N 1
ATOM 2971 C CA . ILE B 1 13 ? -18.312 -14.516 2.971 1 97.44 13 ILE B CA 1
ATOM 2972 C C . ILE B 1 13 ? -18.422 -13.32 2.018 1 97.44 13 ILE B C 1
ATOM 2974 O O . ILE B 1 13 ? -18.141 -13.453 0.825 1 97.44 13 ILE B O 1
ATOM 2978 N N . LEU B 1 14 ? -18.734 -12.242 2.59 1 98.31 14 LEU B N 1
ATOM 2979 C CA . LEU B 1 14 ? -18.938 -11.047 1.78 1 98.31 14 LEU B CA 1
ATOM 2980 C C . LEU B 1 14 ? -17.625 -10.578 1.154 1 98.31 14 LEU B C 1
ATOM 2982 O O . LEU B 1 14 ? -17.625 -10.055 0.04 1 98.31 14 LEU B O 1
ATOM 2986 N N . ALA B 1 15 ? -16.547 -10.711 1.87 1 97.69 15 ALA B N 1
ATOM 2987 C CA . ALA B 1 15 ? -15.25 -10.344 1.32 1 97.69 15 ALA B CA 1
ATOM 2988 C C . ALA B 1 15 ? -14.977 -11.086 0.015 1 97.69 15 ALA B C 1
ATOM 2990 O O . ALA B 1 15 ? -14.586 -10.477 -0.984 1 97.69 15 ALA B O 1
ATOM 2991 N N . ASN B 1 16 ? -15.227 -12.328 0.019 1 96.69 16 ASN B N 1
ATOM 2992 C CA . ASN B 1 16 ? -15.023 -13.148 -1.173 1 96.69 16 ASN B CA 1
ATOM 2993 C C . ASN B 1 16 ? -16 -12.766 -2.285 1 96.69 16 ASN B C 1
ATOM 2995 O O . ASN B 1 16 ? -15.617 -12.688 -3.453 1 96.69 16 ASN B O 1
ATOM 2999 N N . MET B 1 17 ? -17.219 -12.523 -1.884 1 97.69 17 MET B N 1
ATOM 3000 C CA . MET B 1 17 ? -18.234 -12.164 -2.861 1 97.69 17 MET B CA 1
ATOM 3001 C C . MET B 1 17 ? -17.891 -10.844 -3.551 1 97.69 17 MET B C 1
ATOM 3003 O O . MET B 1 17 ? -18.031 -10.719 -4.77 1 97.69 17 MET B O 1
ATOM 3007 N N . ALA B 1 18 ? -17.484 -9.953 -2.742 1 97.31 18 ALA B N 1
ATOM 3008 C CA . ALA B 1 18 ? -17.156 -8.641 -3.273 1 97.31 18 ALA B CA 1
ATOM 3009 C C . ALA B 1 18 ? -15.984 -8.727 -4.258 1 97.31 18 ALA B C 1
ATOM 3011 O O . ALA B 1 18 ? -15.922 -7.953 -5.219 1 97.31 18 ALA B O 1
ATOM 3012 N N . ASN B 1 19 ? -15.109 -9.586 -4.062 1 95.75 19 ASN B N 1
ATOM 3013 C CA . ASN B 1 19 ? -13.961 -9.781 -4.945 1 95.75 19 ASN B CA 1
ATOM 3014 C C . ASN B 1 19 ? -14.383 -10.375 -6.285 1 95.75 19 ASN B C 1
ATOM 3016 O O . ASN B 1 19 ? -13.781 -10.078 -7.316 1 95.75 19 ASN B O 1
ATOM 3020 N N . ILE B 1 20 ? -15.336 -11.203 -6.258 1 96.5 20 ILE B N 1
ATOM 3021 C CA . ILE B 1 20 ? -15.797 -11.898 -7.457 1 96.5 20 ILE B CA 1
ATOM 3022 C C . ILE B 1 20 ? -16.688 -10.977 -8.281 1 96.5 20 ILE B C 1
ATOM 3024 O O . ILE B 1 20 ? -16.609 -10.969 -9.516 1 96.5 20 ILE B O 1
ATOM 3028 N N . ALA B 1 21 ? -17.516 -10.195 -7.543 1 96 21 ALA B N 1
ATOM 3029 C CA . ALA B 1 21 ? -18.438 -9.297 -8.219 1 96 21 ALA B CA 1
ATOM 3030 C C . ALA B 1 21 ? -17.703 -8.258 -9.047 1 96 21 ALA B C 1
ATOM 3032 O O . ALA B 1 21 ? -16.656 -7.758 -8.633 1 96 21 ALA B O 1
ATOM 3033 N N . ASP B 1 22 ? -18.266 -7.949 -10.125 1 86.75 22 ASP B N 1
ATOM 3034 C CA . ASP B 1 22 ? -17.641 -7.039 -11.078 1 86.75 22 ASP B CA 1
ATOM 3035 C C . ASP B 1 22 ? -17.594 -5.613 -10.523 1 86.75 22 ASP B C 1
ATOM 3037 O O . ASP B 1 22 ? -18.594 -5.129 -9.984 1 86.75 22 ASP B O 1
ATOM 3041 N N . ARG B 1 23 ? -16.547 -5.016 -10.742 1 83.06 23 ARG B N 1
ATOM 3042 C CA . ARG B 1 23 ? -16.438 -3.629 -10.305 1 83.06 23 ARG B CA 1
ATOM 3043 C C . ARG B 1 23 ? -17.047 -2.676 -11.328 1 83.06 23 ARG B C 1
ATOM 3045 O O . ARG B 1 23 ? -17.656 -1.673 -10.953 1 83.06 23 ARG B O 1
ATOM 3052 N N . ARG B 1 24 ? -16.969 -3.045 -12.609 1 84.25 24 ARG B N 1
ATOM 3053 C CA . ARG B 1 24 ? -17.531 -2.26 -13.711 1 84.25 24 ARG B CA 1
ATOM 3054 C C . ARG B 1 24 ? -18.297 -3.148 -14.68 1 84.25 24 ARG B C 1
ATOM 3056 O O . ARG B 1 24 ? -17.875 -3.344 -15.82 1 84.25 24 ARG B O 1
ATOM 3063 N N . PRO B 1 25 ? -19.484 -3.389 -14.258 1 86.81 25 PRO B N 1
ATOM 3064 C CA . PRO B 1 25 ? -20.188 -4.422 -15.016 1 86.81 25 PRO B CA 1
ATOM 3065 C C . PRO B 1 25 ? -20.922 -3.859 -16.234 1 86.81 25 PRO B C 1
ATOM 3067 O O . PRO B 1 25 ? -21.406 -2.723 -16.203 1 86.81 25 PRO B O 1
ATOM 3070 N N . VAL B 1 26 ? -20.969 -4.738 -17.281 1 86.94 26 VAL B N 1
ATOM 3071 C CA . VAL B 1 26 ? -21.828 -4.449 -18.422 1 86.94 26 VAL B CA 1
ATOM 3072 C C . VAL B 1 26 ? -23.297 -4.531 -18 1 86.94 26 VAL B C 1
ATOM 3074 O O . VAL B 1 26 ? -24.094 -3.652 -18.328 1 86.94 26 VAL B O 1
ATOM 3077 N N . GLN B 1 27 ? -23.578 -5.535 -17.25 1 93.25 27 GLN B N 1
ATOM 3078 C CA . GLN B 1 27 ? -24.875 -5.676 -16.609 1 93.25 27 GLN B CA 1
ATOM 3079 C C . GLN B 1 27 ? -24.812 -5.332 -15.133 1 93.25 27 GLN B C 1
ATOM 3081 O O . GLN B 1 27 ? -24.109 -6.008 -14.367 1 93.25 27 GLN B O 1
ATOM 3086 N N . PRO B 1 28 ? -25.578 -4.391 -14.695 1 94.44 28 PRO B N 1
ATOM 3087 C CA . PRO B 1 28 ? -25.453 -3.877 -13.328 1 94.44 28 PRO B CA 1
ATOM 3088 C C . PRO B 1 28 ? -25.578 -4.973 -12.273 1 94.44 28 PRO B C 1
ATOM 3090 O O . PRO B 1 28 ? -24.938 -4.898 -11.227 1 94.44 28 PRO B O 1
ATOM 3093 N N . ILE B 1 29 ? -26.312 -5.949 -12.531 1 97.12 29 ILE B N 1
ATOM 3094 C CA . ILE B 1 29 ? -26.609 -6.957 -11.516 1 97.12 29 ILE B CA 1
ATOM 3095 C C . ILE B 1 29 ? -25.359 -7.781 -11.219 1 97.12 29 ILE B C 1
ATOM 3097 O O . ILE B 1 29 ? -25.281 -8.445 -10.18 1 97.12 29 ILE B O 1
ATOM 3101 N N . LEU B 1 30 ? -24.359 -7.742 -12.078 1 97.44 30 LEU B N 1
ATOM 3102 C CA . LEU B 1 30 ? -23.125 -8.492 -11.891 1 97.44 30 LEU B CA 1
ATOM 3103 C C . LEU B 1 30 ? -22.266 -7.859 -10.812 1 97.44 30 LEU B C 1
ATOM 3105 O O . LEU B 1 30 ? -21.312 -8.469 -10.336 1 97.44 30 LEU B O 1
ATOM 3109 N N . ALA B 1 31 ? -22.625 -6.668 -10.367 1 97.88 31 ALA B N 1
ATOM 3110 C CA . ALA B 1 31 ? -21.969 -6.016 -9.242 1 97.88 31 ALA B CA 1
ATOM 3111 C C . ALA B 1 31 ? -22.625 -6.391 -7.922 1 97.88 31 ALA B C 1
ATOM 3113 O O . ALA B 1 31 ? -22.281 -5.844 -6.871 1 97.88 31 ALA B O 1
ATOM 3114 N N . HIS B 1 32 ? -23.547 -7.316 -7.938 1 98.31 32 HIS B N 1
ATOM 3115 C CA . HIS B 1 32 ? -24.344 -7.66 -6.773 1 98.31 32 HIS B CA 1
ATOM 3116 C C . HIS B 1 32 ? -24.031 -9.062 -6.273 1 98.31 32 HIS B C 1
ATOM 3118 O O . HIS B 1 32 ? -23.422 -9.859 -6.996 1 98.31 32 HIS B O 1
ATOM 3124 N N . VAL B 1 33 ? -24.328 -9.312 -5.07 1 98.56 33 VAL B N 1
ATOM 3125 C CA . VAL B 1 33 ? -24.375 -10.648 -4.488 1 98.56 33 VAL B CA 1
ATOM 3126 C C . VAL B 1 33 ? -25.828 -11.086 -4.312 1 98.56 33 VAL B C 1
ATOM 3128 O O . VAL B 1 33 ? -26.656 -10.32 -3.812 1 98.56 33 VAL B O 1
ATOM 3131 N N . LEU B 1 34 ? -26.125 -12.234 -4.812 1 98.5 34 LEU B N 1
ATOM 3132 C CA . LEU B 1 34 ? -27.438 -12.82 -4.602 1 98.5 34 LEU B CA 1
ATOM 3133 C C . LEU B 1 34 ? -27.547 -13.438 -3.209 1 98.5 34 LEU B C 1
ATOM 3135 O O . LEU B 1 34 ? -26.672 -14.203 -2.795 1 98.5 34 LEU B O 1
ATOM 3139 N N . ILE B 1 35 ? -28.562 -13.086 -2.482 1 98.38 35 ILE B N 1
ATOM 3140 C CA . ILE B 1 35 ? -28.844 -13.68 -1.182 1 98.38 35 ILE B CA 1
ATOM 3141 C C . ILE B 1 35 ? -30.156 -14.477 -1.257 1 98.38 35 ILE B C 1
ATOM 3143 O O . ILE B 1 35 ? -31.188 -13.945 -1.652 1 98.38 35 ILE B O 1
ATOM 3147 N N . GLU B 1 36 ? -30.031 -15.688 -0.937 1 97.81 36 GLU B N 1
ATOM 3148 C CA . GLU B 1 36 ? -31.188 -16.578 -0.813 1 97.81 36 GLU B CA 1
ATOM 3149 C C . GLU B 1 36 ? -31.328 -17.109 0.611 1 97.81 36 GLU B C 1
ATOM 3151 O O . GLU B 1 36 ? -30.438 -17.781 1.119 1 97.81 36 GLU B O 1
ATOM 3156 N N . ALA B 1 37 ? -32.469 -16.781 1.219 1 97.19 37 ALA B N 1
ATOM 3157 C CA . ALA B 1 37 ? -32.688 -17.203 2.6 1 97.19 37 ALA B CA 1
ATOM 3158 C C . ALA B 1 37 ? -34 -18 2.729 1 97.19 37 ALA B C 1
ATOM 3160 O O . ALA B 1 37 ? -35.062 -17.531 2.299 1 97.19 37 ALA B O 1
ATOM 3161 N N . ALA B 1 38 ? -33.906 -19.234 3.262 1 95.69 38 ALA B N 1
ATOM 3162 C CA . ALA B 1 38 ? -35.062 -20.062 3.506 1 95.69 38 ALA B CA 1
ATOM 3163 C C . ALA B 1 38 ? -34.781 -21.109 4.578 1 95.69 38 ALA B C 1
ATOM 3165 O O . ALA B 1 38 ? -33.719 -21.719 4.586 1 95.69 38 ALA B O 1
ATOM 3166 N N . GLY B 1 39 ? -35.781 -21.266 5.418 1 94.19 39 GLY B N 1
ATOM 3167 C CA . GLY B 1 39 ? -35.625 -22.266 6.465 1 94.19 39 GLY B CA 1
ATOM 3168 C C . GLY B 1 39 ? -34.469 -21.969 7.395 1 94.19 39 GLY B C 1
ATOM 3169 O O . GLY B 1 39 ? -34.469 -20.953 8.094 1 94.19 39 GLY B O 1
ATOM 3170 N N . GLN B 1 40 ? -33.469 -22.859 7.391 1 94.5 40 GLN B N 1
ATOM 3171 C CA . GLN B 1 40 ? -32.281 -22.719 8.242 1 94.5 40 GLN B CA 1
ATOM 3172 C C . GLN B 1 40 ? -31.031 -22.531 7.402 1 94.5 40 GLN B C 1
ATOM 3174 O O . GLN B 1 40 ? -29.953 -22.984 7.789 1 94.5 40 GLN B O 1
ATOM 3179 N N . HIS B 1 41 ? -31.312 -21.953 6.262 1 94.94 41 HIS B N 1
ATOM 3180 C CA . HIS B 1 41 ? -30.203 -21.891 5.324 1 94.94 41 HIS B CA 1
ATOM 3181 C C . HIS B 1 41 ? -30.172 -20.547 4.594 1 94.94 41 HIS B C 1
ATOM 3183 O O . HIS B 1 41 ? -31.219 -20.062 4.152 1 94.94 41 HIS B O 1
ATOM 3189 N N . CYS B 1 42 ? -29.016 -19.984 4.531 1 97.06 42 CYS B N 1
ATOM 3190 C CA . CYS B 1 42 ? -28.75 -18.828 3.703 1 97.06 42 CYS B CA 1
ATOM 3191 C C . CYS B 1 42 ? -27.672 -19.125 2.668 1 97.06 42 CYS B C 1
ATOM 3193 O O . CYS B 1 42 ? -26.656 -19.734 2.99 1 97.06 42 CYS B O 1
ATOM 3195 N N . ARG B 1 43 ? -27.953 -18.703 1.47 1 97.5 43 ARG B N 1
ATOM 3196 C CA . ARG B 1 43 ? -27 -18.891 0.377 1 97.5 43 ARG B CA 1
ATOM 3197 C C . ARG B 1 43 ? -26.609 -17.562 -0.253 1 97.5 43 ARG B C 1
ATOM 3199 O O . ARG B 1 43 ? -27.469 -16.703 -0.477 1 97.5 43 ARG B O 1
ATOM 3206 N N . PHE B 1 44 ? -25.344 -17.375 -0.506 1 98.44 44 PHE B N 1
ATOM 3207 C CA . PHE B 1 44 ? -24.781 -16.203 -1.164 1 98.44 44 PHE B CA 1
ATOM 3208 C C . PHE B 1 44 ? -24.125 -16.578 -2.48 1 98.44 44 PHE B C 1
ATOM 3210 O O . PHE B 1 44 ? -23.375 -17.562 -2.541 1 98.44 44 PHE B O 1
ATOM 3217 N N . VAL B 1 45 ? -24.344 -15.812 -3.562 1 98.25 45 VAL B N 1
ATOM 3218 C CA . VAL B 1 45 ? -23.766 -16.141 -4.859 1 98.25 45 VAL B CA 1
ATOM 3219 C C . VAL B 1 45 ? -23.281 -14.867 -5.543 1 98.25 45 VAL B C 1
ATOM 3221 O O . VAL B 1 45 ? -23.984 -13.852 -5.57 1 98.25 45 VAL B O 1
ATOM 3224 N N . ALA B 1 46 ? -22.109 -14.812 -6.043 1 98 46 ALA B N 1
ATOM 3225 C CA . ALA B 1 46 ? -21.547 -13.758 -6.891 1 98 46 ALA B CA 1
ATOM 3226 C C . ALA B 1 46 ? -20.922 -14.336 -8.156 1 98 46 ALA B C 1
ATOM 3228 O O . ALA B 1 46 ? -20.375 -15.445 -8.133 1 98 46 ALA B O 1
ATOM 3229 N N . THR B 1 47 ? -21.031 -13.609 -9.258 1 97.06 47 THR B N 1
ATOM 3230 C CA . THR B 1 47 ? -20.453 -14.062 -10.516 1 97.06 47 THR B CA 1
ATOM 3231 C C . THR B 1 47 ? -20.172 -12.883 -11.438 1 97.06 47 THR B C 1
ATOM 3233 O O . THR B 1 47 ? -20.828 -11.844 -11.352 1 97.06 47 THR B O 1
ATOM 3236 N N . ASP B 1 48 ? -19.188 -13.008 -12.219 1 94.81 48 ASP B N 1
ATOM 3237 C CA . ASP B 1 48 ? -18.953 -12.078 -13.328 1 94.81 48 ASP B CA 1
ATOM 3238 C C . ASP B 1 48 ? -19.125 -12.781 -14.672 1 94.81 48 ASP B C 1
ATOM 3240 O O . ASP B 1 48 ? -18.656 -12.281 -15.703 1 94.81 48 ASP B O 1
ATOM 3244 N N . LEU B 1 49 ? -19.656 -13.945 -14.594 1 93.44 49 LEU B N 1
ATOM 3245 C CA . LEU B 1 49 ? -19.984 -14.789 -15.734 1 93.44 49 LEU B CA 1
ATOM 3246 C C . LEU B 1 49 ? -18.766 -15.57 -16.203 1 93.44 49 LEU B C 1
ATOM 3248 O O . LEU B 1 49 ? -18.891 -16.453 -17.047 1 93.44 49 LEU B O 1
ATOM 3252 N N . GLU B 1 50 ? -17.641 -15.328 -15.703 1 93.25 50 GLU B N 1
ATOM 3253 C CA . GLU B 1 50 ? -16.453 -16.156 -15.914 1 93.25 50 GLU B CA 1
ATOM 3254 C C . GLU B 1 50 ? -16.203 -17.078 -14.734 1 93.25 50 GLU B C 1
ATOM 3256 O O . GLU B 1 50 ? -15.867 -18.25 -14.922 1 93.25 50 GLU B O 1
ATOM 3261 N N . VAL B 1 51 ? -16.312 -16.516 -13.594 1 96.38 51 VAL B N 1
ATOM 3262 C CA . VAL B 1 51 ? -16.219 -17.281 -12.359 1 96.38 51 VAL B CA 1
ATOM 3263 C C . VAL B 1 51 ? -17.469 -17.062 -11.516 1 96.38 51 VAL B C 1
ATOM 3265 O O . VAL B 1 51 ? -18.156 -16.047 -11.672 1 96.38 51 VAL B O 1
ATOM 3268 N N . GLN B 1 52 ? -17.766 -18 -10.711 1 97.38 52 GLN B N 1
ATOM 3269 C CA . GLN B 1 52 ? -18.891 -17.922 -9.773 1 97.38 52 GLN B CA 1
ATOM 3270 C C . GLN B 1 52 ? -18.516 -18.547 -8.43 1 97.38 52 GLN B C 1
ATOM 3272 O O . GLN B 1 52 ? -17.891 -19.594 -8.375 1 97.38 52 GLN B O 1
ATOM 3277 N N . LEU B 1 53 ? -18.844 -17.891 -7.406 1 97.94 53 LEU B N 1
ATOM 3278 C CA . LEU B 1 53 ? -18.672 -18.391 -6.043 1 97.94 53 LEU B CA 1
ATOM 3279 C C . LEU B 1 53 ? -20.016 -18.422 -5.316 1 97.94 53 LEU B C 1
ATOM 3281 O O . LEU B 1 53 ? -20.797 -17.469 -5.391 1 97.94 53 LEU B O 1
ATOM 3285 N N . SER B 1 54 ? -20.328 -19.484 -4.734 1 97.5 54 SER B N 1
ATOM 3286 C CA . SER B 1 54 ? -21.484 -19.625 -3.85 1 97.5 54 SER B CA 1
ATOM 3287 C C . SER B 1 54 ? -21.062 -20.078 -2.457 1 97.5 54 SER B C 1
ATOM 3289 O O . SER B 1 54 ? -20.125 -20.859 -2.314 1 97.5 54 SER B O 1
ATOM 3291 N N . ALA B 1 55 ? -21.672 -19.609 -1.51 1 97.56 55 ALA B N 1
ATOM 3292 C CA . ALA B 1 55 ? -21.406 -19.969 -0.119 1 97.56 55 ALA B CA 1
ATOM 3293 C C . ALA B 1 55 ? -22.719 -20.234 0.634 1 97.56 55 ALA B C 1
ATOM 3295 O O . ALA B 1 55 ? -23.703 -19.516 0.454 1 97.56 55 ALA B O 1
ATOM 3296 N N . ASP B 1 56 ? -22.641 -21.266 1.416 1 96.44 56 ASP B N 1
ATOM 3297 C CA . ASP B 1 56 ? -23.797 -21.625 2.236 1 96.44 56 ASP B CA 1
ATOM 3298 C C . ASP B 1 56 ? -23.531 -21.359 3.715 1 96.44 56 ASP B C 1
ATOM 3300 O O . ASP B 1 56 ? -22.422 -21.625 4.207 1 96.44 56 ASP B O 1
ATOM 3304 N N . LEU B 1 57 ? -24.469 -20.812 4.355 1 96.31 57 LEU B N 1
ATOM 3305 C CA . LEU B 1 57 ? -24.422 -20.562 5.793 1 96.31 57 LEU B CA 1
ATOM 3306 C C . LEU B 1 57 ? -25.656 -21.125 6.488 1 96.31 57 LEU B C 1
ATOM 3308 O O . LEU B 1 57 ? -26.781 -20.734 6.18 1 96.31 57 LEU B O 1
ATOM 3312 N N . ASP B 1 58 ? -25.375 -22.094 7.387 1 94.75 58 ASP B N 1
ATOM 3313 C CA . ASP B 1 58 ? -26.484 -22.562 8.227 1 94.75 58 ASP B CA 1
ATOM 3314 C C . ASP B 1 58 ? -26.875 -21.516 9.258 1 94.75 58 ASP B C 1
ATOM 3316 O O . ASP B 1 58 ? -26.109 -21.219 10.18 1 94.75 58 ASP B O 1
ATOM 3320 N N . HIS B 1 59 ? -28.031 -21.016 9.062 1 93.5 59 HIS B N 1
ATOM 3321 C CA . HIS B 1 59 ? -28.516 -19.938 9.898 1 93.5 59 HIS B CA 1
ATOM 3322 C C . HIS B 1 59 ? -30.031 -19.859 9.883 1 93.5 59 HIS B C 1
ATOM 3324 O O . HIS B 1 59 ? -30.656 -20.031 8.836 1 93.5 59 HIS B O 1
ATOM 3330 N N . PRO B 1 60 ? -30.594 -19.609 11.062 1 94.12 60 PRO B N 1
ATOM 3331 C CA . PRO B 1 60 ? -32.062 -19.484 11.094 1 94.12 60 PRO B CA 1
ATOM 3332 C C . PRO B 1 60 ? -32.562 -18.281 10.297 1 94.12 60 PRO B C 1
ATOM 3334 O O . PRO B 1 60 ? -31.938 -17.219 10.328 1 94.12 60 PRO B O 1
ATOM 3337 N N . VAL B 1 61 ? -33.688 -18.5 9.562 1 95.69 61 VAL B N 1
ATOM 3338 C CA . VAL B 1 61 ? -34.312 -17.469 8.75 1 95.69 61 VAL B CA 1
ATOM 3339 C C . VAL B 1 61 ? -35.688 -17.125 9.328 1 95.69 61 VAL B C 1
ATOM 3341 O O . VAL B 1 61 ? -36.531 -18 9.492 1 95.69 61 VAL B O 1
ATOM 3344 N N . ASP B 1 62 ? -35.906 -15.875 9.633 1 95.69 62 ASP B N 1
ATOM 3345 C CA . ASP B 1 62 ? -37.188 -15.445 10.195 1 95.69 62 ASP B CA 1
ATOM 3346 C C . ASP B 1 62 ? -38.281 -15.422 9.125 1 95.69 62 ASP B C 1
ATOM 3348 O O . ASP B 1 62 ? -39.375 -15.898 9.352 1 95.69 62 ASP B O 1
ATOM 3352 N N . ALA B 1 63 ? -38 -14.844 8 1 96.69 63 ALA B N 1
ATOM 3353 C CA . ALA B 1 63 ? -38.875 -14.82 6.828 1 96.69 63 ALA B CA 1
ATOM 3354 C C . ALA B 1 63 ? -38.062 -15.109 5.559 1 96.69 63 ALA B C 1
ATOM 3356 O O . ALA B 1 63 ? -37.062 -14.469 5.297 1 96.69 63 ALA B O 1
ATOM 3357 N N . PRO B 1 64 ? -38.5 -16.078 4.785 1 97.25 64 PRO B N 1
ATOM 3358 C CA . PRO B 1 64 ? -37.75 -16.422 3.572 1 97.25 64 PRO B CA 1
ATOM 3359 C C . PRO B 1 64 ? -37.812 -15.328 2.514 1 97.25 64 PRO B C 1
ATOM 3361 O O . PRO B 1 64 ? -38.719 -14.5 2.523 1 97.25 64 PRO B O 1
ATOM 3364 N N . GLY B 1 65 ? -36.844 -15.281 1.644 1 96.62 65 GLY B N 1
ATOM 3365 C CA . GLY B 1 65 ? -36.781 -14.336 0.537 1 96.62 65 GLY B CA 1
ATOM 3366 C C . GLY B 1 65 ? -35.469 -14.336 -0.186 1 96.62 65 GLY B C 1
ATOM 3367 O O . GLY B 1 65 ? -34.531 -15.055 0.198 1 96.62 65 GLY B O 1
ATOM 3368 N N . THR B 1 66 ? -35.469 -13.617 -1.345 1 97.25 66 THR B N 1
ATOM 3369 C CA . THR B 1 66 ? -34.281 -13.5 -2.174 1 97.25 66 THR B CA 1
ATOM 3370 C C . THR B 1 66 ? -34.125 -12.07 -2.686 1 97.25 66 THR B C 1
ATOM 3372 O O . THR B 1 66 ? -35.094 -11.352 -2.861 1 97.25 66 THR B O 1
ATOM 3375 N N . CYS B 1 67 ? -32.906 -11.672 -2.885 1 97.19 67 CYS B N 1
ATOM 3376 C CA . CYS B 1 67 ? -32.625 -10.391 -3.525 1 97.19 67 CYS B CA 1
ATOM 3377 C C . CYS B 1 67 ? -31.156 -10.305 -3.938 1 97.19 67 CYS B C 1
ATOM 3379 O O . CYS B 1 67 ? -30.328 -11.094 -3.469 1 97.19 67 CYS B O 1
ATOM 3381 N N . ALA B 1 68 ? -30.875 -9.453 -4.84 1 98.25 68 ALA B N 1
ATOM 3382 C CA . ALA B 1 68 ? -29.5 -9.109 -5.227 1 98.25 68 ALA B CA 1
ATOM 3383 C C . ALA B 1 68 ? -29.109 -7.738 -4.68 1 98.25 68 ALA B C 1
ATOM 3385 O O . ALA B 1 68 ? -29.719 -6.727 -5.027 1 98.25 68 ALA B O 1
ATOM 3386 N N . VAL B 1 69 ? -28.109 -7.754 -3.889 1 98.31 69 VAL B N 1
ATOM 3387 C CA . VAL B 1 69 ? -27.688 -6.535 -3.203 1 98.31 69 VAL B CA 1
ATOM 3388 C C . VAL B 1 69 ? -26.281 -6.145 -3.637 1 98.31 69 VAL B C 1
ATOM 3390 O O . VAL B 1 69 ? -25.438 -7.012 -3.893 1 98.31 69 VAL B O 1
ATOM 3393 N N . PRO B 1 70 ? -25.953 -4.824 -3.785 1 97.94 70 PRO B N 1
ATOM 3394 C CA . PRO B 1 70 ? -24.578 -4.445 -4.16 1 97.94 70 PRO B CA 1
ATOM 3395 C C . PRO B 1 70 ? -23.531 -5.059 -3.248 1 97.94 70 PRO B C 1
ATOM 3397 O O . PRO B 1 70 ? -23.5 -4.777 -2.047 1 97.94 70 PRO B O 1
ATOM 3400 N N . ALA B 1 71 ? -22.641 -5.773 -3.838 1 98.5 71 ALA B N 1
ATOM 3401 C CA . ALA B 1 71 ? -21.719 -6.609 -3.08 1 98.5 71 ALA B CA 1
ATOM 3402 C C . ALA B 1 71 ? -20.719 -5.754 -2.305 1 98.5 71 ALA B C 1
ATOM 3404 O O . ALA B 1 71 ? -20.516 -5.953 -1.104 1 98.5 71 ALA B O 1
ATOM 3405 N N . ARG B 1 72 ? -20.125 -4.852 -2.973 1 97.81 72 ARG B N 1
ATOM 3406 C CA . ARG B 1 72 ? -19.078 -4.039 -2.363 1 97.81 72 ARG B CA 1
ATOM 3407 C C . ARG B 1 72 ? -19.641 -3.182 -1.232 1 97.81 72 ARG B C 1
ATOM 3409 O O . ARG B 1 72 ? -19.031 -3.086 -0.161 1 97.81 72 ARG B O 1
ATOM 3416 N N . LYS B 1 73 ? -20.781 -2.57 -1.438 1 97.81 73 LYS B N 1
ATOM 3417 C CA . LYS B 1 73 ? -21.375 -1.728 -0.411 1 97.81 73 LYS B CA 1
ATOM 3418 C C . LYS B 1 73 ? -21.75 -2.545 0.825 1 97.81 73 LYS B C 1
ATOM 3420 O O . LYS B 1 73 ? -21.5 -2.117 1.954 1 97.81 73 LYS B O 1
ATOM 3425 N N . LEU B 1 74 ? -22.328 -3.654 0.548 1 98.62 74 LEU B N 1
ATOM 3426 C CA . LEU B 1 74 ? -22.688 -4.512 1.671 1 98.62 74 LEU B CA 1
ATOM 3427 C C . LEU B 1 74 ? -21.453 -4.934 2.457 1 98.62 74 LEU B C 1
ATOM 3429 O O . LEU B 1 74 ? -21.469 -4.922 3.691 1 98.62 74 LEU B O 1
ATOM 3433 N N . TYR B 1 75 ? -20.453 -5.301 1.755 1 98.62 75 TYR B N 1
ATOM 3434 C CA . TYR B 1 75 ? -19.203 -5.676 2.389 1 98.62 75 TYR B CA 1
ATOM 3435 C C . TYR B 1 75 ? -18.641 -4.52 3.217 1 98.62 75 TYR B C 1
ATOM 3437 O O . TYR B 1 75 ? -18.281 -4.703 4.379 1 98.62 75 TYR B O 1
ATOM 3445 N N . ASP B 1 76 ? -18.547 -3.395 2.654 1 98.56 76 ASP B N 1
ATOM 3446 C CA . ASP B 1 76 ? -17.969 -2.223 3.316 1 98.56 76 ASP B CA 1
ATOM 3447 C C . ASP B 1 76 ? -18.781 -1.853 4.559 1 98.56 76 ASP B C 1
ATOM 3449 O O . ASP B 1 76 ? -18.203 -1.433 5.57 1 98.56 76 ASP B O 1
ATOM 3453 N N . ILE B 1 77 ? -20.125 -1.914 4.488 1 98.62 77 ILE B N 1
ATOM 3454 C CA . ILE B 1 77 ? -20.969 -1.654 5.648 1 98.62 77 ILE B CA 1
ATOM 3455 C C . ILE B 1 77 ? -20.625 -2.633 6.77 1 98.62 77 ILE B C 1
ATOM 3457 O O . ILE B 1 77 ? -20.391 -2.223 7.906 1 98.62 77 ILE B O 1
ATOM 3461 N N . CYS B 1 78 ? -20.609 -3.877 6.406 1 98.44 78 CYS B N 1
ATOM 3462 C CA . CYS B 1 78 ? -20.297 -4.906 7.391 1 98.44 78 CYS B CA 1
ATOM 3463 C C . CYS B 1 78 ? -18.938 -4.664 8.016 1 98.44 78 CYS B C 1
ATOM 3465 O O . CYS B 1 78 ? -18.781 -4.77 9.234 1 98.44 78 CYS B O 1
ATOM 3467 N N . ARG B 1 79 ? -17.984 -4.363 7.262 1 98.19 79 ARG B N 1
ATOM 3468 C CA . ARG B 1 79 ? -16.609 -4.152 7.703 1 98.19 79 ARG B CA 1
ATOM 3469 C C . ARG B 1 79 ? -16.516 -2.955 8.648 1 98.19 79 ARG B C 1
ATOM 3471 O O . ARG B 1 79 ? -15.719 -2.955 9.578 1 98.19 79 ARG B O 1
ATOM 3478 N N . ALA B 1 80 ? -17.281 -1.962 8.43 1 97.88 80 ALA B N 1
ATOM 3479 C CA . ALA B 1 80 ? -17.219 -0.721 9.195 1 97.88 80 ALA B CA 1
ATOM 3480 C C . ALA B 1 80 ? -17.891 -0.884 10.555 1 97.88 80 ALA B C 1
ATOM 3482 O O . ALA B 1 80 ? -17.688 -0.066 11.453 1 97.88 80 ALA B O 1
ATOM 3483 N N . LEU B 1 81 ? -18.688 -1.859 10.75 1 98.12 81 LEU B N 1
ATOM 3484 C CA . LEU B 1 81 ? -19.422 -2.064 11.992 1 98.12 81 LEU B CA 1
ATOM 3485 C C . LEU B 1 81 ? -18.516 -2.621 13.078 1 98.12 81 LEU B C 1
ATOM 3487 O O . LEU B 1 81 ? -17.516 -3.277 12.781 1 98.12 81 LEU B O 1
ATOM 3491 N N . PRO B 1 82 ? -18.828 -2.359 14.312 1 96.06 82 PRO B N 1
ATOM 3492 C CA . PRO B 1 82 ? -18.062 -2.949 15.406 1 96.06 82 PRO B CA 1
ATOM 3493 C C . PRO B 1 82 ? -18.094 -4.477 15.406 1 96.06 82 PRO B C 1
ATOM 3495 O O . PRO B 1 82 ? -19.047 -5.07 14.891 1 96.06 82 PRO B O 1
ATOM 3498 N N . GLU B 1 83 ? -17.156 -4.988 16.062 1 96.06 83 GLU B N 1
ATOM 3499 C CA . GLU B 1 83 ? -17.078 -6.441 16.156 1 96.06 83 GLU B CA 1
ATOM 3500 C C . GLU B 1 83 ? -18.281 -6.996 16.922 1 96.06 83 GLU B C 1
ATOM 3502 O O . GLU B 1 83 ? -18.812 -6.336 17.828 1 96.06 83 GLU B O 1
ATOM 3507 N N . HIS B 1 84 ? -18.75 -8.211 16.5 1 96.06 84 HIS B N 1
ATOM 3508 C CA . HIS B 1 84 ? -19.812 -8.984 17.141 1 96.06 84 HIS B CA 1
ATOM 3509 C C . HIS B 1 84 ? -21.141 -8.25 17.078 1 96.06 84 HIS B C 1
ATOM 3511 O O . HIS B 1 84 ? -21.969 -8.375 17.984 1 96.06 84 HIS B O 1
ATOM 3517 N N . THR B 1 85 ? -21.328 -7.488 16.047 1 97.06 85 THR B N 1
ATOM 3518 C CA . THR B 1 85 ? -22.594 -6.805 15.812 1 97.06 85 THR B CA 1
ATOM 3519 C C . THR B 1 85 ? -23.562 -7.695 15.031 1 97.06 85 THR B C 1
ATOM 3521 O O . THR B 1 85 ? -23.234 -8.141 13.93 1 97.06 85 THR B O 1
ATOM 3524 N N . PRO B 1 86 ? -24.703 -7.992 15.586 1 98 86 PRO B N 1
ATOM 3525 C CA . PRO B 1 86 ? -25.734 -8.641 14.773 1 98 86 PRO B CA 1
ATOM 3526 C C . PRO B 1 86 ? -26.328 -7.711 13.719 1 98 86 PRO B C 1
ATOM 3528 O O . PRO B 1 86 ? -26.625 -6.551 14.016 1 98 86 PRO B O 1
ATOM 3531 N N . ILE B 1 87 ? -26.5 -8.148 12.539 1 98.31 87 ILE B N 1
ATOM 3532 C CA . ILE B 1 87 ? -27.047 -7.367 11.438 1 98.31 87 ILE B CA 1
ATOM 3533 C C . ILE B 1 87 ? -28.391 -7.969 10.992 1 98.31 87 ILE B C 1
ATOM 3535 O O . ILE B 1 87 ? -28.438 -9.133 10.578 1 98.31 87 ILE B O 1
ATOM 3539 N N . GLU B 1 88 ? -29.391 -7.215 11.078 1 98.19 88 GLU B N 1
ATOM 3540 C CA . GLU B 1 88 ? -30.719 -7.625 10.641 1 98.19 88 GLU B CA 1
ATOM 3541 C C . GLU B 1 88 ? -31 -7.16 9.211 1 98.19 88 GLU B C 1
ATOM 3543 O O . GLU B 1 88 ? -30.828 -5.98 8.898 1 98.19 88 GLU B O 1
ATOM 3548 N N . PHE B 1 89 ? -31.406 -8.078 8.383 1 98.25 89 PHE B N 1
ATOM 3549 C CA . PHE B 1 89 ? -31.797 -7.801 7.008 1 98.25 89 PHE B CA 1
ATOM 3550 C C . PHE B 1 89 ? -33.312 -7.797 6.871 1 98.25 89 PHE B C 1
ATOM 3552 O O . PHE B 1 89 ? -34 -8.75 7.281 1 98.25 89 PHE B O 1
ATOM 3559 N N . HIS B 1 90 ? -33.812 -6.715 6.293 1 97.62 90 HIS B N 1
ATOM 3560 C CA . HIS B 1 90 ? -35.25 -6.625 6.008 1 97.62 90 HIS B CA 1
ATOM 3561 C C . HIS B 1 90 ? -35.5 -6.137 4.586 1 97.62 90 HIS B C 1
ATOM 3563 O O . HIS B 1 90 ? -35.219 -4.98 4.266 1 97.62 90 HIS B O 1
ATOM 3569 N N . LYS B 1 91 ? -36 -6.996 3.793 1 97.25 91 LYS B N 1
ATOM 3570 C CA . LYS B 1 91 ? -36.344 -6.598 2.432 1 97.25 91 LYS B CA 1
ATOM 3571 C C . LYS B 1 91 ? -37.688 -5.863 2.4 1 97.25 91 LYS B C 1
ATOM 3573 O O . LYS B 1 91 ? -38.688 -6.34 2.959 1 97.25 91 LYS B O 1
ATOM 3578 N N . ASP B 1 92 ? -37.656 -4.707 1.783 1 93.81 92 ASP B N 1
ATOM 3579 C CA . ASP B 1 92 ? -38.844 -3.887 1.594 1 93.81 92 ASP B CA 1
ATOM 3580 C C . ASP B 1 92 ? -38.938 -3.367 0.16 1 93.81 92 ASP B C 1
ATOM 3582 O O . ASP B 1 92 ? -38.375 -2.314 -0.159 1 93.81 92 ASP B O 1
ATOM 3586 N N . GLY B 1 93 ? -39.719 -4.102 -0.679 1 93.38 93 GLY B N 1
ATOM 3587 C CA . GLY B 1 93 ? -39.812 -3.719 -2.08 1 93.38 93 GLY B CA 1
ATOM 3588 C C . GLY B 1 93 ? -38.469 -3.82 -2.797 1 93.38 93 GLY B C 1
ATOM 3589 O O . GLY B 1 93 ? -37.875 -4.895 -2.852 1 93.38 93 GLY B O 1
ATOM 3590 N N . GLU B 1 94 ? -38.094 -2.662 -3.275 1 95.62 94 GLU B N 1
ATOM 3591 C CA . GLU B 1 94 ? -36.844 -2.623 -4.035 1 95.62 94 GLU B CA 1
ATOM 3592 C C . GLU B 1 94 ? -35.688 -2.16 -3.162 1 95.62 94 GLU B C 1
ATOM 3594 O O . GLU B 1 94 ? -34.656 -1.719 -3.674 1 95.62 94 GLU B O 1
ATOM 3599 N N . LYS B 1 95 ? -35.906 -2.297 -1.851 1 97.88 95 LYS B N 1
ATOM 3600 C CA . LYS B 1 95 ? -34.875 -1.86 -0.914 1 97.88 95 LYS B CA 1
ATOM 3601 C C . LYS B 1 95 ? -34.562 -2.951 0.106 1 97.88 95 LYS B C 1
ATOM 3603 O O . LYS B 1 95 ? -35.406 -3.807 0.387 1 97.88 95 LYS B O 1
ATOM 3608 N N . LEU B 1 96 ? -33.406 -2.939 0.535 1 98.31 96 LEU B N 1
ATOM 3609 C CA . LEU B 1 96 ? -32.969 -3.754 1.666 1 98.31 96 LEU B CA 1
ATOM 3610 C C . LEU B 1 96 ? -32.562 -2.875 2.844 1 98.31 96 LEU B C 1
ATOM 3612 O O . LEU B 1 96 ? -31.656 -2.039 2.717 1 98.31 96 LEU B O 1
ATOM 3616 N N . LEU B 1 97 ? -33.219 -3.035 3.914 1 98.5 97 LEU B N 1
ATOM 3617 C CA . LEU B 1 97 ? -32.906 -2.328 5.148 1 98.5 97 LEU B CA 1
ATOM 3618 C C . LEU B 1 97 ? -31.969 -3.166 6.027 1 98.5 97 LEU B C 1
ATOM 3620 O O . LEU B 1 97 ? -32.25 -4.336 6.297 1 98.5 97 LEU B O 1
ATOM 3624 N N . LEU B 1 98 ? -30.906 -2.637 6.383 1 98.69 98 LEU B N 1
ATOM 3625 C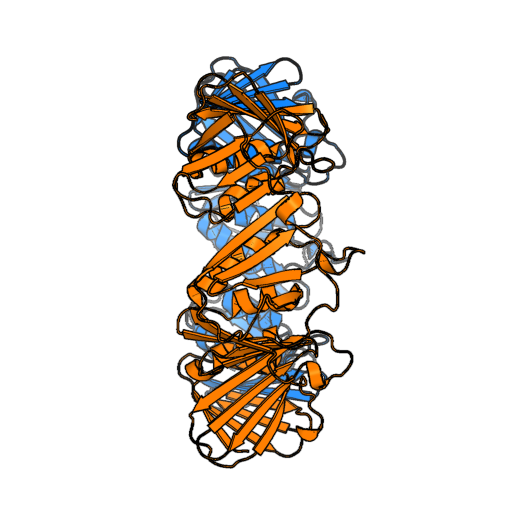 CA . LEU B 1 98 ? -29.969 -3.252 7.32 1 98.69 98 LEU B CA 1
ATOM 3626 C C . LEU B 1 98 ? -30 -2.529 8.664 1 98.69 98 LEU B C 1
ATOM 3628 O O . LEU B 1 98 ? -29.828 -1.311 8.727 1 98.69 98 LEU B O 1
ATOM 3632 N N . LYS B 1 99 ? -30.203 -3.248 9.688 1 98.44 99 LYS B N 1
ATOM 3633 C CA . LYS B 1 99 ? -30.203 -2.684 11.039 1 98.44 99 LYS B CA 1
ATOM 3634 C C . LYS B 1 99 ? -29.109 -3.316 11.891 1 98.44 99 LYS B C 1
ATOM 3636 O O . LYS B 1 99 ? -28.969 -4.539 11.938 1 98.44 99 LYS B O 1
ATOM 3641 N N . ALA B 1 100 ? -28.328 -2.49 12.508 1 97.19 100 ALA B N 1
ATOM 3642 C CA . ALA B 1 100 ? -27.25 -2.908 13.406 1 97.19 100 ALA B CA 1
ATOM 3643 C C . ALA B 1 100 ? -27.219 -2.037 14.664 1 97.19 100 ALA B C 1
ATOM 3645 O O . ALA B 1 100 ? -26.562 -0.989 14.68 1 97.19 100 ALA B O 1
ATOM 3646 N N . ALA B 1 101 ? -27.719 -2.441 15.773 1 91.31 101 ALA B N 1
ATOM 3647 C CA . ALA B 1 101 ? -27.766 -1.734 17.047 1 91.31 101 ALA B CA 1
ATOM 3648 C C . ALA B 1 101 ? -28.172 -0.275 16.859 1 91.31 101 ALA B C 1
ATOM 3650 O O . ALA B 1 101 ? -29.344 0.036 16.719 1 91.31 101 ALA B O 1
ATOM 3651 N N . LYS B 1 102 ? -27.156 0.606 16.688 1 94.5 102 LYS B N 1
ATOM 3652 C CA . LYS B 1 102 ? -27.453 2.033 16.609 1 94.5 102 LYS B CA 1
ATOM 3653 C C . LYS B 1 102 ? -27.234 2.566 15.195 1 94.5 102 LYS B C 1
ATOM 3655 O O . LYS B 1 102 ? -27.094 3.775 14.992 1 94.5 102 LYS B O 1
ATOM 3660 N N . SER B 1 103 ? -27.234 1.666 14.211 1 98.12 103 SER B N 1
ATOM 3661 C CA . SER B 1 103 ? -27.047 2.043 12.812 1 98.12 103 SER B CA 1
ATOM 3662 C C . SER B 1 103 ? -28.109 1.42 11.914 1 98.12 103 SER B C 1
ATOM 3664 O O . SER B 1 103 ? -28.609 0.333 12.203 1 98.12 103 SER B O 1
ATOM 3666 N N . ARG B 1 104 ? -28.406 2.107 10.93 1 98.44 104 ARG B N 1
ATOM 3667 C CA . ARG B 1 104 ? -29.328 1.613 9.898 1 98.44 104 ARG B CA 1
ATOM 3668 C C . ARG B 1 104 ? -28.859 2.023 8.508 1 98.44 104 ARG B C 1
ATOM 3670 O O . ARG B 1 104 ? -28.375 3.143 8.312 1 98.44 104 ARG B O 1
ATOM 3677 N N . PHE B 1 105 ? -29.047 1.161 7.559 1 98.75 105 PHE B N 1
ATOM 3678 C CA . PHE B 1 105 ? -28.688 1.416 6.168 1 98.75 105 PHE B CA 1
ATOM 3679 C C . PHE B 1 105 ? -29.812 0.96 5.23 1 98.75 105 PHE B C 1
ATOM 3681 O O . PHE B 1 105 ? -30.484 -0.03 5.504 1 98.75 105 PHE B O 1
ATOM 3688 N N . THR B 1 106 ? -29.984 1.67 4.203 1 98.69 106 THR B N 1
ATOM 3689 C CA . THR B 1 106 ? -30.906 1.285 3.145 1 98.69 106 THR B CA 1
ATOM 3690 C C . THR B 1 106 ? -30.188 1.198 1.802 1 98.69 106 THR B C 1
ATOM 3692 O O . THR B 1 106 ? -29.594 2.176 1.348 1 98.69 106 THR B O 1
ATOM 3695 N N . LEU B 1 107 ? -30.25 0.056 1.153 1 98.62 107 LEU B N 1
ATOM 3696 C CA . LEU B 1 107 ? -29.625 -0.186 -0.143 1 98.62 107 LEU B CA 1
ATOM 3697 C C . LEU B 1 107 ? -30.672 -0.51 -1.199 1 98.62 107 LEU B C 1
ATOM 3699 O O . LEU B 1 107 ? -31.719 -1.087 -0.885 1 98.62 107 LEU B O 1
ATOM 3703 N N . HIS B 1 108 ? -30.375 -0.161 -2.391 1 97.88 108 HIS B N 1
ATOM 3704 C CA . HIS B 1 108 ? -31.219 -0.611 -3.498 1 97.88 108 HIS B CA 1
ATOM 3705 C C . HIS B 1 108 ? -30.844 -2.029 -3.924 1 97.88 108 HIS B C 1
ATOM 3707 O O . HIS B 1 108 ? -29.672 -2.377 -3.99 1 97.88 108 HIS B O 1
ATOM 3713 N N . ILE B 1 109 ? -31.875 -2.779 -4.184 1 97.88 109 ILE B N 1
ATOM 3714 C CA . ILE B 1 109 ? -31.625 -4.164 -4.578 1 97.88 109 ILE B CA 1
ATOM 3715 C C . ILE B 1 109 ? -32.219 -4.418 -5.957 1 97.88 109 ILE B C 1
ATOM 3717 O O . ILE B 1 109 ? -33.031 -3.619 -6.457 1 97.88 109 ILE B O 1
ATOM 3721 N N . LEU B 1 110 ? -31.812 -5.426 -6.633 1 97.12 110 LEU B N 1
ATOM 3722 C CA . LEU B 1 110 ? -32.344 -5.891 -7.91 1 97.12 110 LEU B CA 1
ATOM 3723 C C . LEU B 1 110 ? -33.031 -7.242 -7.754 1 97.12 110 LEU B C 1
ATOM 3725 O O . LEU B 1 110 ? -32.75 -7.988 -6.816 1 97.12 110 LEU B O 1
ATOM 3729 N N . PRO B 1 111 ? -33.906 -7.492 -8.68 1 96.12 111 PRO B N 1
ATOM 3730 C CA . PRO B 1 111 ? -34.625 -8.758 -8.578 1 96.12 111 PRO B CA 1
ATOM 3731 C C . PRO B 1 111 ? -33.75 -9.977 -8.758 1 96.12 111 PRO B C 1
ATOM 3733 O O . PRO B 1 111 ? -32.938 -10.023 -9.695 1 96.12 111 PRO B O 1
ATOM 3736 N N . ALA B 1 112 ? -33.969 -10.914 -7.895 1 96 112 ALA B N 1
ATOM 3737 C CA . ALA B 1 112 ? -33.156 -12.125 -7.875 1 96 112 ALA B CA 1
ATOM 3738 C C . ALA B 1 112 ? -33.312 -12.922 -9.164 1 96 112 ALA B C 1
ATOM 3740 O O . ALA B 1 112 ? -32.406 -13.609 -9.602 1 96 112 ALA B O 1
ATOM 3741 N N . ASP B 1 113 ? -34.438 -12.898 -9.727 1 95.06 113 ASP B N 1
ATOM 3742 C CA . ASP B 1 113 ? -34.75 -13.719 -10.891 1 95.06 113 ASP B CA 1
ATOM 3743 C C . ASP B 1 113 ? -33.938 -13.281 -12.109 1 95.06 113 ASP B C 1
ATOM 3745 O O . ASP B 1 113 ? -33.875 -14.008 -13.102 1 95.06 113 ASP B O 1
ATOM 3749 N N . GLN B 1 114 ? -33.375 -12.133 -12.016 1 95.19 114 GLN B N 1
ATOM 3750 C CA . GLN B 1 114 ? -32.562 -11.625 -13.109 1 95.19 114 GLN B CA 1
ATOM 3751 C C . GLN B 1 114 ? -31.094 -12 -12.922 1 95.19 114 GLN B C 1
ATOM 3753 O O . GLN B 1 114 ? -30.266 -11.75 -13.805 1 95.19 114 GLN B O 1
ATOM 3758 N N . PHE B 1 115 ? -30.828 -12.523 -11.836 1 96.69 115 PHE B N 1
ATOM 3759 C CA . PHE B 1 115 ? -29.438 -12.844 -11.539 1 96.69 115 PHE B CA 1
ATOM 3760 C C . PHE B 1 115 ? -28.969 -14.023 -12.383 1 96.69 115 PHE B C 1
ATOM 3762 O O . PHE B 1 115 ? -29.578 -15.086 -12.383 1 96.69 115 PHE B O 1
ATOM 3769 N N . PRO B 1 116 ? -27.859 -13.836 -13.039 1 94.12 116 PRO B N 1
ATOM 3770 C CA . PRO B 1 116 ? -27.359 -14.914 -13.898 1 94.12 116 PRO B CA 1
ATOM 3771 C C . PRO B 1 116 ? -26.547 -15.961 -13.125 1 94.12 116 PRO B C 1
ATOM 3773 O O . PRO B 1 116 ? -25.984 -15.648 -12.078 1 94.12 116 PRO B O 1
ATOM 3776 N N . TYR B 1 117 ? -26.609 -17.156 -13.578 1 91 117 TYR B N 1
ATOM 3777 C CA . TYR B 1 117 ? -25.812 -18.234 -13.023 1 91 117 TYR B CA 1
ATOM 3778 C C . TYR B 1 117 ? -24.906 -18.844 -14.086 1 91 117 TYR B C 1
ATOM 3780 O O . TYR B 1 117 ? -25.25 -18.859 -15.273 1 91 117 TYR B O 1
ATOM 3788 N N . LEU B 1 118 ? -23.766 -19.312 -13.594 1 89.75 118 LEU B N 1
ATOM 3789 C CA . LEU B 1 118 ? -22.906 -20.062 -14.492 1 89.75 118 LEU B CA 1
ATOM 3790 C C . LEU B 1 118 ? -23.438 -21.484 -14.703 1 89.75 118 LEU B C 1
ATOM 3792 O O . LEU B 1 118 ? -23.906 -22.125 -13.75 1 89.75 118 LEU B O 1
ATOM 3796 N N . SER B 1 119 ? -23.5 -21.891 -15.906 1 82.75 119 SER B N 1
ATOM 3797 C CA . SER B 1 119 ? -23.984 -23.219 -16.234 1 82.75 119 SER B CA 1
ATOM 3798 C C . SER B 1 119 ? -22.969 -24.281 -15.828 1 82.75 119 SER B C 1
ATOM 3800 O O . SER B 1 119 ? -21.766 -24.094 -15.969 1 82.75 119 SER B O 1
ATOM 3802 N N . THR B 1 120 ? -23.562 -25.234 -15.102 1 74.31 120 THR B N 1
ATOM 3803 C CA . THR B 1 120 ? -22.703 -26.375 -14.789 1 74.31 120 THR B CA 1
ATOM 3804 C C . THR B 1 120 ? -22.953 -27.531 -15.75 1 74.31 120 THR B C 1
ATOM 3806 O O . THR B 1 120 ? -24.062 -27.719 -16.234 1 74.31 120 THR B O 1
ATOM 3809 N N . HIS B 1 121 ? -21.891 -28.188 -16.172 1 78.5 121 HIS B N 1
ATOM 3810 C CA . HIS B 1 121 ? -21.922 -29.297 -17.109 1 78.5 121 HIS B CA 1
ATOM 3811 C C . HIS B 1 121 ? -21.609 -30.609 -16.406 1 78.5 121 HIS B C 1
ATOM 3813 O O . HIS B 1 121 ? -21.156 -30.625 -15.266 1 78.5 121 HIS B O 1
ATOM 3819 N N . SER B 1 122 ? -21.953 -31.641 -17.125 1 81.75 122 SER B N 1
ATOM 3820 C CA . SER B 1 122 ? -21.656 -32.969 -16.594 1 81.75 122 SER B CA 1
ATOM 3821 C C . SER B 1 122 ? -20.156 -33.156 -16.422 1 81.75 122 SER B C 1
ATOM 3823 O O . SER B 1 122 ? -19.375 -32.781 -17.297 1 81.75 122 SER B O 1
ATOM 3825 N N . SER B 1 123 ? -19.859 -33.812 -15.344 1 86.5 123 SER B N 1
ATOM 3826 C CA . SER B 1 123 ? -18.453 -34 -14.984 1 86.5 123 SER B CA 1
ATOM 3827 C C . SER B 1 123 ? -17.812 -35.094 -15.805 1 86.5 123 SER B C 1
ATOM 3829 O O . SER B 1 123 ? -18.422 -36.156 -16 1 86.5 123 SER B O 1
ATOM 3831 N N . LEU B 1 124 ? -16.703 -34.844 -16.312 1 87.25 124 LEU B N 1
ATOM 3832 C CA . LEU B 1 124 ? -15.883 -35.844 -17 1 87.25 124 LEU B CA 1
ATOM 3833 C C . LEU B 1 124 ? -14.828 -36.406 -16.062 1 87.25 124 LEU B C 1
ATOM 3835 O O . LEU B 1 124 ? -14.383 -37.562 -16.234 1 87.25 124 LEU B O 1
ATOM 3839 N N . CYS B 1 125 ? -14.406 -35.656 -15.117 1 90.25 125 CYS B N 1
ATOM 3840 C CA . CYS B 1 125 ? -13.383 -36 -14.148 1 90.25 125 CYS B CA 1
ATOM 3841 C C . CYS B 1 125 ? -13.711 -35.438 -12.766 1 90.25 125 CYS B C 1
ATOM 3843 O O . CYS B 1 125 ? -14.039 -34.25 -12.641 1 90.25 125 CYS B O 1
ATOM 3845 N N . GLN B 1 126 ? -13.664 -36.375 -11.805 1 92.5 126 GLN B N 1
ATOM 3846 C CA . GLN B 1 126 ? -13.898 -35.938 -10.422 1 92.5 126 GLN B CA 1
ATOM 3847 C C . GLN B 1 126 ? -12.852 -36.531 -9.484 1 92.5 126 GLN B C 1
ATOM 3849 O O . GLN B 1 126 ? -12.391 -37.656 -9.695 1 92.5 126 GLN B O 1
ATOM 3854 N N . GLY B 1 127 ? -12.5 -35.781 -8.5 1 93 127 GLY B N 1
ATOM 3855 C CA . GLY B 1 127 ? -11.539 -36.281 -7.527 1 93 127 GLY B CA 1
ATOM 3856 C C . GLY B 1 127 ? -11.508 -35.469 -6.25 1 93 127 GLY B C 1
ATOM 3857 O O . GLY B 1 127 ? -12.078 -34.375 -6.184 1 93 127 GLY B O 1
ATOM 3858 N N . ASN B 1 128 ? -10.883 -36.125 -5.258 1 94.19 128 ASN B N 1
ATOM 3859 C CA . ASN B 1 128 ? -10.719 -35.469 -3.955 1 94.19 128 ASN B CA 1
ATOM 3860 C C . ASN B 1 128 ? -9.281 -35 -3.746 1 94.19 128 ASN B C 1
ATOM 3862 O O . ASN B 1 128 ? -8.344 -35.594 -4.289 1 94.19 128 ASN B O 1
ATOM 3866 N N . GLY B 1 129 ? -9.18 -33.906 -3.033 1 93.5 129 GLY B N 1
ATOM 3867 C CA . GLY B 1 129 ? -7.867 -33.375 -2.689 1 93.5 129 GLY B CA 1
ATOM 3868 C C . GLY B 1 129 ? -7.875 -32.531 -1.429 1 93.5 129 GLY B C 1
ATOM 3869 O O . GLY B 1 129 ? -8.82 -32.594 -0.64 1 93.5 129 GLY B O 1
ATOM 3870 N N . ASN B 1 130 ? -6.781 -31.938 -1.206 1 95.81 130 ASN B N 1
ATOM 3871 C CA . ASN B 1 130 ? -6.617 -31.016 -0.088 1 95.81 130 ASN B CA 1
ATOM 3872 C C . ASN B 1 130 ? -6.465 -29.562 -0.569 1 95.81 130 ASN B C 1
ATOM 3874 O O . ASN B 1 130 ? -5.672 -29.297 -1.473 1 95.81 130 ASN B O 1
ATOM 3878 N N . ALA B 1 131 ? -7.176 -28.672 0.109 1 97.06 131 ALA B N 1
ATOM 3879 C CA . ALA B 1 131 ? -7.223 -27.281 -0.327 1 97.06 131 ALA B CA 1
ATOM 3880 C C . ALA B 1 131 ? -5.852 -26.625 -0.2 1 97.06 131 ALA B C 1
ATOM 3882 O O . ALA B 1 131 ? -5.438 -25.859 -1.081 1 97.06 131 ALA B O 1
ATOM 3883 N N . LYS B 1 132 ? -5.176 -26.859 0.85 1 97.19 132 LYS B N 1
ATOM 3884 C CA . LYS B 1 132 ? -3.877 -26.234 1.087 1 97.19 132 LYS B CA 1
ATOM 3885 C C . LYS B 1 132 ? -2.863 -26.656 0.027 1 97.19 132 LYS B C 1
ATOM 3887 O O . LYS B 1 132 ? -2.16 -25.812 -0.54 1 97.19 132 LYS B O 1
ATOM 3892 N N . THR B 1 133 ? -2.787 -27.938 -0.256 1 96.38 133 THR B N 1
ATOM 3893 C CA . THR B 1 133 ? -1.847 -28.453 -1.239 1 96.38 133 THR B CA 1
ATOM 3894 C C . THR B 1 133 ? -2.197 -27.969 -2.641 1 96.38 133 THR B C 1
ATOM 3896 O O . THR B 1 133 ? -1.308 -27.641 -3.428 1 96.38 133 THR B O 1
ATOM 3899 N N . PHE B 1 134 ? -3.48 -27.953 -2.908 1 97.75 134 PHE B N 1
ATOM 3900 C CA . PHE B 1 134 ? -3.922 -27.453 -4.203 1 97.75 134 PHE B CA 1
ATOM 3901 C C . PHE B 1 134 ? -3.557 -25.969 -4.363 1 97.75 134 PHE B C 1
ATOM 3903 O O . PHE B 1 134 ? -3.059 -25.562 -5.414 1 97.75 134 PHE B O 1
ATOM 3910 N N . ARG B 1 135 ? -3.758 -25.203 -3.359 1 97.94 135 ARG B N 1
ATOM 3911 C CA . ARG B 1 135 ? -3.404 -23.781 -3.359 1 97.94 135 ARG B CA 1
ATOM 3912 C C . ARG B 1 135 ? -1.906 -23.594 -3.572 1 97.94 135 ARG B C 1
ATOM 3914 O O . ARG B 1 135 ? -1.486 -22.703 -4.32 1 97.94 135 ARG B O 1
ATOM 3921 N N . GLU B 1 136 ? -1.126 -24.375 -2.873 1 97.12 136 GLU B N 1
ATOM 3922 C CA . GLU B 1 136 ? 0.325 -24.328 -3.029 1 97.12 136 GLU B CA 1
ATOM 3923 C C . GLU B 1 136 ? 0.734 -24.578 -4.477 1 97.12 136 GLU B C 1
ATOM 3925 O O . GLU B 1 136 ? 1.602 -23.891 -5.016 1 97.12 136 GLU B O 1
ATOM 3930 N N . ALA B 1 137 ? 0.11 -25.562 -5.039 1 98 137 ALA B N 1
ATOM 3931 C CA . ALA B 1 137 ? 0.422 -25.891 -6.43 1 98 137 ALA B CA 1
ATOM 3932 C C . ALA B 1 137 ? 0.049 -24.734 -7.363 1 98 137 ALA B C 1
ATOM 3934 O O . ALA B 1 137 ? 0.801 -24.406 -8.281 1 98 137 ALA B O 1
ATOM 3935 N N . LEU B 1 138 ? -1.087 -24.156 -7.113 1 98.62 138 LEU B N 1
ATOM 3936 C CA . LEU B 1 138 ? -1.499 -23 -7.902 1 98.62 138 LEU B CA 1
ATOM 3937 C C . LEU B 1 138 ? -0.5 -21.859 -7.758 1 98.62 138 LEU B C 1
ATOM 3939 O O . LEU B 1 138 ? -0.162 -21.203 -8.742 1 98.62 138 LEU B O 1
ATOM 3943 N N . ALA B 1 139 ? -0.045 -21.625 -6.582 1 98 139 ALA B N 1
ATOM 3944 C CA . ALA B 1 139 ? 0.897 -20.547 -6.309 1 98 139 ALA B CA 1
ATOM 3945 C C . ALA B 1 139 ? 2.213 -20.766 -7.051 1 98 139 ALA B C 1
ATOM 3947 O O . ALA B 1 139 ? 2.84 -19.812 -7.512 1 98 139 ALA B O 1
ATOM 3948 N N . VAL B 1 140 ? 2.602 -21.969 -7.172 1 98 140 VAL B N 1
ATOM 3949 C CA . VAL B 1 140 ? 3.848 -22.344 -7.836 1 98 140 VAL B CA 1
ATOM 3950 C C . VAL B 1 140 ? 3.789 -21.922 -9.305 1 98 140 VAL B C 1
ATOM 3952 O O . VAL B 1 140 ? 4.773 -21.422 -9.852 1 98 140 VAL B O 1
ATOM 3955 N N . VAL B 1 141 ? 2.615 -22.047 -9.914 1 98.44 141 VAL B N 1
ATOM 3956 C CA . VAL B 1 141 ? 2.578 -21.938 -11.367 1 98.44 141 VAL B CA 1
ATOM 3957 C C . VAL B 1 141 ? 1.948 -20.609 -11.773 1 98.44 141 VAL B C 1
ATOM 3959 O O . VAL B 1 141 ? 2.086 -20.172 -12.922 1 98.44 141 VAL B O 1
ATOM 3962 N N . ALA B 1 142 ? 1.338 -19.922 -10.867 1 98.06 142 ALA B N 1
ATOM 3963 C CA . ALA B 1 142 ? 0.469 -18.797 -11.18 1 98.06 142 ALA B CA 1
ATOM 3964 C C . ALA B 1 142 ? 1.245 -17.688 -11.883 1 98.06 142 ALA B C 1
ATOM 3966 O O . ALA B 1 142 ? 0.771 -17.125 -12.875 1 98.06 142 ALA B O 1
ATOM 3967 N N . ASN B 1 143 ? 2.428 -17.406 -11.438 1 95.88 143 ASN B N 1
ATOM 3968 C CA . ASN B 1 143 ? 3.174 -16.266 -11.945 1 95.88 143 ASN B CA 1
ATOM 3969 C C . ASN B 1 143 ? 3.816 -16.562 -13.297 1 95.88 143 ASN B C 1
ATOM 3971 O O . ASN B 1 143 ? 4.359 -15.672 -13.945 1 95.88 143 ASN B O 1
ATOM 3975 N N . THR B 1 144 ? 3.723 -17.766 -13.773 1 97.56 144 THR B N 1
ATOM 3976 C CA . THR B 1 144 ? 4.363 -18.125 -15.023 1 97.56 144 THR B CA 1
ATOM 3977 C C . THR B 1 144 ? 3.363 -18.094 -16.172 1 97.56 144 THR B C 1
ATOM 3979 O O . THR B 1 144 ? 3.736 -18.281 -17.344 1 97.56 144 THR B O 1
ATOM 3982 N N . MET B 1 145 ? 2.1 -17.844 -15.859 1 97.88 145 MET B N 1
ATOM 3983 C CA . MET B 1 145 ? 1.109 -17.656 -16.906 1 97.88 145 MET B CA 1
ATOM 3984 C C . MET B 1 145 ? 1.434 -16.422 -17.734 1 97.88 145 MET B C 1
ATOM 3986 O O . MET B 1 145 ? 1.9 -15.414 -17.203 1 97.88 145 MET B O 1
ATOM 3990 N N . ALA B 1 146 ? 1.145 -16.516 -18.984 1 97.38 146 ALA B N 1
ATOM 3991 C CA . ALA B 1 146 ? 1.177 -15.297 -19.797 1 97.38 146 ALA B CA 1
ATOM 3992 C C . ALA B 1 146 ? 0.007 -14.383 -19.438 1 97.38 146 ALA B C 1
ATOM 3994 O O . ALA B 1 146 ? -0.927 -14.789 -18.75 1 97.38 146 ALA B O 1
ATOM 3995 N N . GLN B 1 147 ? 0.197 -13.203 -19.828 1 95.19 147 GLN B N 1
ATOM 3996 C CA . GLN B 1 147 ? -0.859 -12.211 -19.656 1 95.19 147 GLN B CA 1
ATOM 3997 C C . GLN B 1 147 ? -1.248 -11.57 -20.984 1 95.19 147 GLN B C 1
ATOM 3999 O O . GLN B 1 147 ? -0.408 -10.977 -21.656 1 95.19 147 GLN B O 1
ATOM 4004 N N . ASN B 1 148 ? -2.482 -11.711 -21.391 1 95.06 148 ASN B N 1
ATOM 4005 C CA . ASN B 1 148 ? -3.02 -11.133 -22.625 1 95.06 148 ASN B CA 1
ATOM 4006 C C . ASN B 1 148 ? -2.229 -11.578 -23.844 1 95.06 148 ASN B C 1
ATOM 4008 O O . ASN B 1 148 ? -1.901 -10.766 -24.703 1 95.06 148 ASN B O 1
ATOM 4012 N N . ASP B 1 149 ? -1.843 -12.773 -23.875 1 96.44 149 ASP B N 1
ATOM 4013 C CA . ASP B 1 149 ? -1.124 -13.359 -25 1 96.44 149 ASP B CA 1
ATOM 4014 C C . ASP B 1 149 ? -2.09 -13.789 -26.109 1 96.44 149 ASP B C 1
ATOM 4016 O O . ASP B 1 149 ? -3.199 -14.25 -25.812 1 96.44 149 ASP B O 1
ATOM 4020 N N . ALA B 1 150 ? -1.584 -13.648 -27.438 1 96.56 150 ALA B N 1
ATOM 4021 C CA . ALA B 1 150 ? -2.406 -14.07 -28.562 1 96.56 150 ALA B CA 1
ATOM 4022 C C . ALA B 1 150 ? -2.645 -15.578 -28.547 1 96.56 150 ALA B C 1
ATOM 4024 O O . ALA B 1 150 ? -3.672 -16.062 -29.031 1 96.56 150 ALA B O 1
ATOM 4025 N N . ARG B 1 151 ? -1.725 -16.281 -28.031 1 95.44 151 ARG B N 1
ATOM 4026 C CA . ARG B 1 151 ? -1.896 -17.703 -27.812 1 95.44 151 ARG B CA 1
ATOM 4027 C C . ARG B 1 151 ? -2.73 -17.969 -26.562 1 95.44 151 ARG B C 1
ATOM 4029 O O . ARG B 1 151 ? -2.195 -18.047 -25.453 1 95.44 151 ARG B O 1
ATOM 4036 N N . LEU B 1 152 ? -3.975 -18.188 -26.641 1 96.88 152 LEU B N 1
ATOM 4037 C CA . LEU B 1 152 ? -4.961 -18.203 -25.562 1 96.88 152 LEU B CA 1
ATOM 4038 C C . LEU B 1 152 ? -4.609 -19.266 -24.516 1 96.88 152 LEU B C 1
ATOM 4040 O O . LEU B 1 152 ? -4.863 -19.062 -23.328 1 96.88 152 LEU B O 1
ATOM 4044 N N . PHE B 1 153 ? -4.074 -20.391 -25 1 97.25 153 PHE B N 1
ATOM 4045 C CA . PHE B 1 153 ? -3.773 -21.5 -24.094 1 97.25 153 PHE B CA 1
ATOM 4046 C C . PHE B 1 153 ? -2.695 -21.109 -23.094 1 97.25 153 PHE B C 1
ATOM 4048 O O . PHE B 1 153 ? -2.508 -21.781 -22.078 1 97.25 153 PHE B O 1
ATOM 4055 N N . LEU B 1 154 ? -1.998 -19.969 -23.281 1 98.06 154 LEU B N 1
ATOM 4056 C CA . LEU B 1 154 ? -0.934 -19.531 -22.375 1 98.06 154 LEU B CA 1
ATOM 4057 C C . LEU B 1 154 ? -1.491 -18.688 -21.25 1 98.06 154 LEU B C 1
ATOM 4059 O O . LEU B 1 154 ? -0.808 -18.438 -20.25 1 98.06 154 LEU B O 1
ATOM 4063 N N . ASN B 1 155 ? -2.709 -18.234 -21.391 1 98.06 155 ASN B N 1
ATOM 4064 C CA . ASN B 1 155 ? -3.309 -17.312 -20.438 1 98.06 155 ASN B CA 1
ATOM 4065 C C . ASN B 1 155 ? -3.992 -18.062 -19.297 1 98.06 155 ASN B C 1
ATOM 4067 O O . ASN B 1 155 ? -4.996 -17.594 -18.766 1 98.06 155 ASN B O 1
ATOM 4071 N N . GLY B 1 156 ? -3.504 -19.234 -18.953 1 98.56 156 GLY B N 1
ATOM 4072 C CA . GLY B 1 156 ? -4.074 -20.031 -17.875 1 98.56 156 GLY B CA 1
ATOM 4073 C C . GLY B 1 156 ? -3.152 -21.141 -17.406 1 98.56 156 GLY B C 1
ATOM 4074 O O . GLY B 1 156 ? -2.008 -21.234 -17.859 1 98.56 156 GLY B O 1
ATOM 4075 N N . VAL B 1 157 ? -3.643 -21.891 -16.484 1 98.75 157 VAL B N 1
ATOM 4076 C CA . VAL B 1 157 ? -2.93 -23.031 -15.93 1 98.75 157 VAL B CA 1
ATOM 4077 C C . VAL B 1 157 ? -3.504 -24.328 -16.5 1 98.75 157 VAL B C 1
ATOM 4079 O O . VAL B 1 157 ? -4.719 -24.547 -16.453 1 98.75 157 VAL B O 1
ATOM 4082 N N . LEU B 1 158 ? -2.689 -25.172 -17.031 1 98.62 158 LEU B N 1
ATOM 4083 C CA . LEU B 1 158 ? -3.104 -26.516 -17.438 1 98.62 158 LEU B CA 1
ATOM 4084 C C . LEU B 1 158 ? -3.328 -27.406 -16.219 1 98.62 158 LEU B C 1
ATOM 4086 O O . LEU B 1 158 ? -2.445 -27.531 -15.367 1 98.62 158 LEU B O 1
ATOM 4090 N N . ILE B 1 159 ? -4.488 -27.938 -16.172 1 97.5 159 ILE B N 1
ATOM 4091 C CA . ILE B 1 159 ? -4.793 -29.031 -15.25 1 97.5 159 ILE B CA 1
ATOM 4092 C C . ILE B 1 159 ? -4.77 -30.359 -16 1 97.5 159 ILE B C 1
ATOM 4094 O O . ILE B 1 159 ? -5.539 -30.562 -16.938 1 97.5 159 ILE B O 1
ATOM 4098 N N . GLU B 1 160 ? -3.902 -31.188 -15.547 1 96.62 160 GLU B N 1
ATOM 4099 C CA . GLU B 1 160 ? -3.797 -32.5 -16.156 1 96.62 160 GLU B CA 1
ATOM 4100 C C . GLU B 1 160 ? -3.953 -33.625 -15.125 1 96.62 160 GLU B C 1
ATOM 4102 O O . GLU B 1 160 ? -3.279 -33.625 -14.094 1 96.62 160 GLU B O 1
ATOM 4107 N N . VAL B 1 161 ? -4.859 -34.562 -15.414 1 94.94 161 VAL B N 1
ATOM 4108 C CA . VAL B 1 161 ? -5.059 -35.719 -14.547 1 94.94 161 VAL B CA 1
ATOM 4109 C C . VAL B 1 161 ? -4.629 -36.969 -15.281 1 94.94 161 VAL B C 1
ATOM 4111 O O . VAL B 1 161 ? -5.102 -37.25 -16.375 1 94.94 161 VAL B O 1
ATOM 4114 N N . GLU B 1 162 ? -3.732 -37.594 -14.703 1 90.81 162 GLU B N 1
ATOM 4115 C CA . GLU B 1 162 ? -3.273 -38.875 -15.18 1 90.81 162 GLU B CA 1
ATOM 4116 C C . GLU B 1 162 ? -3.168 -39.906 -14.031 1 90.81 162 GLU B C 1
ATOM 4118 O O . GLU B 1 162 ? -2.342 -39.719 -13.133 1 90.81 162 GLU B O 1
ATOM 4123 N N . GLY B 1 163 ? -3.986 -40.938 -14.102 1 86.69 163 GLY B N 1
ATOM 4124 C CA . GLY B 1 163 ? -4.016 -41.844 -12.977 1 86.69 163 GLY B CA 1
ATOM 4125 C C . GLY B 1 163 ? -4.434 -41.188 -11.68 1 86.69 163 GLY B C 1
ATOM 4126 O O . GLY B 1 163 ? -5.508 -40.594 -11.602 1 86.69 163 GLY B O 1
ATOM 4127 N N . GLN B 1 164 ? -3.555 -41.312 -10.695 1 89 164 GLN B N 1
ATOM 4128 C CA . GLN B 1 164 ? -3.865 -40.75 -9.383 1 89 164 GLN B CA 1
ATOM 4129 C C . GLN B 1 164 ? -3.014 -39.5 -9.094 1 89 164 GLN B C 1
ATOM 4131 O O . GLN B 1 164 ? -2.584 -39.312 -7.953 1 89 164 GLN B O 1
ATOM 4136 N N . GLU B 1 165 ? -2.762 -38.781 -10.234 1 92.12 165 GLU B N 1
ATOM 4137 C CA . GLU B 1 165 ? -1.955 -37.594 -10.086 1 92.12 165 GLU B CA 1
ATOM 4138 C C . GLU B 1 165 ? -2.613 -36.406 -10.781 1 92.12 165 GLU B C 1
ATOM 4140 O O . GLU B 1 165 ? -3.207 -36.531 -11.852 1 92.12 165 GLU B O 1
ATOM 4145 N N . LEU B 1 166 ? -2.506 -35.312 -10.141 1 95.94 166 LEU B N 1
ATOM 4146 C CA . LEU B 1 166 ? -2.895 -34.031 -10.695 1 95.94 166 LEU B CA 1
ATOM 4147 C C . LEU B 1 166 ? -1.671 -33.156 -10.945 1 95.94 166 LEU B C 1
ATOM 4149 O O . LEU B 1 166 ? -0.86 -32.938 -10.047 1 95.94 166 LEU B O 1
ATOM 4153 N N . ARG B 1 167 ? -1.529 -32.719 -12.156 1 97.31 167 ARG B N 1
ATOM 4154 C CA . ARG B 1 167 ? -0.402 -31.875 -12.523 1 97.31 167 ARG B CA 1
ATOM 4155 C C . ARG B 1 167 ? -0.88 -30.5 -12.969 1 97.31 167 ARG B C 1
ATOM 4157 O O . ARG B 1 167 ? -1.793 -30.391 -13.789 1 97.31 167 ARG B O 1
ATOM 4164 N N . LEU B 1 168 ? -0.328 -29.5 -12.352 1 98.56 168 LEU B N 1
ATOM 4165 C CA . LEU B 1 168 ? -0.548 -28.125 -12.773 1 98.56 168 LEU B CA 1
ATOM 4166 C C . LEU B 1 168 ? 0.667 -27.578 -13.516 1 98.56 168 LEU B C 1
ATOM 4168 O O . LEU B 1 168 ? 1.8 -27.719 -13.055 1 98.56 168 LEU B O 1
ATOM 4172 N N . VAL B 1 169 ? 0.423 -26.984 -14.711 1 98.69 169 VAL B N 1
ATOM 4173 C CA . VAL B 1 169 ? 1.503 -26.484 -15.555 1 98.69 169 VAL B CA 1
ATOM 4174 C C . VAL B 1 169 ? 1.145 -25.094 -16.078 1 98.69 169 VAL B C 1
ATOM 4176 O O . VAL B 1 169 ? 0.007 -24.859 -16.484 1 98.69 169 VAL B O 1
ATOM 4179 N N . ALA B 1 170 ? 2.078 -24.203 -16.062 1 98.62 170 ALA B N 1
ATOM 4180 C CA . ALA B 1 170 ? 1.906 -22.906 -16.734 1 98.62 170 ALA B CA 1
ATOM 4181 C C . ALA B 1 170 ? 3.209 -22.453 -17.375 1 98.62 170 ALA B C 1
ATOM 4183 O O . ALA B 1 170 ? 4.297 -22.812 -16.922 1 98.62 170 ALA B O 1
ATOM 4184 N N . THR B 1 171 ? 3.102 -21.719 -18.438 1 98.19 171 THR B N 1
ATOM 4185 C CA . THR B 1 171 ? 4.242 -21.156 -19.156 1 98.19 171 THR B CA 1
ATOM 4186 C C . THR B 1 171 ? 3.842 -19.906 -19.906 1 98.19 171 THR B C 1
ATOM 4188 O O . THR B 1 171 ? 2.676 -19.734 -20.266 1 98.19 171 THR B O 1
ATOM 4191 N N . ASP B 1 172 ? 4.766 -19 -20.031 1 96.94 172 ASP B N 1
ATOM 4192 C CA . ASP B 1 172 ? 4.551 -17.828 -20.891 1 96.94 172 ASP B CA 1
ATOM 4193 C C . ASP B 1 172 ? 5.402 -17.906 -22.156 1 96.94 172 ASP B C 1
ATOM 4195 O O . ASP B 1 172 ? 5.539 -16.922 -22.875 1 96.94 172 ASP B O 1
ATOM 4199 N N . GLY B 1 173 ? 6 -19.016 -22.375 1 96.38 173 GLY B N 1
ATOM 4200 C CA . GLY B 1 173 ? 6.836 -19.203 -23.547 1 96.38 173 GLY B CA 1
ATOM 4201 C C . GLY B 1 173 ? 8.312 -19.031 -23.266 1 96.38 173 GLY B C 1
ATOM 4202 O O . GLY B 1 173 ? 9.156 -19.484 -24.047 1 96.38 173 GLY B O 1
ATOM 4203 N N . HIS B 1 174 ? 8.68 -18.422 -22.141 1 95.88 174 HIS B N 1
ATOM 4204 C CA . HIS B 1 174 ? 10.078 -18.188 -21.797 1 95.88 174 HIS B CA 1
ATOM 4205 C C . HIS B 1 174 ? 10.453 -18.922 -20.516 1 95.88 174 HIS B C 1
ATOM 4207 O O . HIS B 1 174 ? 11.641 -19.094 -20.219 1 95.88 174 HIS B O 1
ATOM 4213 N N . ARG B 1 175 ? 9.508 -19.266 -19.812 1 97.5 175 ARG B N 1
ATOM 4214 C CA . ARG B 1 175 ? 9.648 -20.031 -18.578 1 97.5 175 ARG B CA 1
ATOM 4215 C C . ARG B 1 175 ? 8.461 -20.969 -18.375 1 97.5 175 ARG B C 1
ATOM 4217 O O . ARG B 1 175 ? 7.422 -20.797 -19.016 1 97.5 175 ARG B O 1
ATOM 4224 N N . LEU B 1 176 ? 8.68 -21.984 -17.547 1 98.31 176 LEU B N 1
ATOM 4225 C CA . LEU B 1 176 ? 7.645 -22.969 -17.266 1 98.31 176 LEU B CA 1
ATOM 4226 C C . LEU B 1 176 ? 7.73 -23.453 -15.812 1 98.31 176 LEU B C 1
ATOM 4228 O O . LEU B 1 176 ? 8.828 -23.719 -15.305 1 98.31 176 LEU B O 1
ATOM 4232 N N . ALA B 1 177 ? 6.625 -23.516 -15.141 1 98.5 177 ALA B N 1
ATOM 4233 C CA . ALA B 1 177 ? 6.527 -24.078 -13.797 1 98.5 177 ALA B CA 1
ATOM 4234 C C . ALA B 1 177 ? 5.543 -25.25 -13.773 1 98.5 177 ALA B C 1
ATOM 4236 O O . ALA B 1 177 ? 4.559 -25.25 -14.516 1 98.5 177 ALA B O 1
ATOM 4237 N N . MET B 1 178 ? 5.793 -26.172 -12.898 1 98.38 178 MET B N 1
ATOM 4238 C CA . MET B 1 178 ? 4.977 -27.375 -12.82 1 98.38 178 MET B CA 1
ATOM 4239 C C . MET B 1 178 ? 5.023 -27.969 -11.414 1 98.38 178 MET B C 1
ATOM 4241 O O . MET B 1 178 ? 6.086 -28.016 -10.789 1 98.38 178 MET B O 1
ATOM 4245 N N . MET B 1 179 ? 3.916 -28.453 -11 1 98.06 179 MET B N 1
ATOM 4246 C CA . MET B 1 179 ? 3.852 -29.203 -9.75 1 98.06 179 MET B CA 1
ATOM 4247 C C . MET B 1 179 ? 2.832 -30.328 -9.844 1 98.06 179 MET B C 1
ATOM 4249 O O . MET B 1 179 ? 1.747 -30.156 -10.398 1 98.06 179 MET B O 1
ATOM 4253 N N . THR B 1 180 ? 3.205 -31.453 -9.367 1 97.06 180 THR B N 1
ATOM 4254 C CA . THR B 1 180 ? 2.348 -32.625 -9.336 1 97.06 180 THR B CA 1
ATOM 4255 C C . THR B 1 180 ? 1.884 -32.938 -7.914 1 97.06 180 THR B C 1
ATOM 4257 O O . THR B 1 180 ? 2.672 -32.844 -6.969 1 97.06 180 THR B O 1
ATOM 4260 N N . LEU B 1 181 ? 0.635 -33.25 -7.805 1 95.31 181 LEU B N 1
ATOM 4261 C CA . LEU B 1 181 ? 0.045 -33.594 -6.52 1 95.31 181 LEU B CA 1
ATOM 4262 C C . LEU B 1 181 ? -0.711 -34.906 -6.605 1 95.31 181 LEU B C 1
ATOM 4264 O O . LEU B 1 181 ? -1.234 -35.281 -7.668 1 95.31 181 LEU B O 1
ATOM 4268 N N . PRO B 1 182 ? -0.75 -35.594 -5.445 1 92.25 182 PRO B N 1
ATOM 4269 C CA . PRO B 1 182 ? -1.663 -36.75 -5.43 1 92.25 182 PRO B CA 1
ATOM 4270 C C . PRO B 1 182 ? -3.123 -36.312 -5.605 1 92.25 182 PRO B C 1
ATOM 4272 O O . PRO B 1 182 ? -3.541 -35.281 -5.105 1 92.25 182 PRO B O 1
ATOM 4275 N N . PHE B 1 183 ? -3.799 -37.125 -6.316 1 90.56 183 PHE B N 1
ATOM 4276 C CA . PHE B 1 183 ? -5.188 -36.844 -6.645 1 90.56 183 PHE B CA 1
ATOM 4277 C C . PHE B 1 183 ? -5.988 -38.125 -6.797 1 90.56 183 PHE B C 1
ATOM 4279 O O . PHE B 1 183 ? -5.738 -38.906 -7.711 1 90.56 183 PHE B O 1
ATOM 4286 N N . ALA B 1 184 ? -6.895 -38.344 -5.871 1 86.56 184 ALA B N 1
ATOM 4287 C CA . ALA B 1 184 ? -7.75 -39.531 -5.969 1 86.56 184 ALA B CA 1
ATOM 4288 C C . ALA B 1 184 ? -8.875 -39.312 -6.977 1 86.56 184 ALA B C 1
ATOM 4290 O O . ALA B 1 184 ? -9.93 -38.781 -6.629 1 86.56 184 ALA B O 1
ATOM 4291 N N . SER B 1 185 ? -8.602 -39.719 -8.18 1 82.88 185 SER B N 1
ATOM 4292 C CA . SER B 1 185 ? -9.531 -39.406 -9.258 1 82.88 185 SER B CA 1
ATOM 4293 C C . SER B 1 185 ? -10.367 -40.625 -9.648 1 82.88 185 SER B C 1
ATOM 4295 O O . SER B 1 185 ? -9.953 -41.75 -9.438 1 82.88 185 SER B O 1
ATOM 4297 N N . SER B 1 186 ? -11.617 -40.344 -10.016 1 75.5 186 SER B N 1
ATOM 4298 C CA . SER B 1 186 ? -12.5 -41.375 -10.555 1 75.5 186 SER B CA 1
ATOM 4299 C C . SER B 1 186 ? -12.367 -41.469 -12.07 1 75.5 186 SER B C 1
ATOM 4301 O O . SER B 1 186 ? -13.172 -42.156 -12.727 1 75.5 186 SER B O 1
ATOM 4303 N N . LEU B 1 187 ? -11.398 -40.875 -12.539 1 69.81 187 LEU B N 1
ATOM 4304 C CA . LEU B 1 187 ? -11.242 -40.906 -13.984 1 69.81 187 LEU B CA 1
ATOM 4305 C C . LEU B 1 187 ? -11.188 -42.344 -14.5 1 69.81 187 LEU B C 1
ATOM 4307 O O . LEU B 1 187 ? -10.453 -43.156 -13.969 1 69.81 187 LEU B O 1
ATOM 4311 N N . GLU B 1 188 ? -12.398 -42.812 -15.055 1 61.28 188 GLU B N 1
ATOM 4312 C CA . GLU B 1 188 ? -12.422 -44.188 -15.562 1 61.28 188 GLU B CA 1
ATOM 4313 C C . GLU B 1 188 ? -11.156 -44.5 -16.344 1 61.28 188 GLU B C 1
ATOM 4315 O O . GLU B 1 188 ? -10.492 -45.531 -16.062 1 61.28 188 GLU B O 1
ATOM 4320 N N . SER B 1 189 ? -11.047 -44.25 -17.656 1 62.59 189 SER B N 1
ATOM 4321 C CA . SER B 1 189 ? -9.945 -44.594 -18.547 1 62.59 189 SER B CA 1
ATOM 4322 C C . SER B 1 189 ? -9.336 -43.312 -19.172 1 62.59 189 SER B C 1
ATOM 4324 O O . SER B 1 189 ? -10.039 -42.344 -19.438 1 62.59 189 SER B O 1
ATOM 4326 N N . GLY B 1 190 ? -8 -43.062 -19.031 1 76.06 190 GLY B N 1
ATOM 4327 C CA . GLY B 1 190 ? -7.27 -42.125 -19.875 1 76.06 190 GLY B CA 1
ATOM 4328 C C . GLY B 1 190 ? -6.801 -40.875 -19.141 1 76.06 190 GLY B C 1
ATOM 4329 O O . GLY B 1 190 ? -6.441 -40.969 -17.953 1 76.06 190 GLY B O 1
ATOM 4330 N N . SER B 1 191 ? -6.539 -39.875 -19.781 1 87.06 191 SER B N 1
ATOM 4331 C CA . SER B 1 191 ? -6.012 -38.594 -19.312 1 87.06 191 SER B CA 1
ATOM 4332 C C . SER B 1 191 ? -7.004 -37.469 -19.547 1 87.06 191 SER B C 1
ATOM 4334 O O . SER B 1 191 ? -7.918 -37.594 -20.375 1 87.06 191 SER B O 1
ATOM 4336 N N . TYR B 1 192 ? -7.027 -36.562 -18.625 1 92.81 192 TYR B N 1
ATOM 4337 C CA . TYR B 1 192 ? -7.844 -35.375 -18.75 1 92.81 192 TYR B CA 1
ATOM 4338 C C . TYR B 1 192 ? -6.98 -34.125 -18.719 1 92.81 192 TYR B C 1
ATOM 4340 O O . TYR B 1 192 ? -6.02 -34.031 -17.953 1 92.81 192 TYR B O 1
ATOM 4348 N N . GLN B 1 193 ? -7.367 -33.219 -19.609 1 95.12 193 GLN B N 1
ATOM 4349 C CA . GLN B 1 193 ? -6.695 -31.938 -19.625 1 95.12 193 GLN B CA 1
ATOM 4350 C C . GLN B 1 193 ? -7.699 -30.797 -19.734 1 95.12 193 GLN B C 1
ATOM 4352 O O . GLN B 1 193 ? -8.695 -30.906 -20.453 1 95.12 193 GLN B O 1
ATOM 4357 N N . ALA B 1 194 ? -7.426 -29.766 -19.062 1 95.81 194 ALA B N 1
ATOM 4358 C CA . ALA B 1 194 ? -8.188 -28.531 -19.156 1 95.81 194 ALA B CA 1
ATOM 4359 C C . ALA B 1 194 ? -7.332 -27.328 -18.781 1 95.81 194 ALA B C 1
ATOM 4361 O O . ALA B 1 194 ? -6.285 -27.484 -18.141 1 95.81 194 ALA B O 1
ATOM 4362 N N . ILE B 1 195 ? -7.746 -26.172 -19.219 1 98.31 195 ILE B N 1
ATOM 4363 C CA . ILE B 1 195 ? -6.992 -24.953 -18.922 1 98.31 195 ILE B CA 1
ATOM 4364 C C . ILE B 1 195 ? -7.84 -24.031 -18.047 1 98.31 195 ILE B C 1
ATOM 4366 O O . ILE B 1 195 ? -8.883 -23.531 -18.484 1 98.31 195 ILE B O 1
ATOM 4370 N N . LEU B 1 196 ? -7.395 -23.828 -16.844 1 98.19 196 LEU B N 1
ATOM 4371 C CA . LEU B 1 196 ? -8.023 -22.891 -15.922 1 98.19 196 LEU B CA 1
ATOM 4372 C C . LEU B 1 196 ? -7.633 -21.453 -16.266 1 98.19 196 LEU B C 1
ATOM 4374 O O . LEU B 1 196 ? -6.449 -21.125 -16.328 1 98.19 196 LEU B O 1
ATOM 4378 N N . PRO B 1 197 ? -8.586 -20.594 -16.453 1 97.5 197 PRO B N 1
ATOM 4379 C CA . PRO B 1 197 ? -8.234 -19.219 -16.797 1 97.5 197 PRO B CA 1
ATOM 4380 C C . PRO B 1 197 ? -7.562 -18.469 -15.641 1 97.5 197 PRO B C 1
ATOM 4382 O O . PRO B 1 197 ? -7.766 -18.828 -14.477 1 97.5 197 PRO B O 1
ATOM 4385 N N . ARG B 1 198 ? -6.793 -17.453 -15.969 1 97.62 198 ARG B N 1
ATOM 4386 C CA . ARG B 1 198 ? -6 -16.672 -15.016 1 97.62 198 ARG B CA 1
ATOM 4387 C C . ARG B 1 198 ? -6.871 -16.156 -13.875 1 97.62 198 ARG B C 1
ATOM 4389 O O . ARG B 1 198 ? -6.504 -16.266 -12.703 1 97.62 198 ARG B O 1
ATOM 4396 N N . LYS B 1 199 ? -7.984 -15.633 -14.18 1 95.56 199 LYS B N 1
ATOM 4397 C CA . LYS B 1 199 ? -8.867 -15.086 -13.156 1 95.56 199 LYS B CA 1
ATOM 4398 C C . LYS B 1 199 ? -9.25 -16.156 -12.133 1 95.56 199 LYS B C 1
ATOM 4400 O O . LYS B 1 199 ? -9.25 -15.891 -10.93 1 95.56 199 LYS B O 1
ATOM 4405 N N . ALA B 1 200 ? -9.602 -17.266 -12.641 1 97.69 200 ALA B N 1
ATOM 4406 C CA . ALA B 1 200 ? -9.961 -18.359 -11.75 1 97.69 200 ALA B CA 1
ATOM 4407 C C . ALA B 1 200 ? -8.797 -18.719 -10.828 1 97.69 200 ALA B C 1
ATOM 4409 O O . ALA B 1 200 ? -8.992 -18.922 -9.633 1 97.69 200 ALA B O 1
ATOM 4410 N N . VAL B 1 201 ? -7.652 -18.781 -11.391 1 98.5 201 VAL B N 1
ATOM 4411 C CA . VAL B 1 201 ? -6.453 -19.125 -10.625 1 98.5 201 VAL B CA 1
ATOM 4412 C C . VAL B 1 201 ? -6.254 -18.125 -9.492 1 98.5 201 VAL B C 1
ATOM 4414 O O . VAL B 1 201 ? -6.062 -18.516 -8.336 1 98.5 201 VAL B O 1
ATOM 4417 N N . LEU B 1 202 ? -6.332 -16.891 -9.805 1 97.44 202 LEU B N 1
ATOM 4418 C CA . LEU B 1 202 ? -6.086 -15.836 -8.828 1 97.44 202 LEU B CA 1
ATOM 4419 C C . LEU B 1 202 ? -7.152 -15.852 -7.734 1 97.44 202 LEU B C 1
ATOM 4421 O O . LEU B 1 202 ? -6.84 -15.656 -6.559 1 97.44 202 LEU B O 1
ATOM 4425 N N . GLU B 1 203 ? -8.398 -16.078 -8.094 1 97.19 203 GLU B N 1
ATOM 4426 C CA . GLU B 1 203 ? -9.461 -16.141 -7.098 1 97.19 203 GLU B CA 1
ATOM 4427 C C . GLU B 1 203 ? -9.289 -17.344 -6.184 1 97.19 203 GLU B C 1
ATOM 4429 O O . GLU B 1 203 ? -9.523 -17.25 -4.977 1 97.19 203 GLU B O 1
ATOM 4434 N N . LEU B 1 204 ? -8.93 -18.406 -6.773 1 98.31 204 LEU B N 1
ATOM 4435 C CA . LEU B 1 204 ? -8.727 -19.609 -5.98 1 98.31 204 LEU B CA 1
ATOM 4436 C C . LEU B 1 204 ? -7.605 -19.406 -4.969 1 98.31 204 LEU B C 1
ATOM 4438 O O . LEU B 1 204 ? -7.691 -19.891 -3.836 1 98.31 204 LEU B O 1
ATOM 4442 N N . LEU B 1 205 ? -6.586 -18.766 -5.383 1 97.81 205 LEU B N 1
ATOM 4443 C CA . LEU B 1 205 ? -5.488 -18.469 -4.469 1 97.81 205 LEU B CA 1
ATOM 4444 C C . LEU B 1 205 ? -5.98 -17.656 -3.275 1 97.81 205 LEU B C 1
ATOM 4446 O O . LEU B 1 205 ? -5.449 -17.781 -2.168 1 97.81 205 LEU B O 1
ATOM 4450 N N . ARG B 1 206 ? -6.949 -16.906 -3.451 1 95.81 206 ARG B N 1
ATOM 4451 C CA . ARG B 1 206 ? -7.477 -16.031 -2.404 1 95.81 206 ARG B CA 1
ATOM 4452 C C . ARG B 1 206 ? -8.406 -16.812 -1.475 1 95.81 206 ARG B C 1
ATOM 4454 O O . ARG B 1 206 ? -8.406 -16.578 -0.262 1 95.81 206 ARG B O 1
ATOM 4461 N N . ILE B 1 207 ? -9.188 -17.703 -1.968 1 95.81 207 ILE B N 1
ATOM 4462 C CA . ILE B 1 207 ? -10.305 -18.25 -1.191 1 95.81 207 ILE B CA 1
ATOM 4463 C C . ILE B 1 207 ? -9.891 -19.562 -0.544 1 95.81 207 ILE B C 1
ATOM 4465 O O . ILE B 1 207 ? -10.484 -19.984 0.453 1 95.81 207 ILE B O 1
ATOM 4469 N N . LEU B 1 208 ? -8.922 -20.219 -1.135 1 96.62 208 LEU B N 1
ATOM 4470 C CA . LEU B 1 208 ? -8.547 -21.531 -0.613 1 96.62 208 LEU B CA 1
ATOM 4471 C C . LEU B 1 208 ? -7.691 -21.391 0.643 1 96.62 208 LEU B C 1
ATOM 4473 O O . LEU B 1 208 ? -6.828 -20.516 0.719 1 96.62 208 LEU B O 1
ATOM 4477 N N . ASP B 1 209 ? -7.961 -22.188 1.591 1 92.56 209 ASP B N 1
ATOM 4478 C CA . ASP B 1 209 ? -7.184 -22.219 2.826 1 92.56 209 ASP B CA 1
ATOM 4479 C C . ASP B 1 209 ? -6.746 -23.641 3.174 1 92.56 209 ASP B C 1
ATOM 4481 O O . ASP B 1 209 ? -5.723 -24.109 2.676 1 92.56 209 ASP B O 1
ATOM 4485 N N . ASP B 1 210 ? -7.48 -24.391 3.934 1 95.12 210 ASP B N 1
ATOM 4486 C CA . ASP B 1 210 ? -7.199 -25.781 4.285 1 95.12 210 ASP B CA 1
ATOM 4487 C C . ASP B 1 210 ? -8.477 -26.609 4.285 1 95.12 210 ASP B C 1
ATOM 4489 O O . ASP B 1 210 ? -9.578 -26.078 4.125 1 95.12 210 ASP B O 1
ATOM 4493 N N . GLY B 1 211 ? -8.273 -27.938 4.293 1 96.19 211 GLY B N 1
ATOM 4494 C CA . GLY B 1 211 ? -9.422 -28.828 4.344 1 96.19 211 GLY B CA 1
ATOM 4495 C C . GLY B 1 211 ? -9.594 -29.656 3.086 1 96.19 211 GLY B C 1
ATOM 4496 O O . GLY B 1 211 ? -8.812 -29.531 2.139 1 96.19 211 GLY B O 1
ATOM 4497 N N . ASP B 1 212 ? -10.633 -30.469 3.115 1 96.31 212 ASP B N 1
ATOM 4498 C CA . ASP B 1 212 ? -10.922 -31.359 1.989 1 96.31 212 ASP B CA 1
ATOM 4499 C C . ASP B 1 212 ? -11.68 -30.609 0.893 1 96.31 212 ASP B C 1
ATOM 4501 O O . ASP B 1 212 ? -12.562 -29.797 1.183 1 96.31 212 ASP B O 1
ATOM 4505 N N . ILE B 1 213 ? -11.344 -30.906 -0.322 1 96.94 213 ILE B N 1
ATOM 4506 C CA . ILE B 1 213 ? -12.062 -30.328 -1.45 1 96.94 213 ILE B CA 1
ATOM 4507 C C . ILE B 1 213 ? -12.391 -31.406 -2.473 1 96.94 213 ILE B C 1
ATOM 4509 O O . ILE B 1 213 ? -11.719 -32.438 -2.525 1 96.94 213 ILE B O 1
ATOM 4513 N N . VAL B 1 214 ? -13.422 -31.188 -3.211 1 96.44 214 VAL B N 1
ATOM 4514 C CA . VAL B 1 214 ? -13.789 -32 -4.367 1 96.44 214 VAL B CA 1
ATOM 4515 C C . VAL B 1 214 ? -13.656 -31.172 -5.645 1 96.44 214 VAL B C 1
ATOM 4517 O O . VAL B 1 214 ? -14.195 -30.062 -5.723 1 96.44 214 VAL B O 1
ATOM 4520 N N . LEU B 1 215 ? -12.93 -31.703 -6.551 1 96.19 215 LEU B N 1
ATOM 4521 C CA . LEU B 1 215 ? -12.789 -31.078 -7.863 1 96.19 215 LEU B CA 1
ATOM 4522 C C . LEU B 1 215 ? -13.594 -31.828 -8.914 1 96.19 215 LEU B C 1
ATOM 4524 O O . LEU B 1 215 ? -13.555 -33.062 -8.969 1 96.19 215 LEU B O 1
ATOM 4528 N N . GLU B 1 216 ? -14.328 -31.094 -9.672 1 94.44 216 GLU B N 1
ATOM 4529 C CA . GLU B 1 216 ? -15.047 -31.625 -10.82 1 94.44 216 GLU B CA 1
ATOM 4530 C C . GLU B 1 216 ? -14.727 -30.844 -12.086 1 94.44 216 GLU B C 1
ATOM 4532 O O . GLU B 1 216 ? -14.773 -29.609 -12.094 1 94.44 216 GLU B O 1
ATOM 4537 N N . MET B 1 217 ? -14.422 -31.609 -13.133 1 92.5 217 MET B N 1
ATOM 4538 C CA . MET B 1 217 ? -14.062 -30.969 -14.398 1 92.5 217 MET B CA 1
ATOM 4539 C C . MET B 1 217 ? -14.852 -31.578 -15.555 1 92.5 217 MET B C 1
ATOM 4541 O O . MET B 1 217 ? -15.055 -32.781 -15.602 1 92.5 217 MET B O 1
ATOM 4545 N N . SER B 1 218 ? -15.281 -30.688 -16.375 1 91.69 218 SER B N 1
ATOM 4546 C CA . SER B 1 218 ? -15.914 -31.062 -17.625 1 91.69 218 SER B CA 1
ATOM 4547 C C . SER B 1 218 ? -15.156 -30.516 -18.828 1 91.69 218 SER B C 1
ATOM 4549 O O . SER B 1 218 ? -13.984 -30.141 -18.703 1 91.69 218 SER B O 1
ATOM 4551 N N . ASP B 1 219 ? -15.812 -30.547 -20 1 89 219 ASP B N 1
ATOM 4552 C CA . ASP B 1 219 ? -15.188 -30 -21.188 1 89 219 ASP B CA 1
ATOM 4553 C C . ASP B 1 219 ? -15.227 -28.469 -21.172 1 89 219 ASP B C 1
ATOM 4555 O O . ASP B 1 219 ? -14.445 -27.812 -21.859 1 89 219 ASP B O 1
ATOM 4559 N N . ALA B 1 220 ? -16.078 -28.016 -20.297 1 92.94 220 ALA B N 1
ATOM 4560 C CA . ALA B 1 220 ? -16.297 -26.578 -20.438 1 92.94 220 ALA B CA 1
ATOM 4561 C C . ALA B 1 220 ? -16.203 -25.875 -19.078 1 92.94 220 ALA B C 1
ATOM 4563 O O . ALA B 1 220 ? -16.125 -24.656 -19.016 1 92.94 220 ALA B O 1
ATOM 4564 N N . SER B 1 221 ? -16.156 -26.703 -18.031 1 95.25 221 SER B N 1
ATOM 4565 C CA . SER B 1 221 ? -16.25 -26.031 -16.734 1 95.25 221 SER B CA 1
ATOM 4566 C C . SER B 1 221 ? -15.414 -26.75 -15.68 1 95.25 221 SER B C 1
ATOM 4568 O O . SER B 1 221 ? -15.07 -27.922 -15.844 1 95.25 221 SER B O 1
ATOM 4570 N N . PHE B 1 222 ? -15.016 -26.031 -14.695 1 96.12 222 PHE B N 1
ATOM 4571 C CA . PHE B 1 222 ? -14.32 -26.469 -13.492 1 96.12 222 PHE B CA 1
ATOM 4572 C C . PHE B 1 222 ? -15.125 -26.125 -12.242 1 96.12 222 PHE B C 1
ATOM 4574 O O . PHE B 1 222 ? -15.648 -25.016 -12.117 1 96.12 222 PHE B O 1
ATOM 4581 N N . LEU B 1 223 ? -15.281 -27.094 -11.352 1 96.94 223 LEU B N 1
ATOM 4582 C CA . LEU B 1 223 ? -15.992 -26.906 -10.102 1 96.94 223 LEU B CA 1
ATOM 4583 C C . LEU B 1 223 ? -15.156 -27.359 -8.914 1 96.94 223 LEU B C 1
ATOM 4585 O O . LEU B 1 223 ? -14.539 -28.438 -8.969 1 96.94 223 LEU B O 1
ATOM 4589 N N . LEU B 1 224 ? -15.086 -26.547 -7.922 1 97.25 224 LEU B N 1
ATOM 4590 C CA . LEU B 1 224 ? -14.461 -26.891 -6.652 1 97.25 224 LEU B CA 1
ATOM 4591 C C . LEU B 1 224 ? -15.445 -26.734 -5.5 1 97.25 224 LEU B C 1
ATOM 4593 O O . LEU B 1 224 ? -16.094 -25.688 -5.371 1 97.25 224 LEU B O 1
ATOM 4597 N N . ASN B 1 225 ? -15.578 -27.75 -4.699 1 96.69 225 ASN B N 1
ATOM 4598 C CA . ASN B 1 225 ? -16.438 -27.734 -3.525 1 96.69 225 ASN B CA 1
ATOM 4599 C C . ASN B 1 225 ? -15.664 -28.047 -2.252 1 96.69 225 ASN B C 1
ATOM 4601 O O . ASN B 1 225 ? -14.961 -29.062 -2.176 1 96.69 225 ASN B O 1
ATOM 4605 N N . ASP B 1 226 ? -15.781 -27.172 -1.296 1 95.62 226 ASP B N 1
ATOM 4606 C CA . ASP B 1 226 ? -15.07 -27.438 -0.049 1 95.62 226 ASP B CA 1
ATOM 4607 C C . ASP B 1 226 ? -16.047 -27.719 1.091 1 95.62 226 ASP B C 1
ATOM 4609 O O . ASP B 1 226 ? -15.664 -27.672 2.264 1 95.62 226 ASP B O 1
ATOM 4613 N N . GLY B 1 227 ? -17.297 -28 0.827 1 93.19 227 GLY B N 1
ATOM 4614 C CA . GLY B 1 227 ? -18.328 -28.281 1.81 1 93.19 227 GLY B CA 1
ATOM 4615 C C . GLY B 1 227 ? -19.203 -27.094 2.125 1 93.19 227 GLY B C 1
ATOM 4616 O O . GLY B 1 227 ? -20.422 -27.203 2.184 1 93.19 227 GLY B O 1
ATOM 4617 N N . THR B 1 228 ? -18.625 -25.922 2.23 1 93.19 228 THR B N 1
ATOM 4618 C CA . THR B 1 228 ? -19.359 -24.719 2.586 1 93.19 228 THR B CA 1
ATOM 4619 C C . THR B 1 228 ? -19.422 -23.75 1.406 1 93.19 228 THR B C 1
ATOM 4621 O O . THR B 1 228 ? -20.281 -22.875 1.364 1 93.19 228 THR B O 1
ATOM 4624 N N . GLN B 1 229 ? -18.484 -23.906 0.49 1 95.81 229 GLN B N 1
ATOM 4625 C CA . GLN B 1 229 ? -18.438 -23.047 -0.686 1 95.81 229 GLN B CA 1
ATOM 4626 C C . GLN B 1 229 ? -18.266 -23.859 -1.962 1 95.81 229 GLN B C 1
ATOM 4628 O O . GLN B 1 229 ? -17.75 -24.984 -1.924 1 95.81 229 GLN B O 1
ATOM 4633 N N . GLN B 1 230 ? -18.766 -23.344 -3.006 1 96.5 230 GLN B N 1
ATOM 4634 C CA . GLN B 1 230 ? -18.578 -23.891 -4.34 1 96.5 230 GLN B CA 1
ATOM 4635 C C . GLN B 1 230 ? -18.062 -22.844 -5.312 1 96.5 230 GLN B C 1
ATOM 4637 O O . GLN B 1 230 ? -18.672 -21.766 -5.453 1 96.5 230 GLN B O 1
ATOM 4642 N N . PHE B 1 231 ? -16.984 -23.125 -5.902 1 97.5 231 PHE B N 1
ATOM 4643 C CA . PHE B 1 231 ? -16.375 -22.266 -6.922 1 97.5 231 PHE B CA 1
ATOM 4644 C C . PHE B 1 231 ? -16.516 -22.891 -8.305 1 97.5 231 PHE B C 1
ATOM 4646 O O . PHE B 1 231 ? -16.25 -24.078 -8.477 1 97.5 231 PHE B O 1
ATOM 4653 N N . ALA B 1 232 ? -16.922 -22.109 -9.25 1 97.06 232 ALA B N 1
ATOM 4654 C CA . ALA B 1 232 ? -17.062 -22.578 -10.617 1 97.06 232 ALA B CA 1
ATOM 4655 C C . ALA B 1 232 ? -16.438 -21.594 -11.609 1 97.06 232 ALA B C 1
ATOM 4657 O O . ALA B 1 232 ? -16.422 -20.391 -11.359 1 97.06 232 ALA B O 1
ATOM 4658 N N . CYS B 1 233 ? -15.961 -22.094 -12.695 1 96.69 233 CYS B N 1
ATOM 4659 C CA . CYS B 1 233 ? -15.484 -21.219 -13.766 1 96.69 233 CYS B CA 1
ATOM 4660 C C . CYS B 1 233 ? -15.562 -21.922 -15.117 1 96.69 233 CYS B C 1
ATOM 4662 O O . CYS B 1 233 ? -15.648 -23.141 -15.188 1 96.69 233 CYS B O 1
ATOM 4664 N N . LYS B 1 234 ? -15.609 -21.078 -16.109 1 95.25 234 LYS B N 1
ATOM 4665 C CA . LYS B 1 234 ? -15.445 -21.578 -17.469 1 95.25 234 LYS B CA 1
ATOM 4666 C C . LYS B 1 234 ? -13.977 -21.859 -17.781 1 95.25 234 LYS B C 1
ATOM 4668 O O . LYS B 1 234 ? -13.086 -21.156 -17.297 1 95.25 234 LYS B O 1
ATOM 4673 N N . LEU B 1 235 ? -13.805 -22.891 -18.609 1 96.56 235 LEU B N 1
ATOM 4674 C CA . LEU B 1 235 ? -12.445 -23.25 -19.016 1 96.56 235 LEU B CA 1
ATOM 4675 C C . LEU B 1 235 ? -12.078 -22.578 -20.328 1 96.56 235 LEU B C 1
ATOM 4677 O O . LEU B 1 235 ? -12.953 -22.203 -21.109 1 96.56 235 LEU B O 1
ATOM 4681 N N . ILE B 1 236 ? -10.758 -22.328 -20.516 1 96.88 236 ILE B N 1
ATOM 4682 C CA . ILE B 1 236 ? -10.289 -21.844 -21.812 1 96.88 236 ILE B CA 1
ATOM 4683 C C . ILE B 1 236 ? -10.406 -22.969 -22.859 1 96.88 236 ILE B C 1
ATOM 4685 O O . ILE B 1 236 ? -9.898 -24.062 -22.641 1 96.88 236 ILE B O 1
ATOM 4689 N N . ASP B 1 237 ? -11.102 -22.609 -23.906 1 95.62 237 ASP B N 1
ATOM 4690 C CA . ASP B 1 237 ? -11.281 -23.578 -24.969 1 95.62 237 ASP B CA 1
ATOM 4691 C C . ASP B 1 237 ? -10.102 -23.562 -25.938 1 95.62 237 ASP B C 1
ATOM 4693 O O . ASP B 1 237 ? -10.141 -22.891 -26.969 1 95.62 237 ASP B O 1
ATOM 4697 N N . ALA B 1 238 ? -9.109 -24.328 -25.609 1 96.56 238 ALA B N 1
ATOM 4698 C CA . ALA B 1 238 ? -7.887 -24.438 -26.406 1 96.56 238 ALA B CA 1
ATOM 4699 C C . ALA B 1 238 ? -7.109 -25.688 -26.047 1 96.56 238 ALA B C 1
ATOM 4701 O O . ALA B 1 238 ? -7.312 -26.281 -24.969 1 96.56 238 ALA B O 1
ATOM 4702 N N . LYS B 1 239 ? -6.316 -26.109 -26.938 1 95.69 239 LYS B N 1
ATOM 4703 C CA . LYS B 1 239 ? -5.43 -27.234 -26.688 1 95.69 239 LYS B CA 1
ATOM 4704 C C . LYS B 1 239 ? -4.07 -26.781 -26.172 1 95.69 239 LYS B C 1
ATOM 4706 O O . LYS B 1 239 ? -3.434 -25.906 -26.781 1 95.69 239 LYS B O 1
ATOM 4711 N N . TYR B 1 240 ? -3.721 -27.328 -25.109 1 96.81 240 TYR B N 1
ATOM 4712 C CA . TYR B 1 240 ? -2.416 -27 -24.547 1 96.81 240 TYR B CA 1
ATOM 4713 C C . TYR B 1 240 ? -1.305 -27.75 -25.25 1 96.81 240 TYR B C 1
ATOM 4715 O O . TYR B 1 240 ? -1.421 -28.969 -25.484 1 96.81 240 TYR B O 1
ATOM 4723 N N . PRO B 1 241 ? -0.214 -27.094 -25.625 1 94.88 241 PRO B N 1
ATOM 4724 C CA . PRO B 1 241 ? 0.866 -27.812 -26.312 1 94.88 241 PRO B CA 1
ATOM 4725 C C . PRO B 1 241 ? 1.498 -28.891 -25.438 1 94.88 241 PRO B C 1
ATOM 4727 O O . PRO B 1 241 ? 1.345 -28.875 -24.219 1 94.88 241 PRO B O 1
ATOM 4730 N N . ASP B 1 242 ? 2.221 -29.781 -26.109 1 96.25 242 ASP B N 1
ATOM 4731 C CA . ASP B 1 242 ? 2.926 -30.812 -25.375 1 96.25 242 ASP B CA 1
ATOM 4732 C C . ASP B 1 242 ? 4.125 -30.234 -24.625 1 96.25 242 ASP B C 1
ATOM 4734 O O . ASP B 1 242 ? 5.254 -30.297 -25.109 1 96.25 242 ASP B O 1
ATOM 4738 N N . TYR B 1 243 ? 3.906 -29.844 -23.438 1 96.62 243 TYR B N 1
ATOM 4739 C CA . TYR B 1 243 ? 4.898 -29.141 -22.641 1 96.62 243 TYR B CA 1
ATOM 4740 C C . TYR B 1 243 ? 6.031 -30.062 -22.219 1 96.62 243 TYR B C 1
ATOM 4742 O O . TYR B 1 243 ? 7.113 -29.609 -21.844 1 96.62 243 TYR B O 1
ATOM 4750 N N . ARG B 1 244 ? 5.871 -31.328 -22.188 1 95.38 244 ARG B N 1
ATOM 4751 C CA . ARG B 1 244 ? 6.887 -32.281 -21.781 1 95.38 244 ARG B CA 1
ATOM 4752 C C . ARG B 1 244 ? 8.117 -32.219 -22.672 1 95.38 244 ARG B C 1
ATOM 4754 O O . ARG B 1 244 ? 9.234 -32.5 -22.234 1 95.38 244 ARG B O 1
ATOM 4761 N N . ARG B 1 245 ? 7.898 -31.766 -23.781 1 93.88 245 ARG B N 1
ATOM 4762 C CA . ARG B 1 245 ? 8.961 -31.719 -24.766 1 93.88 245 ARG B CA 1
ATOM 4763 C C . ARG B 1 245 ? 9.992 -30.641 -24.422 1 93.88 245 ARG B C 1
ATOM 4765 O O . ARG B 1 245 ? 11.133 -30.703 -24.875 1 93.88 245 ARG B O 1
ATOM 4772 N N . VAL B 1 246 ? 9.648 -29.672 -23.688 1 92.81 246 VAL B N 1
ATOM 4773 C CA . VAL B 1 246 ? 10.547 -28.562 -23.422 1 92.81 246 VAL B CA 1
ATOM 4774 C C . VAL B 1 246 ? 11.227 -28.75 -22.062 1 92.81 246 VAL B C 1
ATOM 4776 O O . VAL B 1 246 ? 12.055 -27.938 -21.656 1 92.81 246 VAL B O 1
ATOM 4779 N N . ILE B 1 247 ? 10.906 -29.781 -21.391 1 94.5 247 ILE B N 1
ATOM 4780 C CA . ILE B 1 247 ? 11.539 -30.078 -20.109 1 94.5 247 ILE B CA 1
ATOM 4781 C C . ILE B 1 247 ? 12.867 -30.797 -20.344 1 94.5 247 ILE B C 1
ATOM 4783 O O . ILE B 1 247 ? 12.875 -31.953 -20.797 1 94.5 247 ILE B O 1
ATOM 4787 N N . PRO B 1 248 ? 13.891 -30.125 -19.984 1 91.06 248 PRO B N 1
ATOM 4788 C CA . PRO B 1 248 ? 15.188 -30.766 -20.234 1 91.06 248 PRO B CA 1
ATOM 4789 C C . PRO B 1 248 ? 15.398 -32.031 -19.391 1 91.06 248 PRO B C 1
ATOM 4791 O O . PRO B 1 248 ? 14.984 -32.062 -18.234 1 91.06 248 PRO B O 1
ATOM 4794 N N . GLN B 1 249 ? 15.961 -32.906 -20.156 1 85.69 249 GLN B N 1
ATOM 4795 C CA . GLN B 1 249 ? 16.312 -34.156 -19.469 1 85.69 249 GLN B CA 1
ATOM 4796 C C . GLN B 1 249 ? 17.828 -34.344 -19.391 1 85.69 249 GLN B C 1
ATOM 4798 O O . GLN B 1 249 ? 18.547 -34.031 -20.344 1 85.69 249 GLN B O 1
ATOM 4803 N N . GLY B 1 250 ? 18.312 -34.656 -18.219 1 82.69 250 GLY B N 1
ATOM 4804 C CA . GLY B 1 250 ? 19.688 -35.125 -18.078 1 82.69 250 GLY B CA 1
ATOM 4805 C C . GLY B 1 250 ? 20.719 -34.031 -18.141 1 82.69 250 GLY B C 1
ATOM 4806 O O . GLY B 1 250 ? 21.781 -34.188 -18.75 1 82.69 250 GLY B O 1
ATOM 4807 N N . HIS B 1 251 ? 20.469 -32.906 -17.766 1 85.94 251 HIS B N 1
ATOM 4808 C CA . HIS B 1 251 ? 21.5 -31.859 -17.703 1 85.94 251 HIS B CA 1
ATOM 4809 C C . HIS B 1 251 ? 22.719 -32.344 -16.938 1 85.94 251 HIS B C 1
ATOM 4811 O O . HIS B 1 251 ? 22.594 -32.875 -15.82 1 85.94 251 HIS B O 1
ATOM 4817 N N . PRO B 1 252 ? 23.891 -32.156 -17.5 1 87 252 PRO B N 1
ATOM 4818 C CA . PRO B 1 252 ? 25.078 -32.75 -16.906 1 87 252 PRO B CA 1
ATOM 4819 C C . PRO B 1 252 ? 25.609 -31.969 -15.711 1 87 252 PRO B C 1
ATOM 4821 O O . PRO B 1 252 ? 26.344 -32.531 -14.875 1 87 252 PRO B O 1
ATOM 4824 N N . ARG B 1 253 ? 25.375 -30.734 -15.68 1 90.62 253 ARG B N 1
ATOM 4825 C CA . ARG B 1 253 ? 25.906 -29.875 -14.641 1 90.62 253 ARG B CA 1
ATOM 4826 C C . ARG B 1 253 ? 24.797 -29.453 -13.664 1 90.62 253 ARG B C 1
ATOM 4828 O O . ARG B 1 253 ? 23.656 -29.234 -14.07 1 90.62 253 ARG B O 1
ATOM 4835 N N . PHE B 1 254 ? 25.203 -29.391 -12.406 1 93.81 254 PHE B N 1
ATOM 4836 C CA . PHE B 1 254 ? 24.25 -28.844 -11.445 1 93.81 254 PHE B CA 1
ATOM 4837 C C . PHE B 1 254 ? 24.969 -28.047 -10.367 1 93.81 254 PHE B C 1
ATOM 4839 O O . PHE B 1 254 ? 26.156 -28.266 -10.109 1 93.81 254 PHE B O 1
ATOM 4846 N N . ALA B 1 255 ? 24.312 -27.141 -9.836 1 97.25 255 ALA B N 1
ATOM 4847 C CA . ALA B 1 255 ? 24.719 -26.359 -8.672 1 97.25 255 ALA B CA 1
ATOM 4848 C C . ALA B 1 255 ? 23.688 -26.453 -7.559 1 97.25 255 ALA B C 1
ATOM 4850 O O . ALA B 1 255 ? 22.484 -26.484 -7.832 1 97.25 255 ALA B O 1
ATOM 4851 N N . ILE B 1 256 ? 24.125 -26.547 -6.316 1 98.31 256 ILE B N 1
ATOM 4852 C CA . ILE B 1 256 ? 23.25 -26.422 -5.16 1 98.31 256 ILE B CA 1
ATOM 4853 C C . ILE B 1 256 ? 23.438 -25.062 -4.504 1 98.31 256 ILE B C 1
ATOM 4855 O O . ILE B 1 256 ? 24.562 -24.672 -4.156 1 98.31 256 ILE B O 1
ATOM 4859 N N . LEU B 1 257 ? 22.359 -24.344 -4.363 1 97.06 257 LEU B N 1
ATOM 4860 C CA . LEU B 1 257 ? 22.484 -23 -3.82 1 97.06 257 LEU B CA 1
ATOM 4861 C C . LEU B 1 257 ? 21.562 -22.812 -2.621 1 97.06 257 LEU B C 1
ATOM 4863 O O . LEU B 1 257 ? 20.531 -23.484 -2.52 1 97.06 257 LEU B O 1
ATOM 4867 N N . ASP B 1 258 ? 21.969 -21.984 -1.702 1 98.12 258 ASP B N 1
ATOM 4868 C CA . ASP B 1 258 ? 21.109 -21.547 -0.603 1 98.12 258 ASP B CA 1
ATOM 4869 C C . ASP B 1 258 ? 20.078 -20.531 -1.085 1 98.12 258 ASP B C 1
ATOM 4871 O O . ASP B 1 258 ? 20.422 -19.5 -1.665 1 98.12 258 ASP B O 1
ATOM 4875 N N . ARG B 1 259 ? 18.828 -20.781 -0.83 1 97.56 259 ARG B N 1
ATOM 4876 C CA . ARG B 1 259 ? 17.719 -19.984 -1.37 1 97.56 259 ARG B CA 1
ATOM 4877 C C . ARG B 1 259 ? 17.781 -18.562 -0.858 1 97.56 259 ARG B C 1
ATOM 4879 O O . ARG B 1 259 ? 17.609 -17.609 -1.629 1 97.56 259 ARG B O 1
ATOM 4886 N N . GLN B 1 260 ? 18.016 -18.375 0.39 1 97.19 260 GLN B N 1
ATOM 4887 C CA . GLN B 1 260 ? 18.031 -17.047 0.991 1 97.19 260 GLN B CA 1
ATOM 4888 C C . GLN B 1 260 ? 19.234 -16.234 0.507 1 97.19 260 GLN B C 1
ATOM 4890 O O . GLN B 1 260 ? 19.125 -15.039 0.259 1 97.19 260 GLN B O 1
ATOM 4895 N N . ALA B 1 261 ? 20.359 -16.891 0.448 1 97.5 261 ALA B N 1
ATOM 4896 C CA . ALA B 1 261 ? 21.547 -16.219 -0.093 1 97.5 261 ALA B CA 1
ATOM 4897 C C . ALA B 1 261 ? 21.312 -15.781 -1.535 1 97.5 261 ALA B C 1
ATOM 4899 O O . ALA B 1 261 ? 21.703 -14.672 -1.923 1 97.5 261 ALA B O 1
ATOM 4900 N N . PHE B 1 262 ? 20.719 -16.656 -2.244 1 98.06 262 PHE B N 1
ATOM 4901 C CA . PHE B 1 262 ? 20.406 -16.344 -3.639 1 98.06 262 PHE B CA 1
ATOM 4902 C C . PHE B 1 262 ? 19.422 -15.195 -3.734 1 98.06 262 PHE B C 1
ATOM 4904 O O . PHE B 1 262 ? 19.609 -14.273 -4.531 1 98.06 262 PHE B O 1
ATOM 4911 N N . LYS B 1 263 ? 18.406 -15.219 -2.961 1 97.81 263 LYS B N 1
ATOM 4912 C CA . LYS B 1 263 ? 17.406 -14.141 -2.912 1 97.81 263 LYS B CA 1
ATOM 4913 C C . LYS B 1 263 ? 18.078 -12.805 -2.598 1 97.81 263 LYS B C 1
ATOM 4915 O O . LYS B 1 263 ? 17.828 -11.805 -3.279 1 97.81 263 LYS B O 1
ATOM 4920 N N . SER B 1 264 ? 18.859 -12.805 -1.595 1 97.62 264 SER B N 1
ATOM 4921 C CA . SER B 1 264 ? 19.562 -11.586 -1.195 1 97.62 264 SER B CA 1
ATOM 4922 C C . SER B 1 264 ? 20.453 -11.062 -2.322 1 97.62 264 SER B C 1
ATOM 4924 O O . SER B 1 264 ? 20.469 -9.859 -2.6 1 97.62 264 SER B O 1
ATOM 4926 N N . ALA B 1 265 ? 21.141 -11.938 -2.932 1 98.25 265 ALA B N 1
ATOM 4927 C CA . ALA B 1 265 ? 22.031 -11.562 -4.035 1 98.25 265 ALA B CA 1
ATOM 4928 C C . ALA B 1 265 ? 21.234 -10.969 -5.195 1 98.25 265 ALA B C 1
ATOM 4930 O O . ALA B 1 265 ? 21.641 -9.977 -5.801 1 98.25 265 ALA B O 1
ATOM 4931 N N . LEU B 1 266 ? 20.156 -11.609 -5.461 1 98.31 266 LEU B N 1
ATOM 4932 C CA . LEU B 1 266 ? 19.312 -11.117 -6.539 1 98.31 266 LEU B CA 1
ATOM 4933 C C . LEU B 1 266 ? 18.75 -9.742 -6.203 1 98.31 266 LEU B C 1
ATOM 4935 O O . LEU B 1 266 ? 18.688 -8.867 -7.074 1 98.31 266 LEU B O 1
ATOM 4939 N N . GLN B 1 267 ? 18.344 -9.531 -5.004 1 97.81 267 GLN B N 1
ATOM 4940 C CA . GLN B 1 267 ? 17.859 -8.227 -4.57 1 97.81 267 GLN B CA 1
ATOM 4941 C C . GLN B 1 267 ? 18.922 -7.145 -4.77 1 97.81 267 GLN B C 1
ATOM 4943 O O . GLN B 1 267 ? 18.609 -6.039 -5.223 1 97.81 267 GLN B O 1
ATOM 4948 N N . GLN B 1 268 ? 20.125 -7.453 -4.395 1 98.25 268 GLN B N 1
ATOM 4949 C CA . GLN B 1 268 ? 21.25 -6.527 -4.574 1 98.25 268 GLN B CA 1
ATOM 4950 C C . GLN B 1 268 ? 21.5 -6.254 -6.055 1 98.25 268 GLN B C 1
ATOM 4952 O O . GLN B 1 268 ? 21.641 -5.098 -6.461 1 98.25 268 GLN B O 1
ATOM 4957 N N . SER B 1 269 ? 21.531 -7.281 -6.789 1 98 269 SER B N 1
ATOM 4958 C CA . SER B 1 269 ? 21.797 -7.172 -8.219 1 98 269 SER B CA 1
ATOM 4959 C C . SER B 1 269 ? 20.703 -6.355 -8.914 1 98 269 SER B C 1
ATOM 4961 O O . SER B 1 269 ? 21 -5.59 -9.844 1 98 269 SER B O 1
ATOM 4963 N N . ASP B 1 270 ? 19.531 -6.484 -8.492 1 97.62 270 ASP B N 1
ATOM 4964 C CA . ASP B 1 270 ? 18.344 -5.898 -9.125 1 97.62 270 ASP B CA 1
ATOM 4965 C C . ASP B 1 270 ? 18.422 -4.371 -9.109 1 97.62 270 ASP B C 1
ATOM 4967 O O . ASP B 1 270 ? 17.844 -3.711 -9.977 1 97.62 270 ASP B O 1
ATOM 4971 N N . VAL B 1 271 ? 19.094 -3.768 -8.188 1 98.06 271 VAL B N 1
ATOM 4972 C CA . VAL B 1 271 ? 19.172 -2.316 -8.047 1 98.06 271 VAL B CA 1
ATOM 4973 C C . VAL B 1 271 ? 19.734 -1.702 -9.328 1 98.06 271 VAL B C 1
ATOM 4975 O O . VAL B 1 271 ? 19.344 -0.598 -9.719 1 98.06 271 VAL B O 1
ATOM 4978 N N . LEU B 1 272 ? 20.625 -2.418 -9.992 1 98.25 272 LEU B N 1
ATOM 4979 C CA . LEU B 1 272 ? 21.312 -1.835 -11.148 1 98.25 272 LEU B CA 1
ATOM 4980 C C . LEU B 1 272 ? 21 -2.625 -12.414 1 98.25 272 LEU B C 1
ATOM 4982 O O . LEU B 1 272 ? 21.797 -2.619 -13.359 1 98.25 272 LEU B O 1
ATOM 4986 N N . VAL B 1 273 ? 19.969 -3.35 -12.383 1 97.5 273 VAL B N 1
ATOM 4987 C CA . VAL B 1 273 ? 19.484 -4.031 -13.586 1 97.5 273 VAL B CA 1
ATOM 4988 C C . VAL B 1 273 ? 18.797 -3.029 -14.508 1 97.5 273 VAL B C 1
ATOM 4990 O O . VAL B 1 273 ? 18.125 -2.111 -14.047 1 97.5 273 VAL B O 1
ATOM 4993 N N . SER B 1 274 ? 18.953 -3.25 -15.742 1 95.31 274 SER B N 1
ATOM 4994 C CA . SER B 1 274 ? 18.312 -2.41 -16.75 1 95.31 274 SER B CA 1
ATOM 4995 C C . SER B 1 274 ? 16.797 -2.521 -16.688 1 95.31 274 SER B C 1
ATOM 4997 O O . SER B 1 274 ? 16.266 -3.619 -16.531 1 95.31 274 SER B O 1
ATOM 4999 N N . ASP B 1 275 ? 16.078 -1.382 -16.781 1 91.5 275 ASP B N 1
ATOM 5000 C CA . ASP B 1 275 ? 14.625 -1.402 -16.844 1 91.5 275 ASP B CA 1
ATOM 5001 C C . ASP B 1 275 ? 14.148 -1.909 -18.203 1 91.5 275 ASP B C 1
ATOM 5003 O O . ASP B 1 275 ? 13.117 -2.582 -18.281 1 91.5 275 ASP B O 1
ATOM 5007 N N . ARG B 1 276 ? 14.891 -1.577 -19.25 1 93.25 276 ARG B N 1
ATOM 5008 C CA . ARG B 1 276 ? 14.523 -1.92 -20.625 1 93.25 276 ARG B CA 1
ATOM 5009 C C . ARG B 1 276 ? 14.766 -3.398 -20.906 1 93.25 276 ARG B C 1
ATOM 5011 O O . ARG B 1 276 ? 13.93 -4.07 -21.5 1 93.25 276 ARG B O 1
ATOM 5018 N N . ASN B 1 277 ? 15.898 -3.867 -20.469 1 93.06 277 ASN B N 1
ATOM 5019 C CA . ASN B 1 277 ? 16.297 -5.262 -20.656 1 93.06 277 ASN B CA 1
ATOM 5020 C C . ASN B 1 277 ? 16.75 -5.883 -19.328 1 93.06 277 ASN B C 1
ATOM 5022 O O . ASN B 1 277 ? 17.953 -6.043 -19.109 1 93.06 277 ASN B O 1
ATOM 5026 N N . PRO B 1 278 ? 15.789 -6.238 -18.531 1 96.75 278 PRO B N 1
ATOM 5027 C CA . PRO B 1 278 ? 16.156 -6.727 -17.188 1 96.75 278 PRO B CA 1
ATOM 5028 C C . PRO B 1 278 ? 16.891 -8.062 -17.25 1 96.75 278 PRO B C 1
ATOM 5030 O O . PRO B 1 278 ? 16.266 -9.117 -17.312 1 96.75 278 PRO B O 1
ATOM 5033 N N . THR B 1 279 ? 18.25 -8.008 -17.172 1 97.44 279 THR B N 1
ATOM 5034 C CA . THR B 1 279 ? 19.094 -9.195 -17.312 1 97.44 279 THR B CA 1
ATOM 5035 C C . THR B 1 279 ? 20.094 -9.305 -16.172 1 97.44 279 THR B C 1
ATOM 5037 O O . THR B 1 279 ? 20.688 -8.305 -15.758 1 97.44 279 THR B O 1
ATOM 5040 N N . THR B 1 280 ? 20.234 -10.469 -15.656 1 98.12 280 THR B N 1
ATOM 5041 C CA . THR B 1 280 ? 21.281 -10.805 -14.703 1 98.12 280 THR B CA 1
ATOM 5042 C C . THR B 1 280 ? 22.188 -11.906 -15.25 1 98.12 280 THR B C 1
ATOM 5044 O O . THR B 1 280 ? 21.703 -12.945 -15.719 1 98.12 280 THR B O 1
ATOM 5047 N N . HIS B 1 281 ? 23.484 -11.695 -15.203 1 97.94 281 HIS B N 1
ATOM 5048 C CA . HIS B 1 281 ? 24.484 -12.672 -15.648 1 97.94 281 HIS B CA 1
ATOM 5049 C C . HIS B 1 281 ? 24.969 -13.523 -14.477 1 97.94 281 HIS B C 1
ATOM 5051 O O . HIS B 1 281 ? 25.344 -12.992 -13.43 1 97.94 281 HIS B O 1
ATOM 5057 N N . LEU B 1 282 ? 24.953 -14.812 -14.734 1 98 282 LEU B N 1
ATOM 5058 C CA . LEU B 1 282 ? 25.469 -15.75 -13.75 1 98 282 LEU B CA 1
ATOM 5059 C C . LEU B 1 282 ? 26.797 -16.359 -14.219 1 98 282 LEU B C 1
ATOM 5061 O O . LEU B 1 282 ? 26.875 -16.859 -15.336 1 98 282 LEU B O 1
ATOM 5065 N N . HIS B 1 283 ? 27.75 -16.266 -13.352 1 98.19 283 HIS B N 1
ATOM 5066 C CA . HIS B 1 283 ? 29.031 -16.953 -13.555 1 98.19 283 HIS B CA 1
ATOM 5067 C C . HIS B 1 283 ? 29.266 -18.016 -12.492 1 98.19 283 HIS B C 1
ATOM 5069 O O . HIS B 1 283 ? 29.312 -17.703 -11.297 1 98.19 283 HIS B O 1
ATOM 5075 N N . LEU B 1 284 ? 29.391 -19.266 -12.898 1 97.69 284 LEU B N 1
ATOM 5076 C CA . LEU B 1 284 ? 29.625 -20.375 -11.992 1 97.69 284 LEU B CA 1
ATOM 5077 C C . LEU B 1 284 ? 31.047 -20.922 -12.148 1 97.69 284 LEU B C 1
ATOM 5079 O O . LEU B 1 284 ? 31.469 -21.266 -13.25 1 97.69 284 LEU B O 1
ATOM 5083 N N . GLU B 1 285 ? 31.703 -20.922 -11.008 1 96.69 285 GLU B N 1
ATOM 5084 C CA . GLU B 1 285 ? 33.062 -21.453 -11 1 96.69 285 GLU B CA 1
ATOM 5085 C C . GLU B 1 285 ? 33.5 -21.812 -9.586 1 96.69 285 GLU B C 1
ATOM 5087 O O . GLU B 1 285 ? 33.406 -21 -8.672 1 96.69 285 GLU B O 1
ATOM 5092 N N . ASN B 1 286 ? 34.062 -23.016 -9.375 1 93.81 286 ASN B N 1
ATOM 5093 C CA . ASN B 1 286 ? 34.75 -23.391 -8.148 1 93.81 286 ASN B CA 1
ATOM 5094 C C . ASN B 1 286 ? 33.938 -23.078 -6.91 1 93.81 286 ASN B C 1
ATOM 5096 O O . ASN B 1 286 ? 34.406 -22.391 -5.996 1 93.81 286 ASN B O 1
ATOM 5100 N N . ASP B 1 287 ? 32.75 -23.594 -6.832 1 97.19 287 ASP B N 1
ATOM 5101 C CA . ASP B 1 287 ? 31.844 -23.516 -5.676 1 97.19 287 ASP B CA 1
ATOM 5102 C C . ASP B 1 287 ? 31.438 -22.078 -5.391 1 97.19 287 ASP B C 1
ATOM 5104 O O . ASP B 1 287 ? 31.234 -21.703 -4.234 1 97.19 287 ASP B O 1
ATOM 5108 N N . GLN B 1 288 ? 31.422 -21.312 -6.5 1 97.81 288 GLN B N 1
ATOM 5109 C CA . GLN B 1 288 ? 31.047 -19.906 -6.379 1 97.81 288 GLN B CA 1
ATOM 5110 C C . GLN B 1 288 ? 30.141 -19.484 -7.535 1 97.81 288 GLN B C 1
ATOM 5112 O O . GLN B 1 288 ? 30.375 -19.859 -8.688 1 97.81 288 GLN B O 1
ATOM 5117 N N . MET B 1 289 ? 29.203 -18.719 -7.207 1 98.44 289 MET B N 1
ATOM 5118 C CA . MET B 1 289 ? 28.359 -18.062 -8.203 1 98.44 289 MET B CA 1
ATOM 5119 C C . MET B 1 289 ? 28.5 -16.547 -8.109 1 98.44 289 MET B C 1
ATOM 5121 O O . MET B 1 289 ? 28.438 -15.969 -7.016 1 98.44 289 MET B O 1
ATOM 5125 N N . THR B 1 290 ? 28.75 -15.938 -9.203 1 98.69 290 THR B N 1
ATOM 5126 C CA . THR B 1 290 ? 28.797 -14.477 -9.281 1 98.69 290 THR B CA 1
ATOM 5127 C C . THR B 1 290 ? 27.641 -13.945 -10.117 1 98.69 290 THR B C 1
ATOM 5129 O O . THR B 1 290 ? 27.453 -14.367 -11.258 1 98.69 290 THR B O 1
ATOM 5132 N N . LEU B 1 291 ? 26.859 -13.094 -9.547 1 98.75 291 LEU B N 1
ATOM 5133 C CA . LEU B 1 291 ? 25.812 -12.383 -10.266 1 98.75 291 LEU B CA 1
ATOM 5134 C C . LEU B 1 291 ? 26.297 -11.016 -10.727 1 98.75 291 LEU B C 1
ATOM 5136 O O . LEU B 1 291 ? 26.906 -10.273 -9.961 1 98.75 291 LEU B O 1
ATOM 5140 N N . ARG B 1 292 ? 26.016 -10.703 -11.945 1 98.5 292 ARG B N 1
ATOM 5141 C CA . ARG B 1 292 ? 26.391 -9.406 -12.5 1 98.5 292 ARG B CA 1
ATOM 5142 C C . ARG B 1 292 ? 25.203 -8.727 -13.164 1 98.5 292 ARG B C 1
ATOM 5144 O O . ARG B 1 292 ? 24.406 -9.375 -13.844 1 98.5 292 ARG B O 1
ATOM 5151 N N . SER B 1 293 ? 25.031 -7.453 -12.938 1 98.06 293 SER B N 1
ATOM 5152 C CA . SER B 1 293 ? 24 -6.633 -13.57 1 98.06 293 SER B CA 1
ATOM 5153 C C . SER B 1 293 ? 24.578 -5.305 -14.055 1 98.06 293 SER B C 1
ATOM 5155 O O . SER B 1 293 ? 25.609 -4.859 -13.57 1 98.06 293 SER B O 1
ATOM 5157 N N . ARG B 1 294 ? 23.906 -4.738 -15.039 1 97.62 294 ARG B N 1
ATOM 5158 C CA . ARG B 1 294 ? 24.297 -3.457 -15.617 1 97.62 294 ARG B CA 1
ATOM 5159 C C . ARG B 1 294 ? 23.094 -2.697 -16.141 1 97.62 294 ARG B C 1
ATOM 5161 O O . ARG B 1 294 ? 22.203 -3.283 -16.781 1 97.62 294 ARG B O 1
ATOM 5168 N N . ASN B 1 295 ? 23.094 -1.364 -15.844 1 97.19 295 ASN B N 1
ATOM 5169 C CA . ASN B 1 295 ? 21.953 -0.574 -16.328 1 97.19 295 ASN B CA 1
ATOM 5170 C C . ASN B 1 295 ? 22.344 0.269 -17.547 1 97.19 295 ASN B C 1
ATOM 5172 O O . ASN B 1 295 ? 23.438 0.109 -18.094 1 97.19 295 ASN B O 1
ATOM 5176 N N . GLU B 1 296 ? 21.453 1.09 -18.047 1 95.12 296 GLU B N 1
ATOM 5177 C CA . GLU B 1 296 ? 21.641 1.889 -19.25 1 95.12 296 GLU B CA 1
ATOM 5178 C C . GLU B 1 296 ? 22.766 2.895 -19.078 1 95.12 296 GLU B C 1
ATOM 5180 O O . GLU B 1 296 ? 23.453 3.256 -20.047 1 95.12 296 GLU B O 1
ATOM 5185 N N . GLU B 1 297 ? 23.016 3.33 -17.875 1 93.81 297 GLU B N 1
ATOM 5186 C CA . GLU B 1 297 ? 24.047 4.309 -17.562 1 93.81 297 GLU B CA 1
ATOM 5187 C C . GLU B 1 297 ? 25.406 3.637 -17.375 1 93.81 297 GLU B C 1
ATOM 5189 O O . GLU B 1 297 ? 26.391 4.293 -17.016 1 93.81 297 GLU B O 1
ATOM 5194 N N . GLN B 1 298 ? 25.406 2.334 -17.531 1 94.44 298 GLN B N 1
ATOM 5195 C CA . GLN B 1 298 ? 26.625 1.53 -17.438 1 94.44 298 GLN B CA 1
ATOM 5196 C C . GLN B 1 298 ? 27.109 1.436 -16 1 94.44 298 GLN B C 1
ATOM 5198 O O . GLN B 1 298 ? 28.312 1.38 -15.75 1 94.44 298 GLN B O 1
ATOM 5203 N N . GLU B 1 299 ? 26.219 1.575 -15.117 1 98 299 GLU B N 1
ATOM 5204 C CA . GLU B 1 299 ? 26.484 1.207 -13.727 1 98 299 GLU B CA 1
ATOM 5205 C C . GLU B 1 299 ? 26.391 -0.302 -13.531 1 98 299 GLU B C 1
ATOM 5207 O O . GLU B 1 299 ? 25.578 -0.967 -14.188 1 98 299 GLU B O 1
ATOM 5212 N N . GLU B 1 300 ? 27.219 -0.807 -12.586 1 97.88 300 GLU B N 1
ATOM 5213 C CA . GLU B 1 300 ? 27.328 -2.262 -12.523 1 97.88 300 GLU B CA 1
ATOM 5214 C C . GLU B 1 300 ? 27.281 -2.752 -11.078 1 97.88 300 GLU B C 1
ATOM 5216 O O . GLU B 1 300 ? 27.688 -2.041 -10.156 1 97.88 300 GLU B O 1
ATOM 5221 N N . GLY B 1 301 ? 26.734 -3.932 -10.891 1 98.5 301 GLY B N 1
ATOM 5222 C CA . GLY B 1 301 ? 26.766 -4.672 -9.641 1 98.5 301 GLY B CA 1
ATOM 5223 C C . GLY B 1 301 ? 27.312 -6.082 -9.797 1 98.5 301 GLY B C 1
ATOM 5224 O O . GLY B 1 301 ? 27.047 -6.742 -10.805 1 98.5 301 GLY B O 1
ATOM 5225 N N . GLU B 1 302 ? 28.078 -6.492 -8.867 1 98.75 302 GLU B N 1
ATOM 5226 C CA . GLU B 1 302 ? 28.609 -7.848 -8.805 1 98.75 302 GLU B CA 1
ATOM 5227 C C . GLU B 1 302 ? 28.484 -8.43 -7.398 1 98.75 302 GLU B C 1
ATOM 5229 O O . GLU B 1 302 ? 28.984 -7.844 -6.434 1 98.75 302 GLU B O 1
ATOM 5234 N N . ILE B 1 303 ? 27.828 -9.516 -7.258 1 98.75 303 ILE B N 1
ATOM 5235 C CA . ILE B 1 303 ? 27.578 -10.164 -5.973 1 98.75 303 ILE B CA 1
ATOM 5236 C C . ILE B 1 303 ? 28.047 -11.617 -6.039 1 98.75 303 ILE B C 1
ATOM 5238 O O . ILE B 1 303 ? 27.688 -12.344 -6.969 1 98.75 303 ILE B O 1
ATOM 5242 N N . GLN B 1 304 ? 28.766 -12.039 -5.078 1 98.5 304 GLN B N 1
ATOM 5243 C CA . GLN B 1 304 ? 29.25 -13.422 -5.02 1 98.5 304 GLN B CA 1
ATOM 5244 C C . GLN B 1 304 ? 28.594 -14.18 -3.873 1 98.5 304 GLN B C 1
ATOM 5246 O O . GLN B 1 304 ? 28.438 -13.648 -2.771 1 98.5 304 GLN B O 1
ATOM 5251 N N . ILE B 1 305 ? 28.203 -15.383 -4.18 1 98.19 305 ILE B N 1
ATOM 5252 C CA . ILE B 1 305 ? 27.672 -16.25 -3.139 1 98.19 305 ILE B CA 1
ATOM 5253 C C . ILE B 1 305 ? 28.281 -17.641 -3.271 1 98.19 305 ILE B C 1
ATOM 5255 O O . ILE B 1 305 ? 28.609 -18.078 -4.379 1 98.19 305 ILE B O 1
ATOM 5259 N N . PRO B 1 306 ? 28.406 -18.328 -2.143 1 98.12 306 PRO B N 1
ATOM 5260 C CA . PRO B 1 306 ? 28.875 -19.719 -2.221 1 98.12 306 PRO B CA 1
ATOM 5261 C C . PRO B 1 306 ? 27.797 -20.672 -2.73 1 98.12 306 PRO B C 1
ATOM 5263 O O . PRO B 1 306 ? 26.625 -20.516 -2.387 1 98.12 306 PRO B O 1
ATOM 5266 N N . VAL B 1 307 ? 28.234 -21.547 -3.584 1 98.25 307 VAL B N 1
ATOM 5267 C CA . VAL B 1 307 ? 27.359 -22.625 -4.066 1 98.25 307 VAL B CA 1
ATOM 5268 C C . VAL B 1 307 ? 28.156 -23.922 -4.137 1 98.25 307 VAL B C 1
ATOM 5270 O O . VAL B 1 307 ? 29.375 -23.922 -4.043 1 98.25 307 VAL B O 1
ATOM 5273 N N . GLU B 1 308 ? 27.422 -25.047 -4.164 1 98.06 308 GLU B N 1
ATOM 5274 C CA . GLU B 1 308 ? 28.062 -26.312 -4.52 1 98.06 308 GLU B CA 1
ATOM 5275 C C . GLU B 1 308 ? 28.094 -26.516 -6.031 1 98.06 308 GLU B C 1
ATOM 5277 O O . GLU B 1 308 ? 27.047 -26.734 -6.652 1 98.06 308 GLU B O 1
ATOM 5282 N N . TYR B 1 309 ? 29.234 -26.391 -6.578 1 97.19 309 TYR B N 1
ATOM 5283 C CA . TYR B 1 309 ? 29.391 -26.516 -8.023 1 97.19 309 TYR B CA 1
ATOM 5284 C C . TYR B 1 309 ? 30.812 -26.953 -8.383 1 97.19 309 TYR B C 1
ATOM 5286 O O . TYR B 1 309 ? 31.766 -26.25 -8.078 1 97.19 309 TYR B O 1
ATOM 5294 N N . GLN B 1 310 ? 30.953 -28.062 -9.133 1 91.19 310 GLN B N 1
ATOM 5295 C CA . GLN B 1 310 ? 32.281 -28.578 -9.469 1 91.19 310 GLN B CA 1
ATOM 5296 C C . GLN B 1 310 ? 32.406 -28.766 -10.969 1 91.19 310 GLN B C 1
ATOM 5298 O O . GLN B 1 310 ? 33.406 -29.359 -11.43 1 91.19 310 GLN B O 1
ATOM 5303 N N . GLY B 1 311 ? 31.578 -28.312 -11.727 1 90.75 311 GLY B N 1
ATOM 5304 C CA . GLY B 1 311 ? 31.672 -28.438 -13.18 1 90.75 311 GLY B CA 1
ATOM 5305 C C . GLY B 1 311 ? 32.562 -27.406 -13.82 1 90.75 311 GLY B C 1
ATOM 5306 O O . GLY B 1 311 ? 33.25 -26.656 -13.117 1 90.75 311 GLY B O 1
ATOM 5307 N N . ASP B 1 312 ? 32.562 -27.391 -15.148 1 94.06 312 ASP B N 1
ATOM 5308 C CA . ASP B 1 312 ? 33.312 -26.375 -15.906 1 94.06 312 ASP B CA 1
ATOM 5309 C C . ASP B 1 312 ? 32.719 -25 -15.695 1 94.06 312 ASP B C 1
ATOM 5311 O O . ASP B 1 312 ? 31.516 -24.859 -15.422 1 94.06 312 ASP B O 1
ATOM 5315 N N . THR B 1 313 ? 33.562 -24.062 -15.875 1 96.62 313 THR B N 1
ATOM 5316 C CA . THR B 1 313 ? 33.125 -22.688 -15.773 1 96.62 313 THR B CA 1
ATOM 5317 C C . THR B 1 313 ? 31.938 -22.438 -16.719 1 96.62 313 THR B C 1
ATOM 5319 O O . THR B 1 313 ? 31.953 -22.891 -17.859 1 96.62 313 THR B O 1
ATOM 5322 N N . LEU B 1 314 ? 30.922 -21.781 -16.188 1 96.19 314 LEU B N 1
ATOM 5323 C CA . LEU B 1 314 ? 29.719 -21.516 -16.969 1 96.19 314 LEU B CA 1
ATOM 5324 C C . LEU B 1 314 ? 29.297 -20.062 -16.844 1 96.19 314 LEU B C 1
ATOM 5326 O O . LEU B 1 314 ? 29.297 -19.5 -15.75 1 96.19 314 LEU B O 1
ATOM 5330 N N . ASP B 1 315 ? 29 -19.484 -17.984 1 97.06 315 ASP B N 1
ATOM 5331 C CA . ASP B 1 315 ? 28.391 -18.156 -18.062 1 97.06 315 ASP B CA 1
ATOM 5332 C C . ASP B 1 315 ? 27.016 -18.234 -18.703 1 97.06 315 ASP B C 1
ATOM 5334 O O . ASP B 1 315 ? 26.859 -18.734 -19.812 1 97.06 315 ASP B O 1
ATOM 5338 N N . ILE B 1 316 ? 26.078 -17.719 -18.016 1 97 316 ILE B N 1
ATOM 5339 C CA . ILE B 1 316 ? 24.719 -17.781 -18.547 1 97 316 ILE B CA 1
ATOM 5340 C C . ILE B 1 316 ? 23.922 -16.578 -18.062 1 97 316 ILE B C 1
ATOM 5342 O O . ILE B 1 316 ? 24.141 -16.094 -16.953 1 97 316 ILE B O 1
ATOM 5346 N N . ALA B 1 317 ? 23 -16.078 -18.844 1 97.81 317 ALA B N 1
ATOM 5347 C CA . ALA B 1 317 ? 22.203 -14.898 -18.5 1 97.81 317 ALA B CA 1
ATOM 5348 C C . ALA B 1 317 ? 20.703 -15.203 -18.562 1 97.81 317 ALA B C 1
ATOM 5350 O O . ALA B 1 317 ? 20.25 -15.938 -19.438 1 97.81 317 ALA B O 1
ATOM 5351 N N . PHE B 1 318 ? 20.016 -14.586 -17.609 1 97.88 318 PHE B N 1
ATOM 5352 C CA . PHE B 1 318 ? 18.578 -14.766 -17.531 1 97.88 318 PHE B CA 1
ATOM 5353 C C . PHE B 1 318 ? 17.875 -13.43 -17.297 1 97.88 318 PHE B C 1
ATOM 5355 O O . PHE B 1 318 ? 18.516 -12.461 -16.875 1 97.88 318 PHE B O 1
ATOM 5362 N N . ASN B 1 319 ? 16.562 -13.398 -17.672 1 97.19 319 ASN B N 1
ATOM 5363 C CA . ASN B 1 319 ? 15.711 -12.32 -17.188 1 97.19 319 ASN B CA 1
ATOM 5364 C C . ASN B 1 319 ? 15.703 -12.258 -15.656 1 97.19 319 ASN B C 1
ATOM 5366 O O . ASN B 1 319 ? 15.398 -13.25 -14.992 1 97.19 319 ASN B O 1
ATOM 5370 N N . SER B 1 320 ? 15.93 -11.117 -15.109 1 97.31 320 SER B N 1
ATOM 5371 C CA . SER B 1 320 ? 16.125 -10.961 -13.672 1 97.31 320 SER B CA 1
ATOM 5372 C C . SER B 1 320 ? 14.844 -11.297 -12.906 1 97.31 320 SER B C 1
ATOM 5374 O O . SER B 1 320 ? 14.891 -11.914 -11.836 1 97.31 320 SER B O 1
ATOM 5376 N N . ARG B 1 321 ? 13.742 -10.93 -13.375 1 96.19 321 ARG B N 1
ATOM 5377 C CA . ARG B 1 321 ? 12.461 -11.195 -12.719 1 96.19 321 ARG B CA 1
ATOM 5378 C C . ARG B 1 321 ? 12.188 -12.695 -12.656 1 96.19 321 ARG B C 1
ATOM 5380 O O . ARG B 1 321 ? 11.695 -13.195 -11.641 1 96.19 321 ARG B O 1
ATOM 5387 N N . TYR B 1 322 ? 12.531 -13.375 -13.719 1 97.12 322 TYR B N 1
ATOM 5388 C CA . TYR B 1 322 ? 12.32 -14.812 -13.758 1 97.12 322 TYR B CA 1
ATOM 5389 C C . TYR B 1 322 ? 13.18 -15.516 -12.711 1 97.12 322 TYR B C 1
ATOM 5391 O O . TYR B 1 322 ? 12.719 -16.453 -12.055 1 97.12 322 TYR B O 1
ATOM 5399 N N . LEU B 1 323 ? 14.344 -15.031 -12.539 1 96.69 323 LEU B N 1
ATOM 5400 C CA . LEU B 1 323 ? 15.227 -15.602 -11.523 1 96.69 323 LEU B CA 1
ATOM 5401 C C . LEU B 1 323 ? 14.656 -15.367 -10.125 1 96.69 323 LEU B C 1
ATOM 5403 O O . LEU B 1 323 ? 14.695 -16.266 -9.281 1 96.69 323 LEU B O 1
ATOM 5407 N N . THR B 1 324 ? 14.219 -14.203 -9.969 1 96.88 324 THR B N 1
ATOM 5408 C CA . THR B 1 324 ? 13.672 -13.852 -8.656 1 96.88 324 THR B CA 1
ATOM 5409 C C . THR B 1 324 ? 12.5 -14.758 -8.297 1 96.88 324 THR B C 1
ATOM 5411 O O . THR B 1 324 ? 12.328 -15.117 -7.129 1 96.88 324 THR B O 1
ATOM 5414 N N . ASP B 1 325 ? 11.742 -15.125 -9.188 1 95.5 325 ASP B N 1
ATOM 5415 C CA . ASP B 1 325 ? 10.594 -16 -8.953 1 95.5 325 ASP B CA 1
ATOM 5416 C C . ASP B 1 325 ? 11.039 -17.344 -8.375 1 95.5 325 ASP B C 1
ATOM 5418 O O . ASP B 1 325 ? 10.281 -17.984 -7.648 1 95.5 325 ASP B O 1
ATOM 5422 N N . THR B 1 326 ? 12.258 -17.812 -8.688 1 93.5 326 THR B N 1
ATOM 5423 C CA . THR B 1 326 ? 12.773 -19.062 -8.148 1 93.5 326 THR B CA 1
ATOM 5424 C C . THR B 1 326 ? 12.758 -19.031 -6.625 1 93.5 326 THR B C 1
ATOM 5426 O O . THR B 1 326 ? 12.523 -20.062 -5.984 1 93.5 326 THR B O 1
ATOM 5429 N N . THR B 1 327 ? 12.945 -17.891 -6.113 1 94.31 327 THR B N 1
ATOM 5430 C CA . THR B 1 327 ? 13.055 -17.781 -4.664 1 94.31 327 THR B CA 1
ATOM 5431 C C . THR B 1 327 ? 11.672 -17.75 -4.016 1 94.31 327 THR B C 1
ATOM 5433 O O . THR B 1 327 ? 11.547 -17.922 -2.803 1 94.31 327 THR B O 1
ATOM 5436 N N . GLN B 1 328 ? 10.68 -17.578 -4.766 1 93.06 328 GLN B N 1
ATOM 5437 C CA . GLN B 1 328 ? 9.312 -17.516 -4.25 1 93.06 328 GLN B CA 1
ATOM 5438 C C . GLN B 1 328 ? 8.594 -18.859 -4.434 1 93.06 328 GLN B C 1
ATOM 5440 O O . GLN B 1 328 ? 7.707 -19.203 -3.652 1 93.06 328 GLN B O 1
ATOM 5445 N N . ILE B 1 329 ? 8.969 -19.578 -5.414 1 94.31 329 ILE B N 1
ATOM 5446 C CA . ILE B 1 329 ? 8.312 -20.812 -5.824 1 94.31 329 ILE B CA 1
ATOM 5447 C C . ILE B 1 329 ? 8.648 -21.922 -4.836 1 94.31 329 ILE B C 1
ATOM 5449 O O . ILE B 1 329 ? 7.801 -22.766 -4.52 1 94.31 329 ILE B O 1
ATOM 5453 N N . PHE B 1 330 ? 9.836 -21.906 -4.301 1 94.25 330 PHE B N 1
ATOM 5454 C CA . PHE B 1 330 ? 10.32 -23 -3.484 1 94.25 330 PHE B CA 1
ATOM 5455 C C . PHE B 1 330 ? 10.398 -22.609 -2.018 1 94.25 330 PHE B C 1
ATOM 5457 O O . PHE B 1 330 ? 10.945 -21.547 -1.688 1 94.25 330 PHE B O 1
ATOM 5464 N N . PRO B 1 331 ? 9.867 -23.453 -1.159 1 91.38 331 PRO B N 1
ATOM 5465 C CA . PRO B 1 331 ? 9.984 -23.156 0.271 1 91.38 331 PRO B CA 1
ATOM 5466 C C . PRO B 1 331 ? 11.266 -23.719 0.884 1 91.38 331 PRO B C 1
ATOM 5468 O O . PRO B 1 331 ? 11.625 -23.359 2.01 1 91.38 331 PRO B O 1
ATOM 5471 N N . GLN B 1 332 ? 11.945 -24.562 0.178 1 94.31 332 GLN B N 1
ATOM 5472 C CA . GLN B 1 332 ? 13.133 -25.234 0.691 1 94.31 332 GLN B CA 1
ATOM 5473 C C . GLN B 1 332 ? 14.281 -24.25 0.896 1 94.31 332 GLN B C 1
ATOM 5475 O O . GLN B 1 332 ? 14.367 -23.234 0.203 1 94.31 332 GLN B O 1
ATOM 5480 N N . GLU B 1 333 ? 15.156 -24.625 1.708 1 96.5 333 GLU B N 1
ATOM 5481 C CA . GLU B 1 333 ? 16.328 -23.812 1.998 1 96.5 333 GLU B CA 1
ATOM 5482 C C . GLU B 1 333 ? 17.359 -23.891 0.87 1 96.5 333 GLU B C 1
ATOM 5484 O O . GLU B 1 333 ? 18.016 -22.891 0.546 1 96.5 333 GLU B O 1
ATOM 5489 N N . SER B 1 334 ? 17.438 -25.078 0.325 1 97.75 334 SER B N 1
ATOM 5490 C CA . SER B 1 334 ? 18.391 -25.312 -0.754 1 97.75 334 SER B CA 1
ATOM 5491 C C . SER B 1 334 ? 17.672 -25.672 -2.055 1 97.75 334 SER B C 1
ATOM 5493 O O . SER B 1 334 ? 16.656 -26.359 -2.041 1 97.75 334 SER B O 1
ATOM 5495 N N . LEU B 1 335 ? 18.281 -25.219 -3.121 1 97.62 335 LEU B N 1
ATOM 5496 C CA . LEU B 1 335 ? 17.75 -25.484 -4.453 1 97.62 335 LEU B CA 1
ATOM 5497 C C . LEU B 1 335 ? 18.812 -26.109 -5.344 1 97.62 335 LEU B C 1
ATOM 5499 O O . LEU B 1 335 ? 20.016 -25.859 -5.168 1 97.62 335 LEU B O 1
ATOM 5503 N N . ARG B 1 336 ? 18.344 -26.906 -6.238 1 97.31 336 ARG B N 1
ATOM 5504 C CA . ARG B 1 336 ? 19.203 -27.469 -7.273 1 97.31 336 ARG B CA 1
ATOM 5505 C C . ARG B 1 336 ? 18.953 -26.797 -8.625 1 97.31 336 ARG B C 1
ATOM 5507 O O . ARG B 1 336 ? 17.812 -26.781 -9.102 1 97.31 336 ARG B O 1
ATOM 5514 N N . MET B 1 337 ? 19.984 -26.219 -9.164 1 97.44 337 MET B N 1
ATOM 5515 C CA . MET B 1 337 ? 19.969 -25.672 -10.516 1 97.44 337 MET B CA 1
ATOM 5516 C C . MET B 1 337 ? 20.719 -26.594 -11.484 1 97.44 337 MET B C 1
ATOM 5518 O O . MET B 1 337 ? 21.906 -26.828 -11.312 1 97.44 337 MET B O 1
ATOM 5522 N N . ARG B 1 338 ? 20 -27.094 -12.461 1 96.69 338 ARG B N 1
ATOM 5523 C CA . ARG B 1 338 ? 20.625 -27.906 -13.492 1 96.69 338 ARG B CA 1
ATOM 5524 C C . ARG B 1 338 ? 20.734 -27.141 -14.812 1 96.69 338 ARG B C 1
ATOM 5526 O O . ARG B 1 338 ? 19.797 -26.438 -15.203 1 96.69 338 ARG B O 1
ATOM 5533 N N . VAL B 1 339 ? 21.922 -27.25 -15.383 1 94.38 339 VAL B N 1
ATOM 5534 C CA . VAL B 1 339 ? 22.172 -26.547 -16.625 1 94.38 339 VAL B CA 1
ATOM 5535 C C . VAL B 1 339 ? 23.094 -27.375 -17.516 1 94.38 339 VAL B C 1
ATOM 5537 O O . VAL B 1 339 ? 23.906 -28.156 -17.031 1 94.38 339 VAL B O 1
ATOM 5540 N N . LYS B 1 340 ? 22.906 -27.188 -18.797 1 93.56 340 LYS B N 1
ATOM 5541 C CA . LYS B 1 340 ? 23.75 -27.875 -19.766 1 93.56 340 LYS B CA 1
ATOM 5542 C C . LYS B 1 340 ? 24.859 -26.953 -20.266 1 93.56 340 LYS B C 1
ATOM 5544 O O . LYS B 1 340 ? 26.047 -27.312 -20.219 1 93.56 340 LYS B O 1
ATOM 5549 N N . ASP B 1 341 ? 24.484 -25.859 -20.781 1 92.62 341 ASP B N 1
ATOM 5550 C CA . ASP B 1 341 ? 25.391 -24.875 -21.344 1 92.62 341 ASP B CA 1
ATOM 5551 C C . ASP B 1 341 ? 24.797 -23.469 -21.281 1 92.62 341 ASP B C 1
ATOM 5553 O O . ASP B 1 341 ? 23.781 -23.266 -20.609 1 92.62 341 ASP B O 1
ATOM 5557 N N . SER B 1 342 ? 25.422 -22.531 -21.969 1 93.81 342 SER B N 1
ATOM 5558 C CA . SER B 1 342 ? 25.062 -21.125 -21.844 1 93.81 342 SER B CA 1
ATOM 5559 C C . SER B 1 342 ? 23.812 -20.797 -22.656 1 93.81 342 SER B C 1
ATOM 5561 O O . SER B 1 342 ? 23.219 -19.734 -22.5 1 93.81 342 SER B O 1
ATOM 5563 N N . ASP B 1 343 ? 23.344 -21.672 -23.422 1 93.38 343 ASP B N 1
ATOM 5564 C CA . ASP B 1 343 ? 22.25 -21.391 -24.359 1 93.38 343 ASP B CA 1
ATOM 5565 C C . ASP B 1 343 ? 21.047 -22.281 -24.062 1 93.38 343 ASP B C 1
ATOM 5567 O O . ASP B 1 343 ? 20 -22.156 -24.719 1 93.38 343 ASP B O 1
ATOM 5571 N N . SER B 1 344 ? 21.234 -23.109 -23.094 1 93.31 344 SER B N 1
ATOM 5572 C CA . SER B 1 344 ? 20.156 -24.047 -22.797 1 93.31 344 SER B CA 1
ATOM 5573 C C . SER B 1 344 ? 19.375 -23.594 -21.562 1 93.31 344 SER B C 1
ATOM 5575 O O . SER B 1 344 ? 19.891 -22.875 -20.719 1 93.31 344 SER B O 1
ATOM 5577 N N . SER B 1 345 ? 18.188 -24.062 -21.484 1 95.88 345 SER B N 1
ATOM 5578 C CA . SER B 1 345 ? 17.328 -23.734 -20.344 1 95.88 345 SER B CA 1
ATOM 5579 C C . SER B 1 345 ? 17.891 -24.297 -19.047 1 95.88 345 SER B C 1
ATOM 5581 O O . SER B 1 345 ? 18.516 -25.359 -19.047 1 95.88 345 SER B O 1
ATOM 5583 N N . ALA B 1 346 ? 17.672 -23.562 -18.031 1 96.75 346 ALA B N 1
ATOM 5584 C CA . ALA B 1 346 ? 18.016 -24.031 -16.688 1 96.75 346 ALA B CA 1
ATOM 5585 C C . ALA B 1 346 ? 16.797 -24.625 -15.992 1 96.75 346 ALA B C 1
ATOM 5587 O O . ALA B 1 346 ? 15.672 -24.141 -16.156 1 96.75 346 ALA B O 1
ATOM 5588 N N . VAL B 1 347 ? 17.047 -25.672 -15.188 1 97.62 347 VAL B N 1
ATOM 5589 C CA . VAL B 1 347 ? 15.984 -26.328 -14.438 1 97.62 347 VAL B CA 1
ATOM 5590 C C . VAL B 1 347 ? 16.234 -26.188 -12.938 1 97.62 347 VAL B C 1
ATOM 5592 O O . VAL B 1 347 ? 17.297 -26.562 -12.445 1 97.62 347 VAL B O 1
ATOM 5595 N N . PHE B 1 348 ? 15.305 -25.609 -12.258 1 97.69 348 PHE B N 1
ATOM 5596 C CA . PHE B 1 348 ? 15.367 -25.484 -10.812 1 97.69 348 PHE B CA 1
ATOM 5597 C C . PHE B 1 348 ? 14.422 -26.469 -10.133 1 97.69 348 PHE B C 1
ATOM 5599 O O . PHE B 1 348 ? 13.266 -26.594 -10.523 1 97.69 348 PHE B O 1
ATOM 5606 N N . THR B 1 349 ? 14.867 -27.203 -9.109 1 97.06 349 THR B N 1
ATOM 5607 C CA . THR B 1 349 ? 14.109 -28.141 -8.305 1 97.06 349 THR B CA 1
ATOM 5608 C C . THR B 1 349 ? 14.602 -28.156 -6.859 1 97.06 349 THR B C 1
ATOM 5610 O O . THR B 1 349 ? 15.672 -27.609 -6.562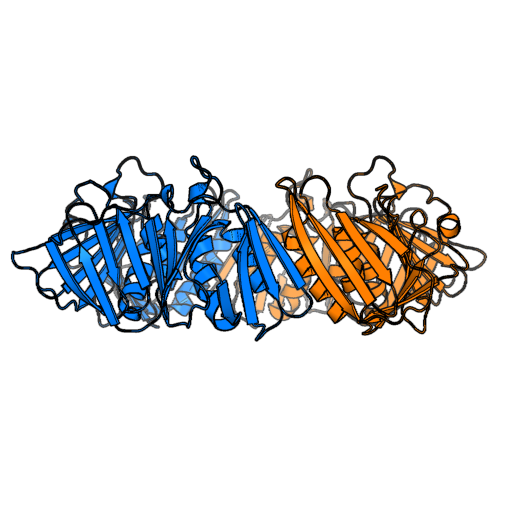 1 97.06 349 THR B O 1
ATOM 5613 N N . PRO B 1 350 ? 13.75 -28.719 -5.938 1 97.12 350 PRO B N 1
ATOM 5614 C CA . PRO B 1 350 ? 14.367 -29.078 -4.66 1 97.12 350 PRO B CA 1
ATOM 5615 C C . PRO B 1 350 ? 15.531 -30.062 -4.82 1 97.12 350 PRO B C 1
ATOM 5617 O O . PRO B 1 350 ? 15.617 -30.766 -5.832 1 97.12 350 PRO B O 1
ATOM 5620 N N . VAL B 1 351 ? 16.375 -30.047 -3.82 1 96.75 351 VAL B N 1
ATOM 5621 C CA . VAL B 1 351 ? 17.578 -30.875 -3.906 1 96.75 351 VAL B CA 1
ATOM 5622 C C . VAL B 1 351 ? 17.203 -32.344 -3.938 1 96.75 351 VAL B C 1
ATOM 5624 O O . VAL B 1 351 ? 17.766 -33.125 -4.699 1 96.75 351 VAL B O 1
ATOM 5627 N N . ASP B 1 352 ? 16.172 -32.688 -3.178 1 94.75 352 ASP B N 1
ATOM 5628 C CA . ASP B 1 352 ? 15.859 -34.094 -2.99 1 94.75 352 ASP B CA 1
ATOM 5629 C C . ASP B 1 352 ? 14.609 -34.469 -3.779 1 94.75 352 ASP B C 1
ATOM 5631 O O . ASP B 1 352 ? 14.023 -35.531 -3.539 1 94.75 352 ASP B O 1
ATOM 5635 N N . SER B 1 353 ? 14.164 -33.594 -4.625 1 94.69 353 SER B N 1
ATOM 5636 C CA . SER B 1 353 ? 12.938 -33.875 -5.367 1 94.69 353 SER B CA 1
ATOM 5637 C C . SER B 1 353 ? 12.914 -33.125 -6.695 1 94.69 353 SER B C 1
ATOM 5639 O O . SER B 1 353 ? 13.625 -32.156 -6.871 1 94.69 353 SER B O 1
ATOM 5641 N N . ASN B 1 354 ? 12.164 -33.656 -7.621 1 94.69 354 ASN B N 1
ATOM 5642 C CA . ASN B 1 354 ? 11.969 -32.969 -8.898 1 94.69 354 ASN B CA 1
ATOM 5643 C C . ASN B 1 354 ? 10.602 -32.312 -8.977 1 94.69 354 ASN B C 1
ATOM 5645 O O . ASN B 1 354 ? 10.148 -31.938 -10.062 1 94.69 354 ASN B O 1
ATOM 5649 N N . ASN B 1 355 ? 10 -32.188 -7.805 1 96.31 355 ASN B N 1
ATOM 5650 C CA . ASN B 1 355 ? 8.672 -31.594 -7.68 1 96.31 355 ASN B CA 1
ATOM 5651 C C . ASN B 1 355 ? 8.602 -30.625 -6.5 1 96.31 355 ASN B C 1
ATOM 5653 O O . ASN B 1 355 ? 8.773 -31.031 -5.352 1 96.31 355 ASN B O 1
ATOM 5657 N N . PRO B 1 356 ? 8.312 -29.422 -6.871 1 97.06 356 PRO B N 1
ATOM 5658 C CA . PRO B 1 356 ? 7.98 -28.766 -8.141 1 97.06 356 PRO B CA 1
ATOM 5659 C C . PRO B 1 356 ? 9.203 -28.547 -9.023 1 97.06 356 PRO B C 1
ATOM 5661 O O . PRO B 1 356 ? 10.336 -28.781 -8.594 1 97.06 356 PRO B O 1
ATOM 5664 N N . LEU B 1 357 ? 8.812 -28.156 -10.242 1 96.81 357 LEU B N 1
ATOM 5665 C CA . LEU B 1 357 ? 9.82 -27.891 -11.266 1 96.81 357 LEU B CA 1
ATOM 5666 C C . LEU B 1 357 ? 9.625 -26.5 -11.859 1 96.81 357 LEU B C 1
ATOM 5668 O O . LEU B 1 357 ? 8.5 -26.078 -12.125 1 96.81 357 LEU B O 1
ATOM 5672 N N . TYR B 1 358 ? 10.766 -25.75 -12.055 1 98.19 358 TYR B N 1
ATOM 5673 C CA . TYR B 1 358 ? 10.75 -24.438 -12.68 1 98.19 358 TYR B CA 1
ATOM 5674 C C . TYR B 1 358 ? 11.859 -24.312 -13.727 1 98.19 358 TYR B C 1
ATOM 5676 O O . TYR B 1 358 ? 13.023 -24.578 -13.43 1 98.19 358 TYR B O 1
ATOM 5684 N N . ILE B 1 359 ? 11.5 -23.969 -14.93 1 97.94 359 ILE B N 1
ATOM 5685 C CA . ILE B 1 359 ? 12.43 -23.891 -16.062 1 97.94 359 ILE B CA 1
ATOM 5686 C C . ILE B 1 359 ? 12.492 -22.453 -16.578 1 97.94 359 ILE B C 1
ATOM 5688 O O . ILE B 1 359 ? 11.453 -21.797 -16.75 1 97.94 359 ILE B O 1
ATOM 5692 N N . ILE B 1 360 ? 13.703 -21.969 -16.828 1 97.75 360 ILE B N 1
ATOM 5693 C CA . ILE B 1 360 ? 13.891 -20.641 -17.391 1 97.75 360 ILE B CA 1
ATOM 5694 C C . ILE B 1 360 ? 14.766 -20.719 -18.641 1 97.75 360 ILE B C 1
ATOM 5696 O O . ILE B 1 360 ? 15.82 -21.359 -18.625 1 97.75 360 ILE B O 1
ATOM 5700 N N . MET B 1 361 ? 14.312 -20.047 -19.672 1 96.62 361 MET B N 1
ATOM 5701 C CA . MET B 1 361 ? 15.141 -19.906 -20.875 1 96.62 361 MET B CA 1
ATOM 5702 C C . MET B 1 361 ? 16.156 -18.781 -20.703 1 96.62 361 MET B C 1
ATOM 5704 O O . MET B 1 361 ? 15.836 -17.719 -20.156 1 96.62 361 MET B O 1
ATOM 5708 N N . PRO B 1 362 ? 17.406 -19 -21.156 1 96.75 362 PRO B N 1
ATOM 5709 C CA . PRO B 1 362 ? 18.391 -17.922 -21.062 1 96.75 362 PRO B CA 1
ATOM 5710 C C . PRO B 1 362 ? 18.125 -16.797 -22.062 1 96.75 362 PRO B C 1
ATOM 5712 O O . PRO B 1 362 ? 17.391 -17 -23.047 1 96.75 362 PRO B O 1
ATOM 5715 N N . VAL B 1 363 ? 18.641 -15.633 -21.734 1 94 363 VAL B N 1
ATOM 5716 C CA . VAL B 1 363 ? 18.656 -14.523 -22.688 1 94 363 VAL B CA 1
ATOM 5717 C C . VAL B 1 363 ? 19.922 -14.586 -23.547 1 94 363 VAL B C 1
ATOM 5719 O O . VAL B 1 363 ? 20.984 -15 -23.062 1 94 363 VAL B O 1
ATOM 5722 N N . ARG B 1 364 ? 19.734 -14.352 -24.844 1 80.81 364 ARG B N 1
ATOM 5723 C CA . ARG B 1 364 ? 20.906 -14.383 -25.719 1 80.81 364 ARG B CA 1
ATOM 5724 C C . ARG B 1 364 ? 21.844 -13.211 -25.422 1 80.81 364 ARG B C 1
ATOM 5726 O O . ARG B 1 364 ? 21.391 -12.07 -25.312 1 80.81 364 ARG B O 1
ATOM 5733 N N . LEU B 1 365 ? 23.016 -13.508 -24.875 1 61.41 365 LEU B N 1
ATOM 5734 C CA . LEU B 1 365 ? 24.062 -12.531 -24.594 1 61.41 365 LEU B CA 1
ATOM 5735 C C . LEU B 1 365 ? 24.578 -11.891 -25.875 1 61.41 365 LEU B C 1
ATOM 5737 O O . LEU B 1 365 ? 24.578 -12.523 -26.938 1 61.41 365 LEU B O 1
#